Protein AF-0000000067717228 (afdb_homodimer)

pLDDT: mean 91.13, std 9.27, range [36.38, 98.75]

Structure (mmCIF, N/CA/C/O backbone):
data_AF-0000000067717228-model_v1
#
loop_
_entity.id
_entity.type
_entity.pdbx_description
1 polymer 'Inositol monophosphatase family protein'
#
loop_
_atom_site.group_PDB
_atom_site.id
_atom_site.type_symbol
_atom_site.label_atom_id
_atom_site.label_alt_id
_atom_site.label_comp_id
_atom_site.label_asym_id
_atom_site.label_entity_id
_atom_site.label_seq_id
_atom_site.pdbx_PDB_ins_code
_atom_site.Cartn_x
_atom_site.Cartn_y
_atom_site.Cartn_z
_atom_site.occupancy
_atom_site.B_iso_or_equiv
_atom_site.auth_seq_id
_atom_site.auth_comp_id
_atom_site.auth_asym_id
_atom_site.auth_atom_id
_atom_site.pdbx_PDB_model_num
ATOM 1 N N . MET A 1 1 ? 0.7 36.094 4.543 1 56.62 1 MET A N 1
ATOM 2 C CA . MET A 1 1 ? 0.359 35.469 3.268 1 56.62 1 MET A CA 1
ATOM 3 C C . MET A 1 1 ? -0.91 34.656 3.393 1 56.62 1 MET A C 1
ATOM 5 O O . MET A 1 1 ? -1.048 33.844 4.328 1 56.62 1 MET A O 1
ATOM 9 N N . ASP A 1 2 ? -1.957 35.125 2.766 1 79.12 2 ASP A N 1
ATOM 10 C CA . ASP A 1 2 ? -3.287 34.531 2.635 1 79.12 2 ASP A CA 1
ATOM 11 C C . ASP A 1 2 ? -3.24 33.25 1.826 1 79.12 2 ASP A C 1
ATOM 13 O O . ASP A 1 2 ? -2.246 32.969 1.152 1 79.12 2 ASP A O 1
ATOM 17 N N . TRP A 1 3 ? -3.895 32.281 2.211 1 92.75 3 TRP A N 1
ATOM 18 C CA . TRP A 1 3 ? -4.098 31.047 1.435 1 92.75 3 TRP A CA 1
ATOM 19 C C . TRP A 1 3 ? -4.566 31.375 0.021 1 92.75 3 TRP A C 1
ATOM 21 O O . TRP A 1 3 ? -5.77 31.406 -0.248 1 92.75 3 TRP A O 1
ATOM 31 N N . ASP A 1 4 ? -3.531 31.719 -0.827 1 92.94 4 ASP A N 1
ATOM 32 C CA . ASP A 1 4 ? -3.756 32.062 -2.229 1 92.94 4 ASP A CA 1
ATOM 33 C C . ASP A 1 4 ? -3.711 30.828 -3.111 1 92.94 4 ASP A C 1
ATOM 35 O O . ASP A 1 4 ? -2.662 30.188 -3.248 1 92.94 4 ASP A O 1
ATOM 39 N N . PHE A 1 5 ? -4.758 30.531 -3.781 1 93.31 5 PHE A N 1
ATOM 40 C CA . PHE A 1 5 ? -4.934 29.297 -4.531 1 93.31 5 PHE A CA 1
ATOM 41 C C . PHE A 1 5 ? -3.828 29.125 -5.57 1 93.31 5 PHE A C 1
ATOM 43 O O . PHE A 1 5 ? -3.219 28.062 -5.672 1 9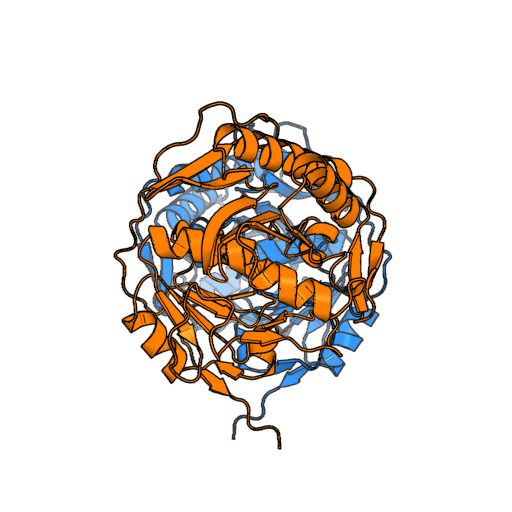3.31 5 PHE A O 1
ATOM 50 N N . GLU A 1 6 ? -3.566 30.172 -6.301 1 92.12 6 GLU A N 1
ATOM 51 C CA . GLU A 1 6 ? -2.541 30.094 -7.34 1 92.12 6 GLU A CA 1
ATOM 52 C C . GLU A 1 6 ? -1.159 29.875 -6.734 1 92.12 6 GLU A C 1
ATOM 54 O O . GLU A 1 6 ? -0.354 29.109 -7.285 1 92.12 6 GLU A O 1
ATOM 59 N N . LYS A 1 7 ? -0.918 30.531 -5.68 1 93.75 7 LYS A N 1
ATOM 60 C CA . LYS A 1 7 ? 0.361 30.344 -5 1 93.75 7 LYS A CA 1
ATOM 61 C C . LYS A 1 7 ? 0.499 28.922 -4.457 1 93.75 7 LYS A C 1
ATOM 63 O O . LYS A 1 7 ? 1.573 28.328 -4.539 1 93.75 7 LYS A O 1
ATOM 68 N N . ILE A 1 8 ? -0.578 28.422 -3.912 1 95.44 8 ILE A N 1
ATOM 69 C CA . ILE A 1 8 ? -0.558 27.078 -3.352 1 95.44 8 ILE A CA 1
ATOM 70 C C . ILE A 1 8 ? -0.285 26.062 -4.457 1 95.44 8 ILE A C 1
ATOM 72 O O . ILE A 1 8 ? 0.498 25.125 -4.273 1 95.44 8 ILE A O 1
ATOM 76 N N . ILE A 1 9 ? -0.887 26.297 -5.613 1 93.88 9 ILE A N 1
ATOM 77 C CA . ILE A 1 9 ? -0.649 25.438 -6.762 1 93.88 9 ILE A CA 1
ATOM 78 C C . ILE A 1 9 ? 0.833 25.453 -7.129 1 93.88 9 ILE A C 1
ATOM 80 O O . ILE A 1 9 ? 1.442 24.406 -7.34 1 93.88 9 ILE A O 1
ATOM 84 N N . PHE A 1 10 ? 1.35 26.625 -7.145 1 94.12 10 PHE A N 1
ATOM 85 C CA . PHE A 1 10 ? 2.766 26.797 -7.449 1 94.12 10 PHE A CA 1
ATOM 86 C C . PHE A 1 10 ? 3.627 26.047 -6.441 1 94.12 10 PHE A C 1
ATOM 88 O O . PHE A 1 10 ? 4.543 25.312 -6.82 1 94.12 10 PHE A O 1
ATOM 95 N N . LEU A 1 11 ? 3.326 26.188 -5.176 1 96.19 11 LEU A N 1
ATOM 96 C CA . LEU A 1 11 ? 4.09 25.547 -4.109 1 96.19 11 LEU A CA 1
ATOM 97 C C . LEU A 1 11 ? 4.023 24.031 -4.227 1 96.19 11 LEU A C 1
ATOM 99 O O . LEU A 1 11 ? 5.047 23.344 -4.117 1 96.19 11 LEU A O 1
ATOM 103 N N . LEU A 1 12 ? 2.865 23.469 -4.484 1 95.06 12 LEU A N 1
ATOM 104 C CA . LEU A 1 12 ? 2.697 22.016 -4.582 1 95.06 12 LEU A CA 1
ATOM 105 C C . LEU A 1 12 ? 3.373 21.484 -5.836 1 95.06 12 LEU A C 1
ATOM 107 O O . LEU A 1 12 ? 3.984 20.406 -5.805 1 95.06 12 LEU A O 1
ATOM 111 N N . ASN A 1 13 ? 3.238 22.234 -6.922 1 94.38 13 ASN A N 1
ATOM 112 C CA . ASN A 1 13 ? 3.883 21.812 -8.164 1 94.38 13 ASN A CA 1
ATOM 113 C C . ASN A 1 13 ? 5.395 21.703 -7.996 1 94.38 13 ASN A C 1
ATOM 115 O O . ASN A 1 13 ? 5.988 20.688 -8.359 1 94.38 13 ASN A O 1
ATOM 119 N N . GLU A 1 14 ? 5.941 22.719 -7.469 1 95.44 14 GLU A N 1
ATOM 120 C CA . GLU A 1 14 ? 7.395 22.75 -7.32 1 95.44 14 GLU A CA 1
ATOM 121 C C . GLU A 1 14 ? 7.859 21.688 -6.312 1 95.44 14 GLU A C 1
ATOM 123 O O . GLU A 1 14 ? 8.883 21.047 -6.516 1 95.44 14 GLU A O 1
ATOM 128 N N . SER A 1 15 ? 7.172 21.562 -5.211 1 96.81 15 SER A N 1
ATOM 129 C CA . SER A 1 15 ? 7.512 20.531 -4.23 1 96.81 15 SER A CA 1
ATOM 130 C C . SER A 1 15 ? 7.43 19.141 -4.84 1 96.81 15 SER A C 1
ATOM 132 O O . SER A 1 15 ? 8.281 18.297 -4.574 1 96.81 15 SER A O 1
ATOM 134 N N . THR A 1 16 ? 6.402 18.938 -5.633 1 95.62 16 THR A N 1
ATOM 135 C CA . THR A 1 16 ? 6.207 17.656 -6.316 1 95.62 16 THR A CA 1
ATOM 136 C C . THR A 1 16 ? 7.352 17.391 -7.293 1 95.62 16 THR A C 1
ATOM 138 O O . THR A 1 16 ? 7.879 16.281 -7.34 1 95.62 16 THR A O 1
ATOM 141 N N . ARG A 1 17 ? 7.699 18.375 -8.016 1 93.88 17 ARG A N 1
ATOM 142 C CA . ARG A 1 17 ? 8.82 18.266 -8.945 1 93.88 17 ARG A CA 1
ATOM 143 C C . ARG A 1 17 ? 10.102 17.891 -8.203 1 93.88 17 ARG A C 1
ATOM 145 O O . ARG A 1 17 ? 10.859 17.016 -8.656 1 93.88 17 ARG A O 1
ATOM 152 N N . LEU A 1 18 ? 10.352 18.531 -7.074 1 95.56 18 LEU A N 1
ATOM 153 C CA . LEU A 1 18 ? 11.531 18.234 -6.266 1 95.56 18 LEU A CA 1
ATOM 154 C C . LEU A 1 18 ? 11.523 16.781 -5.797 1 95.56 18 LEU A C 1
ATOM 156 O O . LEU A 1 18 ? 12.547 16.109 -5.832 1 95.56 18 LEU A O 1
ATOM 160 N N . ALA A 1 19 ? 10.375 16.297 -5.367 1 95.56 19 ALA A N 1
ATOM 161 C CA . ALA A 1 19 ? 10.25 14.914 -4.902 1 95.56 19 ALA A CA 1
ATOM 162 C C . ALA A 1 19 ? 10.547 13.93 -6.031 1 95.56 19 ALA A C 1
ATOM 164 O O . ALA A 1 19 ? 11.305 12.977 -5.844 1 95.56 19 ALA A O 1
ATOM 165 N N . LEU A 1 20 ? 9.992 14.172 -7.203 1 92.56 20 LEU A N 1
ATOM 166 C CA . LEU A 1 20 ? 10.117 13.266 -8.344 1 92.56 20 LEU A CA 1
ATOM 167 C C . LEU A 1 20 ? 11.547 13.281 -8.891 1 92.56 20 LEU A C 1
ATOM 169 O O . LEU A 1 20 ? 12.062 12.242 -9.305 1 92.56 20 LEU A O 1
ATOM 173 N N . SER A 1 21 ? 12.172 14.391 -8.875 1 91.19 21 SER A N 1
ATOM 174 C CA . SER A 1 21 ? 13.516 14.523 -9.43 1 91.19 21 SER A CA 1
ATOM 175 C C . SER A 1 21 ? 14.562 13.992 -8.461 1 91.19 21 SER A C 1
ATOM 177 O O . SER A 1 21 ? 15.625 13.531 -8.883 1 91.19 21 SER A O 1
ATOM 179 N N . GLY A 1 22 ? 14.273 14.062 -7.219 1 88.06 22 GLY A N 1
ATOM 180 C CA . GLY A 1 22 ? 15.242 13.711 -6.199 1 88.06 22 GLY A CA 1
ATOM 181 C C . GLY A 1 22 ? 15.344 12.219 -5.965 1 88.06 22 GLY A C 1
ATOM 182 O O . GLY A 1 22 ? 16.266 11.75 -5.297 1 88.06 22 GLY A O 1
ATOM 183 N N . CYS A 1 23 ? 14.508 11.461 -6.586 1 81.94 23 CYS A N 1
ATOM 184 C CA . CYS A 1 23 ? 14.43 10.023 -6.32 1 81.94 23 CYS A CA 1
ATOM 185 C C . CYS A 1 23 ? 15.609 9.289 -6.941 1 81.94 23 CYS A C 1
ATOM 187 O O . CYS A 1 23 ? 15.938 8.172 -6.527 1 81.94 23 CYS A O 1
ATOM 189 N N . ALA A 1 24 ? 16.281 9.797 -7.863 1 78.25 24 ALA A N 1
ATOM 190 C CA . ALA A 1 24 ? 17.344 9.117 -8.609 1 78.25 24 ALA A CA 1
ATOM 191 C C . ALA A 1 24 ? 18.594 8.945 -7.754 1 78.25 24 ALA A C 1
ATOM 193 O O . ALA A 1 24 ? 19.344 7.98 -7.918 1 78.25 24 ALA A O 1
ATOM 194 N N . LYS A 1 25 ? 18.938 9.914 -6.859 1 84.38 25 LYS A N 1
ATOM 195 C CA . LYS A 1 25 ? 20.125 9.859 -6 1 84.38 25 LYS A CA 1
ATOM 196 C C . LYS A 1 25 ? 19.781 10.25 -4.566 1 84.38 25 LYS A C 1
ATOM 198 O O . LYS A 1 25 ? 20.156 11.328 -4.105 1 84.38 25 LYS A O 1
ATOM 203 N N . LEU A 1 26 ? 19.203 9.273 -3.898 1 90.44 26 LEU A N 1
ATOM 204 C CA . LEU A 1 26 ? 18.734 9.586 -2.555 1 90.44 26 LEU A CA 1
ATOM 205 C C . LEU A 1 26 ? 19.859 9.43 -1.532 1 90.44 26 LEU A C 1
ATOM 207 O O . LEU A 1 26 ? 20.609 8.453 -1.572 1 90.44 26 LEU A O 1
ATOM 211 N N . ILE A 1 27 ? 20.016 10.43 -0.768 1 88.94 27 ILE A N 1
ATOM 212 C CA . ILE A 1 27 ? 20.891 10.391 0.395 1 88.94 27 ILE A CA 1
ATOM 213 C C . ILE A 1 27 ? 20.062 10.281 1.67 1 88.94 27 ILE A C 1
ATOM 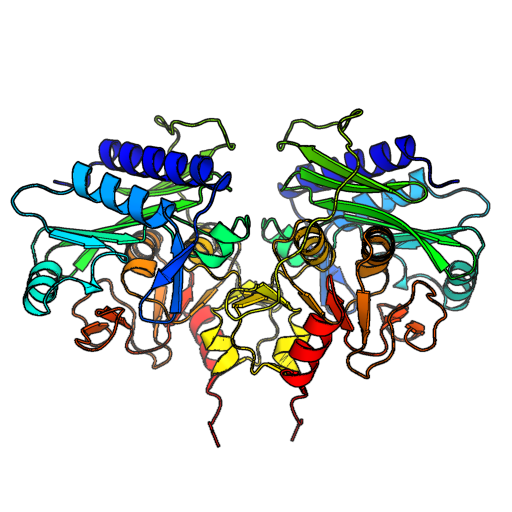215 O O . ILE A 1 27 ? 19.234 11.148 1.957 1 88.94 27 ILE A O 1
ATOM 219 N N . LEU A 1 28 ? 20.281 9.219 2.332 1 89.75 28 LEU A N 1
ATOM 220 C CA . LEU A 1 28 ? 19.5 8.961 3.539 1 89.75 28 LEU A CA 1
ATOM 221 C C . LEU A 1 28 ? 20.234 9.469 4.777 1 89.75 28 LEU A C 1
ATOM 223 O O . LEU A 1 28 ? 21.453 9.391 4.859 1 89.75 28 LEU A O 1
ATOM 227 N N . ASP A 1 29 ? 19.484 10.047 5.645 1 91.75 29 ASP A N 1
ATOM 228 C CA . ASP A 1 29 ? 19.922 10.445 6.98 1 91.75 29 ASP A CA 1
ATOM 229 C C . ASP A 1 29 ? 18.922 9.977 8.039 1 91.75 29 ASP A C 1
ATOM 231 O O . ASP A 1 29 ? 17.875 9.398 7.707 1 91.75 29 ASP A O 1
ATOM 235 N N . PHE A 1 30 ? 19.281 10.188 9.289 1 89.19 30 PHE A N 1
ATOM 236 C CA . PHE A 1 30 ? 18.422 9.719 10.375 1 89.19 30 PHE A CA 1
ATOM 237 C C . PHE A 1 30 ? 18.156 10.844 11.367 1 89.19 30 PHE A C 1
ATOM 239 O O . PHE A 1 30 ? 19.047 11.617 11.711 1 89.19 30 PHE A O 1
ATOM 246 N N . LYS A 1 31 ? 16.891 10.852 11.742 1 89.12 31 LYS A N 1
ATOM 247 C CA . LYS A 1 31 ? 16.5 11.812 12.766 1 89.12 31 LYS A CA 1
ATOM 248 C C . LYS A 1 31 ? 16.859 11.312 14.164 1 89.12 31 LYS A C 1
ATOM 250 O O . LYS A 1 31 ? 17.391 10.203 14.312 1 89.12 31 LYS A O 1
ATOM 255 N N . SER A 1 32 ? 16.625 12.188 15.141 1 82.38 32 SER A N 1
ATOM 256 C CA . SER A 1 32 ? 17 11.859 16.516 1 82.38 32 SER A CA 1
ATOM 257 C C . SER A 1 32 ? 16.219 10.648 17.016 1 82.38 32 SER A C 1
ATOM 259 O O . SER A 1 32 ? 16.734 9.891 17.859 1 82.38 32 SER A O 1
ATOM 261 N N . ASP A 1 33 ? 15.062 10.406 16.484 1 79.56 33 ASP A N 1
ATOM 262 C CA . ASP A 1 33 ? 14.242 9.281 16.938 1 79.56 33 ASP A CA 1
ATOM 263 C C . ASP A 1 33 ? 14.531 8.031 16.109 1 79.56 33 ASP A C 1
ATOM 265 O O . ASP A 1 33 ? 13.875 7 16.297 1 79.56 33 ASP A O 1
ATOM 269 N N . GLY A 1 34 ? 15.43 8.125 15.164 1 84.5 34 GLY A N 1
ATOM 270 C CA . GLY A 1 34 ? 15.836 6.977 14.359 1 84.5 34 GLY A CA 1
ATOM 271 C C . GLY A 1 34 ? 15.094 6.883 13.039 1 84.5 34 GLY A C 1
ATOM 272 O O . GLY A 1 34 ? 15.43 6.055 12.195 1 84.5 34 GLY A O 1
ATOM 273 N N . SER A 1 35 ? 14.109 7.734 12.844 1 87.44 35 SER A N 1
ATOM 274 C CA . SER A 1 35 ? 13.359 7.688 11.594 1 87.44 35 SER A CA 1
ATOM 275 C C . SER A 1 35 ? 14.18 8.273 10.445 1 87.44 35 SER A C 1
ATOM 277 O O . SER A 1 35 ? 15.078 9.078 10.664 1 87.44 35 SER A O 1
ATOM 279 N N . ILE A 1 36 ? 13.867 7.906 9.297 1 92.06 36 ILE A N 1
ATOM 280 C CA . ILE A 1 36 ? 14.656 8.258 8.125 1 92.06 36 ILE A CA 1
ATOM 281 C C . ILE A 1 36 ? 14.234 9.633 7.609 1 92.06 36 ILE A C 1
ATOM 283 O O . ILE A 1 36 ? 13.062 10.008 7.715 1 92.06 36 ILE A O 1
ATOM 287 N N . VAL A 1 37 ? 15.156 10.328 7.16 1 94.44 37 VAL A N 1
ATOM 288 C CA . VAL A 1 37 ? 14.961 11.578 6.441 1 94.44 37 VAL A CA 1
ATOM 289 C C . VAL A 1 37 ? 15.906 11.633 5.242 1 94.44 37 VAL A C 1
ATOM 291 O O . VAL A 1 37 ? 17 11.062 5.273 1 94.44 37 VAL A O 1
ATOM 294 N 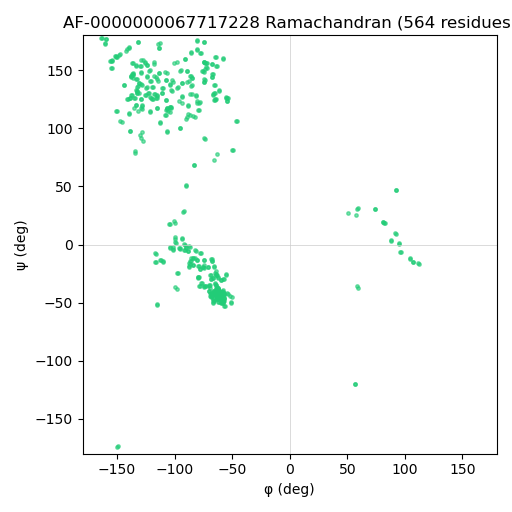N . THR A 1 38 ? 15.453 12.211 4.129 1 95.94 38 THR A N 1
ATOM 295 C CA . THR A 1 38 ? 16.312 12.328 2.959 1 95.94 38 THR A CA 1
ATOM 296 C C . THR A 1 38 ? 16.625 13.797 2.672 1 95.94 38 THR A C 1
ATOM 298 O O . THR A 1 38 ? 16.016 14.695 3.244 1 95.94 38 THR A O 1
ATOM 301 N N . GLN A 1 39 ? 17.531 13.977 1.809 1 96.31 39 GLN A N 1
ATOM 302 C CA . GLN A 1 39 ? 17.875 15.328 1.381 1 96.31 39 GLN A CA 1
ATOM 303 C C . GLN A 1 39 ? 16.672 16 0.705 1 96.31 39 GLN A C 1
ATOM 305 O O . GLN A 1 39 ? 16.531 17.219 0.752 1 96.31 39 GLN A O 1
ATOM 310 N N . VAL A 1 40 ? 15.852 15.242 0.122 1 97.69 40 VAL A N 1
ATOM 311 C CA . VAL A 1 40 ? 14.695 15.773 -0.588 1 97.69 40 VAL A CA 1
ATOM 312 C C . VAL A 1 40 ? 13.703 16.359 0.41 1 97.69 40 VAL A C 1
ATOM 314 O O . VAL A 1 40 ? 13.125 17.422 0.162 1 97.69 40 VAL A O 1
ATOM 317 N N . ASP A 1 41 ? 13.5 15.664 1.52 1 97.94 41 ASP A N 1
ATOM 318 C CA . ASP A 1 41 ? 12.672 16.219 2.584 1 97.94 41 ASP A CA 1
ATOM 319 C C . ASP A 1 41 ? 13.133 17.641 2.953 1 97.94 41 ASP A C 1
ATOM 321 O O . ASP A 1 41 ? 12.32 18.562 3.012 1 97.94 41 ASP A O 1
ATOM 325 N N . LYS A 1 42 ? 14.375 17.766 3.18 1 97.12 42 LYS A N 1
ATOM 326 C CA . LYS A 1 42 ? 14.961 19.031 3.598 1 97.12 42 LYS A CA 1
ATOM 327 C C . LYS A 1 42 ? 14.859 20.078 2.492 1 97.12 42 LYS A C 1
ATOM 329 O O . LYS A 1 42 ? 14.555 21.234 2.758 1 97.12 42 LYS A O 1
ATOM 334 N N . GLN A 1 43 ? 15.07 19.656 1.302 1 97.81 43 GLN A N 1
ATOM 335 C CA . GLN A 1 43 ? 14.992 20.562 0.158 1 97.81 43 GLN A CA 1
ATOM 336 C C . GLN A 1 43 ? 13.578 21.125 -0.011 1 97.81 43 GLN A C 1
ATOM 338 O O . GLN A 1 43 ? 13.406 22.312 -0.235 1 97.81 43 GLN A O 1
ATOM 343 N N . ILE A 1 44 ? 12.625 20.266 0.066 1 98.44 44 ILE A N 1
ATOM 344 C CA . ILE A 1 44 ? 11.242 20.672 -0.091 1 98.44 44 ILE A CA 1
ATOM 345 C C . ILE A 1 44 ? 10.859 21.641 1.031 1 98.44 44 ILE A C 1
ATOM 347 O O . ILE A 1 44 ? 10.242 22.688 0.784 1 98.44 44 ILE A O 1
ATOM 351 N N . GLU A 1 45 ? 11.211 21.297 2.271 1 98.38 45 GLU A N 1
ATOM 352 C CA . GLU A 1 45 ? 10.883 22.172 3.391 1 98.38 45 GLU A CA 1
ATOM 353 C C . GLU A 1 45 ? 11.547 23.547 3.238 1 98.38 45 GLU A C 1
ATOM 355 O O . GLU A 1 45 ? 10.914 24.578 3.455 1 98.38 45 GLU A O 1
ATOM 360 N N . GLN A 1 46 ? 12.797 23.562 2.84 1 98.06 46 GLN A N 1
ATOM 361 C CA . GLN A 1 46 ? 13.523 24.812 2.633 1 98.06 46 GLN A CA 1
ATOM 362 C C . GLN A 1 46 ? 12.852 25.672 1.558 1 98.06 46 GLN A C 1
ATOM 364 O O . GLN A 1 46 ? 12.688 26.875 1.728 1 98.06 46 GLN A O 1
ATOM 369 N N . PHE A 1 47 ? 12.5 25.031 0.501 1 98.38 47 PHE A N 1
ATOM 370 C CA . PHE A 1 47 ? 11.812 25.719 -0.579 1 98.38 47 PHE A CA 1
ATOM 371 C C . PHE A 1 47 ? 10.516 26.344 -0.076 1 98.38 47 PHE A C 1
ATOM 373 O O . PHE A 1 47 ? 10.266 27.531 -0.305 1 98.38 47 PHE A O 1
ATOM 380 N N . LEU A 1 48 ? 9.727 25.547 0.603 1 98.19 48 LEU A N 1
ATOM 381 C CA . LEU A 1 48 ? 8.438 26.031 1.096 1 98.19 48 LEU A CA 1
ATOM 382 C C . LEU A 1 48 ? 8.633 27.156 2.1 1 98.19 48 LEU A C 1
ATOM 384 O O . LEU A 1 48 ? 7.91 28.156 2.062 1 98.19 48 LEU A O 1
ATOM 388 N N . PHE A 1 49 ? 9.602 27.031 2.986 1 97.44 49 PHE A N 1
ATOM 389 C CA . PHE A 1 49 ? 9.906 28.078 3.957 1 97.44 49 PHE A CA 1
ATOM 390 C C . PHE A 1 49 ? 10.242 29.375 3.254 1 97.44 49 PHE A C 1
ATOM 392 O O . PHE A 1 49 ? 9.711 30.438 3.607 1 97.44 49 PHE A O 1
ATOM 399 N N . LYS A 1 50 ? 11.094 29.281 2.314 1 97.19 50 LYS A N 1
ATOM 400 C CA . LYS A 1 50 ? 11.539 30.469 1.588 1 97.19 50 LYS A CA 1
ATOM 401 C C . LYS A 1 50 ? 10.367 31.172 0.919 1 97.19 50 LYS A C 1
ATOM 403 O O . LYS A 1 50 ? 10.281 32.406 0.941 1 97.19 50 LYS A O 1
ATOM 408 N N . GLU A 1 51 ? 9.469 30.391 0.354 1 96.88 51 GLU A N 1
ATOM 409 C CA . GLU A 1 51 ? 8.375 30.953 -0.429 1 96.88 51 GLU A CA 1
ATOM 410 C C . GLU A 1 51 ? 7.262 31.469 0.475 1 96.88 51 GLU A C 1
ATOM 412 O O . GLU A 1 51 ? 6.555 32.406 0.119 1 96.88 51 GLU A O 1
ATOM 417 N N . ILE A 1 52 ? 7.098 30.875 1.685 1 96.31 52 ILE A N 1
ATOM 418 C CA . ILE A 1 52 ? 5.93 31.141 2.518 1 96.31 52 ILE A CA 1
ATOM 419 C C . ILE A 1 52 ? 6.289 32.156 3.588 1 96.31 52 ILE A C 1
ATOM 421 O O . ILE A 1 52 ? 5.461 33 3.949 1 96.31 52 ILE A O 1
ATOM 425 N N . LYS A 1 53 ? 7.484 32.062 4.07 1 92.75 53 LYS A N 1
ATOM 426 C CA . LYS A 1 53 ? 7.863 32.875 5.23 1 92.75 53 LYS A CA 1
ATOM 427 C C . LYS A 1 53 ? 7.852 34.375 4.891 1 92.75 53 LYS A C 1
ATOM 429 O O . LYS A 1 53 ? 8.477 34.781 3.92 1 92.75 53 LYS A O 1
ATOM 434 N N . LYS A 1 54 ? 7.176 35.125 5.598 1 91 54 LYS A N 1
ATOM 435 C CA . LYS A 1 54 ? 7.09 36.594 5.574 1 91 54 LYS A CA 1
ATOM 436 C C . LYS A 1 54 ? 6.84 37.125 6.973 1 91 54 LYS A C 1
ATOM 438 O O . LYS A 1 54 ? 6.473 36.406 7.887 1 91 54 LYS A O 1
ATOM 443 N N . PRO A 1 55 ? 7.094 38.406 7.062 1 89.56 55 PRO A N 1
ATOM 444 C CA . PRO A 1 55 ? 6.82 39 8.383 1 89.56 55 PRO A CA 1
ATOM 445 C C . PRO A 1 55 ? 5.383 38.75 8.844 1 89.56 55 PRO A C 1
ATOM 447 O O . PRO A 1 55 ? 4.445 38.906 8.055 1 89.56 55 PRO A O 1
ATOM 450 N N . GLY A 1 56 ? 5.246 38.188 10.023 1 88.31 56 GLY A N 1
ATOM 451 C CA . GLY A 1 56 ? 3.918 38.031 10.602 1 88.31 56 GLY A CA 1
ATOM 452 C C . GLY A 1 56 ? 3.393 36.625 10.539 1 88.31 56 GLY A C 1
ATOM 453 O O . GLY A 1 56 ? 2.33 36.312 11.086 1 88.31 56 GLY A O 1
ATOM 454 N N . ASN A 1 57 ? 4.074 35.844 9.789 1 92 57 ASN A N 1
ATOM 455 C CA . ASN A 1 57 ? 3.574 34.469 9.797 1 92 57 ASN A CA 1
ATOM 456 C C . ASN A 1 57 ? 4.613 33.5 10.336 1 92 57 ASN A C 1
ATOM 458 O O . ASN A 1 57 ? 5.777 33.844 10.523 1 92 57 ASN A O 1
ATOM 462 N N . PHE A 1 58 ? 4.152 32.375 10.82 1 94.56 58 PHE A N 1
ATOM 463 C CA . PHE A 1 58 ? 4.988 31.281 11.297 1 94.56 58 PHE A CA 1
ATOM 464 C C . PHE A 1 58 ? 4.941 30.094 10.336 1 94.56 58 PHE A C 1
ATOM 466 O O . PHE A 1 58 ? 3.949 29.906 9.625 1 94.56 58 PHE A O 1
ATOM 473 N N . VAL A 1 59 ? 6.016 29.406 10.281 1 95.5 59 VAL A N 1
ATOM 474 C CA . VAL A 1 59 ? 6.086 28.172 9.516 1 95.5 59 VAL A CA 1
ATOM 475 C C . VAL A 1 59 ? 6.648 27.062 10.398 1 95.5 59 VAL A C 1
ATOM 477 O O . VAL A 1 59 ? 7.75 27.172 10.938 1 95.5 59 VAL A O 1
ATOM 480 N N . LEU A 1 60 ? 5.852 26.078 10.609 1 94.25 60 LEU A N 1
ATOM 481 C CA . LEU A 1 60 ? 6.266 24.875 11.344 1 94.25 60 LEU A CA 1
ATOM 482 C C . LEU A 1 60 ? 6.453 23.703 10.406 1 94.25 60 LEU A C 1
ATOM 484 O O . LEU A 1 60 ? 5.508 23.281 9.727 1 94.25 60 LEU A O 1
ATOM 488 N N . GLY A 1 61 ? 7.629 23.203 10.336 1 94.88 61 GLY A N 1
ATOM 489 C CA . GLY A 1 61 ? 7.941 22.062 9.484 1 94.88 61 GLY A CA 1
ATOM 490 C C . GLY A 1 61 ? 8.414 20.859 10.258 1 94.88 61 GLY A C 1
ATOM 491 O O . GLY A 1 61 ? 9.094 20.984 11.281 1 94.88 61 GLY A O 1
ATOM 492 N N . GLU A 1 62 ? 8.039 19.656 9.766 1 93.62 62 GLU A N 1
ATOM 493 C CA . GLU A 1 62 ? 8.422 18.422 10.438 1 93.62 62 GLU A CA 1
ATOM 494 C C . GLU A 1 62 ? 9.93 18.375 10.695 1 93.62 62 GLU A C 1
ATOM 496 O O . GLU A 1 62 ? 10.359 17.984 11.781 1 93.62 62 GLU A O 1
ATOM 501 N N . GLU A 1 63 ? 10.75 18.766 9.688 1 93.62 63 GLU A N 1
ATOM 502 C CA . GLU A 1 63 ? 12.188 18.531 9.727 1 93.62 63 GLU A CA 1
ATOM 503 C C . GLU A 1 63 ? 12.891 19.562 10.602 1 93.62 63 GLU A C 1
ATOM 505 O O . GLU A 1 63 ? 14.031 19.359 11.016 1 93.62 63 GLU A O 1
ATOM 510 N N . THR A 1 64 ? 12.242 20.719 10.898 1 92.06 64 THR A N 1
ATOM 511 C CA . THR A 1 64 ? 12.93 21.781 11.625 1 92.06 64 THR A CA 1
ATOM 512 C C . THR A 1 64 ? 12.258 22.031 12.977 1 92.06 64 THR A C 1
ATOM 514 O O . THR A 1 64 ? 12.82 22.734 13.828 1 92.06 64 THR A O 1
ATOM 517 N N . ILE A 1 65 ? 11.148 21.438 13.258 1 90.5 65 ILE A N 1
ATOM 518 C CA . ILE A 1 65 ? 10.352 21.781 14.43 1 90.5 65 ILE A CA 1
ATOM 519 C C . ILE A 1 65 ? 11.141 21.469 15.703 1 90.5 65 ILE A C 1
ATOM 521 O O . ILE A 1 65 ? 11.008 22.156 16.703 1 90.5 65 ILE A O 1
ATOM 525 N N . SER A 1 66 ? 11.906 20.438 15.641 1 87 66 SER A N 1
ATOM 526 C CA . SER A 1 66 ? 12.656 20 16.828 1 87 66 SER A CA 1
ATOM 527 C C . SER A 1 66 ? 13.703 21.031 17.219 1 87 66 SER A C 1
ATOM 529 O O . SER A 1 66 ? 14.219 21 18.344 1 87 66 SER A O 1
ATOM 531 N N . THR A 1 67 ? 14.039 21.922 16.266 1 88.31 67 THR A N 1
ATOM 532 C CA . THR A 1 67 ? 15.086 22.906 16.516 1 88.31 67 THR A CA 1
ATOM 533 C C . THR A 1 67 ? 14.508 24.141 17.219 1 88.31 67 THR A C 1
ATOM 535 O O . THR A 1 67 ? 15.258 24.969 17.75 1 88.31 67 THR A O 1
ATOM 538 N N . TYR A 1 68 ? 13.242 24.266 17.281 1 89.5 68 TYR A N 1
ATOM 539 C CA . TYR A 1 68 ? 12.617 25.453 17.859 1 89.5 68 TYR A CA 1
ATOM 540 C C . TYR A 1 68 ? 12.406 25.281 19.359 1 89.5 68 TYR A C 1
ATOM 542 O O . TYR A 1 68 ? 12.195 24.156 19.844 1 89.5 68 TYR A O 1
ATOM 550 N N . LYS A 1 69 ? 12.469 26.359 20.031 1 89 69 LYS A N 1
ATOM 551 C CA . LYS A 1 69 ? 12.125 26.375 21.453 1 89 69 LYS A CA 1
ATOM 552 C C . LYS A 1 69 ? 10.625 26.219 21.656 1 89 69 LYS A C 1
ATOM 554 O O . LYS A 1 69 ? 9.836 26.516 20.766 1 89 69 LYS A O 1
ATOM 559 N N . GLU A 1 70 ? 10.305 25.75 22.812 1 87.56 70 GLU A N 1
ATOM 560 C CA . GLU A 1 70 ? 8.906 25.5 23.125 1 87.56 70 GLU A CA 1
ATOM 561 C C . GLU A 1 70 ? 8.062 26.766 22.984 1 87.56 70 GLU A C 1
ATOM 563 O O . GLU A 1 70 ? 6.941 26.719 22.469 1 87.56 70 GLU A O 1
ATOM 568 N N . GLU A 1 71 ? 8.617 27.828 23.422 1 89.62 71 GLU A N 1
ATOM 569 C CA . GLU A 1 71 ? 7.891 29.094 23.391 1 89.62 71 GLU A CA 1
ATOM 570 C C . GLU A 1 71 ? 7.566 29.516 21.953 1 89.62 71 GLU A C 1
ATOM 572 O O . GLU A 1 71 ? 6.48 30.031 21.688 1 89.62 71 GLU A O 1
ATOM 577 N N . TYR A 1 72 ? 8.484 29.25 21.125 1 90.88 72 TYR A N 1
ATOM 578 C CA . TYR A 1 72 ? 8.273 29.578 19.719 1 90.88 72 TYR A CA 1
ATOM 579 C C . TYR A 1 72 ? 7.137 28.766 19.125 1 90.88 72 TYR A C 1
ATOM 581 O O . TYR A 1 72 ? 6.305 29.281 18.375 1 90.88 72 TYR A O 1
ATOM 589 N N . ILE A 1 73 ? 7.105 27.547 19.422 1 90.5 73 ILE A N 1
ATOM 590 C CA . ILE A 1 73 ? 6.082 26.656 18.906 1 90.5 73 ILE A CA 1
ATOM 591 C C . ILE A 1 73 ? 4.711 27.062 19.438 1 90.5 73 ILE A C 1
ATOM 593 O O . ILE A 1 73 ? 3.732 27.094 18.688 1 90.5 73 ILE A O 1
ATOM 597 N N . LYS A 1 74 ? 4.664 27.375 20.703 1 88.44 74 LYS A N 1
ATOM 598 C CA . LYS A 1 74 ? 3.416 27.828 21.312 1 88.44 74 LYS A CA 1
ATOM 599 C C . LYS A 1 74 ? 2.902 29.094 20.641 1 88.44 74 LYS A C 1
ATOM 601 O O . LYS A 1 74 ? 1.713 29.203 20.328 1 88.44 74 LYS A O 1
ATOM 606 N N . ASP A 1 75 ? 3.832 29.969 20.422 1 92.44 75 ASP A N 1
ATOM 607 C CA . ASP A 1 75 ? 3.475 31.219 19.75 1 92.44 75 ASP A CA 1
ATOM 608 C C . ASP A 1 75 ? 2.957 30.953 18.328 1 92.44 75 ASP A C 1
ATOM 610 O O . ASP A 1 75 ? 1.988 31.562 17.891 1 92.44 75 ASP A O 1
ATOM 614 N N . ALA A 1 76 ? 3.598 30.078 17.672 1 92.62 76 ALA A N 1
ATOM 615 C CA . ALA A 1 76 ? 3.211 29.734 16.312 1 92.62 76 ALA A CA 1
ATOM 616 C C . ALA A 1 76 ? 1.815 29.125 16.266 1 92.62 76 ALA A C 1
ATOM 618 O O . ALA A 1 76 ? 1.019 29.422 15.375 1 92.62 76 ALA A O 1
ATOM 619 N N . LEU A 1 77 ? 1.523 28.281 17.219 1 88.62 77 LEU A N 1
ATOM 620 C CA . LEU A 1 77 ? 0.27 27.547 17.234 1 88.62 77 LEU A CA 1
ATOM 621 C C . LEU A 1 77 ? -0.911 28.469 17.5 1 88.62 77 LEU A C 1
ATOM 623 O O . LEU A 1 77 ? -2.027 28.203 17.047 1 88.62 77 LEU A O 1
ATOM 627 N N . ILE A 1 78 ? -0.686 29.609 18.188 1 90.75 78 ILE A N 1
ATOM 628 C CA . ILE A 1 78 ? -1.784 30.5 18.531 1 90.75 78 ILE A CA 1
ATOM 629 C C . ILE A 1 78 ? -1.76 31.719 17.609 1 90.75 78 ILE A C 1
ATOM 631 O O . ILE A 1 78 ? -2.627 32.594 17.703 1 90.75 78 ILE A O 1
ATOM 635 N N . SER A 1 79 ? -0.781 31.734 16.781 1 93.88 79 SER A N 1
ATOM 636 C CA . SER A 1 79 ? -0.626 32.875 15.898 1 93.88 79 SER A CA 1
ATOM 637 C C . SER A 1 79 ? -1.786 33 14.914 1 93.88 79 SER A C 1
ATOM 639 O O . SER A 1 79 ? -2.506 32 14.695 1 93.88 79 SER A O 1
ATOM 641 N N . GLU A 1 80 ? -1.969 34.188 14.328 1 94.5 80 GLU A N 1
ATOM 642 C CA . GLU A 1 80 ? -3.023 34.438 13.344 1 94.5 80 GLU A CA 1
ATOM 643 C C . GLU A 1 80 ? -2.68 33.812 12 1 94.5 80 GLU A C 1
ATOM 645 O O . GLU A 1 80 ? -3.545 33.656 11.133 1 94.5 80 GLU A O 1
ATOM 650 N N . SER A 1 81 ? -1.426 33.5 11.852 1 95.88 81 SER A N 1
ATOM 651 C CA . SER A 1 81 ? -0.995 32.938 10.578 1 95.88 81 SER A CA 1
ATOM 652 C C . SER A 1 81 ? 0.139 31.953 10.781 1 95.88 81 SER A C 1
ATOM 654 O O . SER A 1 81 ? 1.279 32.344 11.039 1 95.88 81 SER A O 1
ATOM 656 N N . THR A 1 82 ? -0.181 30.703 10.656 1 95.75 82 THR A N 1
ATOM 657 C CA . THR A 1 82 ? 0.808 29.641 10.789 1 95.75 82 THR A CA 1
ATOM 658 C C . THR A 1 82 ? 0.646 28.609 9.672 1 95.75 82 THR A C 1
ATOM 660 O O . THR A 1 82 ? -0.453 28.094 9.453 1 95.75 82 THR A O 1
ATOM 663 N N . PHE A 1 83 ? 1.683 28.344 8.969 1 97.12 83 PHE A N 1
ATOM 664 C CA . PHE A 1 83 ? 1.724 27.25 8.008 1 97.12 83 PHE A CA 1
ATOM 665 C C . PHE A 1 83 ? 2.369 26.016 8.617 1 97.12 83 PHE A C 1
ATOM 667 O O . PHE A 1 83 ? 3.344 26.109 9.367 1 97.12 83 PHE A O 1
ATOM 674 N N . ILE A 1 84 ? 1.78 24.891 8.398 1 96.25 84 ILE A N 1
ATOM 675 C CA . ILE A 1 84 ? 2.258 23.609 8.906 1 96.25 84 ILE A CA 1
ATOM 676 C C . ILE A 1 84 ? 2.607 22.703 7.734 1 96.25 84 ILE A C 1
ATOM 678 O O . ILE A 1 84 ? 1.782 22.484 6.844 1 96.25 84 ILE A O 1
ATOM 682 N N . ILE A 1 85 ? 3.844 22.125 7.789 1 97.44 85 ILE A N 1
ATOM 683 C CA . ILE A 1 85 ? 4.355 21.469 6.59 1 97.44 85 ILE A CA 1
ATOM 684 C C . ILE A 1 85 ? 4.906 20.094 6.953 1 97.44 85 ILE A C 1
ATOM 686 O O . ILE A 1 85 ? 5.66 19.953 7.918 1 97.44 85 ILE A O 1
ATOM 690 N N . ASP A 1 86 ? 4.512 19.078 6.23 1 98 86 ASP A N 1
ATOM 691 C CA . ASP A 1 86 ? 5.23 17.828 6.09 1 98 86 ASP A CA 1
ATOM 692 C C . ASP A 1 86 ? 5.766 17.641 4.672 1 98 86 ASP A C 1
ATOM 694 O O . ASP A 1 86 ? 5 17.375 3.746 1 98 86 ASP A O 1
ATOM 698 N N . PRO A 1 87 ? 7.055 17.828 4.5 1 98.31 87 PRO A N 1
ATOM 699 C CA . PRO A 1 87 ? 7.594 17.812 3.139 1 98.31 87 PRO A CA 1
ATOM 700 C C . PRO A 1 87 ? 7.418 16.453 2.457 1 98.31 87 PRO A C 1
ATOM 702 O O . PRO A 1 87 ? 7.133 16.391 1.259 1 98.31 87 PRO A O 1
ATOM 705 N N . ILE A 1 88 ? 7.668 15.406 3.172 1 98.06 88 ILE A N 1
ATOM 706 C CA . ILE A 1 88 ? 7.422 14.062 2.678 1 98.06 88 ILE A CA 1
ATOM 707 C C . ILE A 1 88 ? 6.82 13.203 3.793 1 98.06 88 ILE A C 1
ATOM 709 O O . ILE A 1 88 ? 7.543 12.711 4.66 1 98.06 88 ILE A O 1
ATOM 713 N N . ASP A 1 89 ? 5.547 13.062 3.797 1 97.81 89 ASP A N 1
ATOM 714 C CA . ASP A 1 89 ? 4.902 12.062 4.641 1 97.81 89 ASP A CA 1
ATOM 715 C C . ASP A 1 89 ? 5.012 10.672 4.02 1 97.81 89 ASP A C 1
ATOM 717 O O . ASP A 1 89 ? 4.535 10.445 2.908 1 97.81 89 ASP A O 1
ATOM 721 N N . GLY A 1 90 ? 5.59 9.766 4.73 1 97.06 90 GLY A N 1
ATOM 722 C CA . GLY A 1 90 ? 5.891 8.461 4.168 1 97.06 90 GLY A CA 1
ATOM 723 C C . GLY A 1 90 ? 7.285 8.367 3.574 1 97.06 90 GLY A C 1
ATOM 724 O O . GLY A 1 90 ? 7.457 7.891 2.451 1 97.06 90 GLY A O 1
ATOM 725 N N . THR A 1 91 ? 8.297 8.852 4.309 1 96.62 91 THR A N 1
ATOM 726 C CA . THR A 1 91 ? 9.672 8.922 3.832 1 96.62 91 THR A CA 1
ATOM 727 C C . THR A 1 91 ? 10.211 7.531 3.533 1 96.62 91 THR A C 1
ATOM 729 O O . THR A 1 91 ? 10.969 7.34 2.576 1 96.62 91 THR A O 1
ATOM 732 N N . SER A 1 92 ? 9.867 6.551 4.328 1 95.38 92 SER A N 1
ATOM 733 C CA . SER A 1 92 ? 10.328 5.188 4.082 1 95.38 92 SER A CA 1
ATOM 734 C C . SER A 1 92 ? 9.828 4.668 2.74 1 95.38 92 SER A C 1
ATOM 736 O O . SER A 1 92 ? 10.586 4.043 1.99 1 95.38 92 SER A O 1
ATOM 738 N N . SER A 1 93 ? 8.57 4.902 2.467 1 96.38 93 SER A N 1
ATOM 739 C CA . SER A 1 93 ? 8.016 4.512 1.174 1 96.38 93 SER A CA 1
ATOM 740 C C . SER A 1 93 ? 8.68 5.277 0.034 1 96.38 93 SER A C 1
ATOM 742 O O . SER A 1 93 ? 8.992 4.699 -1.01 1 96.38 93 SER A O 1
ATOM 744 N N . PHE A 1 94 ? 8.875 6.57 0.294 1 96.44 94 PHE A N 1
ATOM 745 C CA . PHE A 1 94 ? 9.547 7.422 -0.682 1 96.44 94 PHE A CA 1
ATOM 746 C C . PHE A 1 94 ? 10.938 6.879 -1.006 1 96.44 94 PHE A C 1
ATOM 748 O O . PHE A 1 94 ? 11.281 6.695 -2.176 1 96.44 94 PHE A O 1
ATOM 755 N N . ALA A 1 95 ? 11.695 6.574 0.001 1 94.12 95 ALA A N 1
ATOM 756 C CA . ALA A 1 95 ? 13.062 6.074 -0.149 1 94.12 95 ALA A CA 1
ATOM 757 C C . ALA A 1 95 ? 13.07 4.719 -0.851 1 94.12 95 ALA A C 1
ATOM 759 O O . ALA A 1 95 ? 14.039 4.383 -1.545 1 94.12 95 ALA A O 1
ATOM 760 N N . ALA A 1 96 ? 12 3.967 -0.746 1 93.44 96 ALA A N 1
ATOM 761 C CA . ALA A 1 96 ? 11.906 2.627 -1.317 1 93.44 96 ALA A CA 1
ATOM 762 C C . ALA A 1 96 ? 11.336 2.672 -2.732 1 93.44 96 ALA A C 1
ATOM 764 O O . ALA A 1 96 ? 11.195 1.635 -3.385 1 93.44 96 ALA A O 1
ATOM 765 N N . GLY A 1 97 ? 10.938 3.842 -3.168 1 93.12 97 GLY A N 1
ATOM 766 C CA . GLY A 1 97 ? 10.414 3.992 -4.512 1 93.12 97 GLY A CA 1
ATOM 767 C C . GLY A 1 97 ? 8.953 3.586 -4.629 1 93.12 97 GLY A C 1
ATOM 768 O O . GLY A 1 97 ? 8.484 3.246 -5.715 1 93.12 97 GLY A O 1
ATOM 769 N N . LEU A 1 98 ? 8.25 3.533 -3.572 1 95.75 98 LEU A N 1
ATOM 770 C CA . LEU A 1 98 ? 6.84 3.176 -3.555 1 95.75 98 LEU A CA 1
ATOM 771 C C . LEU A 1 98 ? 5.961 4.418 -3.689 1 95.75 98 LEU A C 1
ATOM 773 O O . LEU A 1 98 ? 6.406 5.531 -3.396 1 95.75 98 LEU A O 1
ATOM 777 N N . PRO A 1 99 ? 4.762 4.262 -4.074 1 95.12 99 PRO A N 1
ATOM 778 C CA . PRO A 1 99 ? 3.92 5.43 -4.352 1 95.12 99 PRO A CA 1
ATOM 779 C C . PRO A 1 99 ? 3.271 6 -3.092 1 95.12 99 PRO A C 1
ATOM 781 O O . PRO A 1 99 ? 2.689 7.086 -3.133 1 95.12 99 PRO A O 1
ATOM 784 N N . SER A 1 100 ? 3.316 5.312 -1.993 1 97.62 100 SER A N 1
ATOM 785 C CA . SER A 1 100 ? 2.562 5.703 -0.806 1 97.62 100 SER A CA 1
ATOM 786 C C . SER A 1 100 ? 3.307 6.766 -0.003 1 97.62 100 SER A C 1
ATOM 788 O O . SER A 1 100 ? 3.717 6.52 1.133 1 97.62 100 SER A O 1
ATOM 790 N N . TYR A 1 101 ? 3.416 7.961 -0.568 1 97.62 101 TYR A N 1
ATOM 791 C CA . TYR A 1 101 ? 3.943 9.141 0.108 1 97.62 101 TYR A CA 1
ATOM 792 C C . TYR A 1 101 ? 3.305 10.414 -0.437 1 97.62 101 TYR A C 1
ATOM 794 O O . TYR A 1 101 ? 2.66 10.391 -1.488 1 97.62 101 TYR A O 1
ATOM 802 N N . GLY A 1 102 ? 3.42 11.422 0.329 1 98.12 102 GLY A N 1
ATOM 803 C CA . GLY A 1 102 ? 2.844 12.68 -0.123 1 98.12 102 GLY A CA 1
ATOM 804 C C . GLY A 1 102 ? 3.42 13.891 0.588 1 98.12 102 GLY A C 1
ATOM 805 O O . GLY A 1 102 ? 4.266 13.75 1.473 1 98.12 102 GLY A O 1
ATOM 806 N N . ILE A 1 103 ? 3.033 15.055 0.103 1 98.62 103 ILE A N 1
ATOM 807 C CA . ILE A 1 103 ? 3.391 16.359 0.65 1 98.62 103 ILE A CA 1
ATOM 808 C C . ILE A 1 103 ? 2.158 17.016 1.278 1 98.62 103 ILE A C 1
ATOM 810 O O . ILE A 1 103 ? 1.066 16.969 0.707 1 98.62 103 ILE A O 1
ATOM 814 N N . SER A 1 104 ? 2.342 17.562 2.439 1 98.75 104 SER A N 1
ATOM 815 C CA . SER A 1 104 ? 1.229 18.141 3.176 1 98.75 104 SER A CA 1
ATOM 816 C C . SER A 1 104 ? 1.516 19.594 3.553 1 98.75 104 SER A C 1
ATOM 818 O O . SER A 1 104 ? 2.584 19.906 4.082 1 98.75 104 SER A O 1
ATOM 820 N N . LEU A 1 105 ? 0.635 20.5 3.258 1 98.5 105 LEU A N 1
ATOM 821 C CA . LEU A 1 105 ? 0.7 21.922 3.582 1 98.5 105 LEU A CA 1
ATOM 822 C C . LEU A 1 105 ? -0.625 22.406 4.16 1 98.5 105 LEU A C 1
ATOM 824 O O . LEU A 1 105 ? -1.657 22.359 3.486 1 98.5 105 LEU A O 1
ATOM 828 N N . ALA A 1 106 ? -0.567 22.906 5.383 1 97.88 106 ALA A N 1
ATOM 829 C CA . ALA A 1 106 ? -1.776 23.391 6.039 1 97.88 106 ALA A CA 1
ATOM 830 C C . ALA A 1 106 ? -1.607 24.844 6.488 1 97.88 106 ALA A C 1
ATOM 832 O O . ALA A 1 106 ? -0.482 25.328 6.641 1 97.88 106 ALA A O 1
ATOM 833 N N . TYR A 1 107 ? -2.705 25.516 6.602 1 97.06 107 TYR A N 1
ATOM 834 C CA . TYR A 1 107 ? -2.779 26.875 7.137 1 97.06 107 TYR A CA 1
ATOM 835 C C . TYR A 1 107 ? -3.697 26.922 8.352 1 97.06 107 TYR A C 1
ATOM 837 O O . TYR A 1 107 ? -4.836 26.453 8.297 1 97.06 107 TYR A O 1
ATOM 845 N N . ALA A 1 108 ? -3.156 27.453 9.398 1 95.69 108 ALA A N 1
ATOM 846 C CA . ALA A 1 108 ? -3.926 27.609 10.633 1 95.69 108 ALA A CA 1
ATOM 847 C C . ALA A 1 108 ? -3.973 29.078 11.062 1 95.69 108 ALA A C 1
ATOM 849 O O . ALA A 1 108 ? -3.049 29.844 10.781 1 95.69 108 ALA A O 1
ATOM 850 N N . SER A 1 109 ? -5.027 29.422 11.688 1 95.69 109 SER A N 1
ATOM 851 C CA . SER A 1 109 ? -5.23 30.766 12.227 1 95.69 109 SER A CA 1
ATOM 852 C C . SER A 1 109 ? -5.867 30.703 13.617 1 95.69 109 SER A C 1
ATOM 854 O O . SER A 1 109 ? -6.934 30.109 13.789 1 95.69 109 SER A O 1
ATOM 856 N N . GLY A 1 110 ? -5.227 31.359 14.602 1 93.06 110 GLY A N 1
ATOM 857 C CA . GLY A 1 110 ? -5.75 31.391 15.953 1 93.06 110 GLY A CA 1
ATOM 858 C C . GLY A 1 110 ? -5.926 30.016 16.562 1 93.06 110 GLY A C 1
ATOM 859 O O . GLY A 1 110 ? -6.914 29.75 17.25 1 93.06 110 GLY A O 1
ATOM 860 N N . GLY A 1 111 ? -5.055 29.109 16.125 1 91.81 111 GLY A N 1
ATOM 861 C CA . GLY A 1 111 ? -5.082 27.766 16.688 1 91.81 111 GLY A CA 1
ATOM 862 C C . GLY A 1 111 ? -6.031 26.844 15.961 1 91.81 111 GLY A C 1
ATOM 863 O O . GLY A 1 111 ? -6.18 25.672 16.328 1 91.81 111 GLY A O 1
ATOM 864 N N . LYS A 1 112 ? -6.617 27.328 14.93 1 95.75 112 LYS A N 1
ATOM 865 C CA . LYS A 1 112 ? -7.57 26.516 14.172 1 95.75 112 LYS A CA 1
ATOM 866 C C . LYS A 1 112 ? -7.062 26.25 12.758 1 95.75 112 LYS A C 1
ATOM 868 O O . LYS A 1 112 ? -6.656 27.172 12.047 1 95.75 112 LYS A O 1
ATOM 873 N N . ILE A 1 113 ? -7.059 25 12.391 1 96.19 113 ILE A N 1
ATOM 874 C CA . ILE A 1 113 ? -6.727 24.641 11.016 1 96.19 113 ILE A CA 1
ATOM 875 C C . ILE A 1 113 ? -7.812 25.172 10.078 1 96.19 113 ILE A C 1
ATOM 877 O O . ILE A 1 113 ? -9 24.875 10.273 1 96.19 113 ILE A O 1
ATOM 881 N N . ILE A 1 114 ? -7.398 25.875 9.055 1 96.94 114 ILE A N 1
ATOM 882 C CA . ILE A 1 114 ? -8.375 26.547 8.195 1 96.94 114 ILE A CA 1
ATOM 883 C C . ILE A 1 114 ? -8.32 25.938 6.793 1 96.94 114 ILE A C 1
ATOM 885 O O . ILE A 1 114 ? -9.359 25.578 6.227 1 96.94 114 ILE A O 1
ATOM 889 N N . GLU A 1 115 ? -7.168 25.844 6.207 1 98.12 115 GLU A N 1
ATOM 890 C CA . GLU A 1 115 ? -6.977 25.359 4.844 1 98.12 115 GLU A CA 1
ATOM 891 C C . GLU A 1 115 ? -5.914 24.266 4.785 1 98.12 115 GLU A C 1
ATOM 893 O O . GLU A 1 115 ? -5.102 24.141 5.703 1 98.12 115 GLU A O 1
ATOM 898 N N . GLY A 1 116 ? -5.98 23.469 3.723 1 98.38 116 GLY A N 1
ATOM 899 C CA . GLY A 1 116 ? -5.016 22.406 3.518 1 98.38 116 GLY A CA 1
ATOM 900 C C . GLY A 1 116 ? -4.844 22.031 2.057 1 98.38 116 GLY A C 1
ATOM 901 O O . GLY A 1 116 ? -5.758 22.219 1.252 1 98.38 116 GLY A O 1
ATOM 902 N N . ALA A 1 117 ? -3.682 21.562 1.76 1 98.38 117 ALA A N 1
ATOM 903 C CA . ALA A 1 117 ? -3.334 21.047 0.437 1 98.38 117 ALA A CA 1
ATOM 904 C C . ALA A 1 117 ? -2.385 19.859 0.541 1 98.38 117 ALA A C 1
ATOM 906 O O . ALA A 1 117 ? -1.482 19.844 1.381 1 98.38 117 ALA A O 1
ATOM 907 N N . ILE A 1 118 ? -2.672 18.859 -0.277 1 98.56 118 ILE A N 1
ATOM 908 C CA . ILE A 1 118 ? -1.771 17.719 -0.305 1 98.56 118 ILE A CA 1
ATOM 909 C C . ILE A 1 118 ? -1.47 17.328 -1.752 1 98.56 118 ILE A C 1
ATOM 911 O O . ILE A 1 118 ? -2.254 17.641 -2.656 1 98.56 118 ILE A O 1
ATOM 915 N N . SER A 1 119 ? -0.316 16.719 -1.909 1 97.12 119 SER A N 1
ATOM 916 C CA . SER A 1 119 ? 0.126 16.203 -3.195 1 97.12 119 SER A CA 1
ATOM 917 C C . SER A 1 119 ? 0.662 14.773 -3.053 1 97.12 119 SER A C 1
ATOM 919 O O . SER A 1 119 ? 1.388 14.477 -2.104 1 97.12 119 SER A O 1
ATOM 921 N N . LEU A 1 120 ? 0.212 13.906 -3.938 1 96.88 120 LEU A N 1
ATOM 922 C CA . LEU A 1 120 ? 0.803 12.586 -4.117 1 96.88 120 LEU A CA 1
ATOM 923 C C . LEU A 1 120 ? 1.614 12.523 -5.41 1 96.88 120 LEU A C 1
ATOM 925 O O . LEU A 1 120 ? 1.062 12.273 -6.484 1 96.88 120 LEU A O 1
ATOM 929 N N . PRO A 1 121 ? 2.91 12.703 -5.324 1 94.62 121 PRO A N 1
ATOM 930 C CA . PRO A 1 121 ? 3.738 12.953 -6.508 1 94.62 121 PRO A CA 1
ATOM 931 C C . PRO A 1 121 ? 3.67 11.82 -7.527 1 94.62 121 PRO A C 1
ATOM 933 O O . PRO A 1 121 ? 3.545 12.07 -8.727 1 94.62 121 PRO A O 1
ATOM 936 N N . LEU A 1 122 ? 3.666 10.617 -7.129 1 90.62 122 LEU A N 1
ATOM 937 C CA . LEU A 1 122 ? 3.773 9.516 -8.086 1 90.62 122 LEU A CA 1
ATOM 938 C C . LEU A 1 122 ? 2.434 9.258 -8.766 1 90.62 122 LEU A C 1
ATOM 940 O O . LEU A 1 122 ? 2.393 8.852 -9.93 1 90.62 122 LEU A O 1
ATOM 944 N N . SER A 1 123 ? 1.336 9.43 -8 1 89.38 123 SER A N 1
ATOM 945 C CA . SER A 1 123 ? 0.04 9.219 -8.641 1 89.38 123 SER A CA 1
ATOM 946 C C . SER A 1 123 ? -0.441 10.492 -9.336 1 89.38 123 SER A C 1
ATOM 948 O O . SER A 1 123 ? -1.406 10.461 -10.102 1 89.38 123 SER A O 1
ATOM 950 N N . GLY A 1 124 ? 0.227 11.594 -8.992 1 90.88 124 GLY A N 1
ATOM 951 C CA . GLY A 1 124 ? -0.114 12.859 -9.617 1 90.88 124 GLY A CA 1
ATOM 952 C C . GLY A 1 124 ? -1.42 13.445 -9.117 1 90.88 124 GLY A C 1
ATOM 953 O O . GLY A 1 124 ? -2.145 14.094 -9.867 1 90.88 124 GLY A O 1
ATOM 954 N N . GLU A 1 125 ? -1.771 13.195 -7.91 1 94.38 125 GLU A N 1
ATOM 955 C CA . GLU A 1 125 ? -3.029 13.664 -7.336 1 94.38 125 GLU A CA 1
ATOM 956 C C . GLU A 1 125 ? -2.805 14.852 -6.406 1 94.38 125 GLU A C 1
ATOM 958 O O . GLU A 1 125 ? -1.821 14.883 -5.664 1 94.38 125 GLU A O 1
ATOM 963 N N . PHE A 1 126 ? -3.691 15.828 -6.527 1 95.94 126 PHE A N 1
ATOM 964 C CA . PHE A 1 126 ? -3.635 17.031 -5.711 1 95.94 126 PHE A CA 1
ATOM 965 C C . PHE A 1 126 ? -5 17.344 -5.113 1 95.94 126 PHE A C 1
ATOM 967 O O . PHE A 1 126 ? -6.023 17.219 -5.785 1 95.94 126 PHE A O 1
ATOM 974 N N . PHE A 1 127 ? -5.02 17.688 -3.889 1 97.31 127 PHE A N 1
ATOM 975 C CA . PHE A 1 127 ? -6.195 18.234 -3.213 1 97.31 127 PHE A CA 1
ATOM 976 C C . PHE A 1 127 ? -5.887 19.594 -2.598 1 97.31 127 PHE A C 1
ATOM 978 O O . PHE A 1 127 ? -4.883 19.75 -1.901 1 97.31 127 PHE A O 1
ATOM 985 N N . ILE A 1 128 ? -6.707 20.594 -2.844 1 97.19 128 ILE A N 1
ATOM 986 C CA . ILE A 1 128 ? -6.52 21.938 -2.32 1 97.19 128 ILE A CA 1
ATOM 987 C C . ILE A 1 128 ? -7.855 22.5 -1.835 1 97.19 128 ILE A C 1
ATOM 989 O O . ILE A 1 128 ? -8.859 22.422 -2.545 1 97.19 128 ILE A O 1
ATOM 993 N N . THR A 1 129 ? -7.809 22.969 -0.643 1 97.69 129 THR A N 1
ATOM 994 C CA . THR A 1 129 ? -9.008 23.656 -0.166 1 97.69 129 THR A CA 1
ATOM 995 C C . THR A 1 129 ? -8.992 25.125 -0.567 1 97.69 129 THR A C 1
ATOM 997 O O . THR A 1 129 ? -7.926 25.734 -0.682 1 97.69 129 THR A O 1
ATOM 1000 N N . SER A 1 130 ? -10.07 25.641 -0.837 1 93.88 130 SER A N 1
ATOM 1001 C CA . SER A 1 130 ? -10.297 27.062 -1.047 1 93.88 130 SER A CA 1
ATOM 1002 C C . SER A 1 130 ? -11.719 27.453 -0.65 1 93.88 130 SER A C 1
ATOM 1004 O O . SER A 1 130 ? -12.688 26.984 -1.25 1 93.88 130 SER A O 1
ATOM 1006 N N . LYS A 1 131 ? -11.734 28.281 0.385 1 89.12 131 LYS A N 1
ATOM 1007 C CA . LYS A 1 131 ? -13.031 28.656 0.945 1 89.12 131 LYS A CA 1
ATOM 1008 C C . LYS A 1 131 ? -13.812 27.406 1.367 1 89.12 131 LYS A C 1
ATOM 1010 O O . LYS A 1 131 ? -13.305 26.578 2.115 1 89.12 131 LYS A O 1
ATOM 1015 N N . ASP A 1 132 ? -14.953 27.141 0.857 1 91.81 132 ASP A N 1
ATOM 1016 C CA . ASP A 1 132 ? -15.766 26.047 1.357 1 91.81 132 ASP A CA 1
ATOM 1017 C C . ASP A 1 132 ? -15.719 24.859 0.398 1 91.81 132 ASP A C 1
ATOM 1019 O O . ASP A 1 132 ? -16.547 23.938 0.496 1 91.81 132 ASP A O 1
ATOM 1023 N N . ASN A 1 133 ? -14.664 24.922 -0.474 1 95.31 133 ASN A N 1
ATOM 1024 C CA . ASN A 1 133 ? -14.594 23.875 -1.482 1 95.31 133 ASN A CA 1
ATOM 1025 C C . ASN A 1 133 ? -13.25 23.156 -1.458 1 95.31 133 ASN A C 1
ATOM 1027 O O . ASN A 1 133 ? -12.273 23.672 -0.916 1 95.31 133 ASN A O 1
ATOM 1031 N N . VAL A 1 134 ? -13.328 21.953 -1.954 1 97.25 134 VAL A N 1
ATOM 1032 C CA . VAL A 1 134 ? -12.109 21.203 -2.229 1 97.25 134 VAL A CA 1
ATOM 1033 C C . VAL A 1 134 ? -11.922 21.047 -3.736 1 97.25 134 VAL A C 1
ATOM 1035 O O . VAL A 1 134 ? -12.875 20.75 -4.461 1 97.25 134 VAL A O 1
ATOM 1038 N N . PHE A 1 135 ? -10.758 21.359 -4.172 1 95.88 135 PHE A N 1
ATOM 1039 C CA . PHE A 1 135 ? -10.398 21.188 -5.578 1 95.88 135 PHE A CA 1
ATOM 1040 C C . PHE A 1 135 ? -9.438 20.016 -5.754 1 95.88 135 PHE A C 1
ATOM 1042 O O . PHE A 1 135 ? -8.578 19.781 -4.906 1 95.88 135 PHE A O 1
ATOM 1049 N N . TYR A 1 136 ? -9.656 19.312 -6.828 1 95.12 136 TYR A N 1
ATOM 1050 C CA . TYR A 1 136 ? -8.891 18.094 -7.105 1 95.12 136 TYR A CA 1
ATOM 1051 C C . TYR A 1 136 ? -8.352 18.109 -8.531 1 95.12 136 TYR A C 1
ATOM 1053 O O . TYR A 1 136 ? -9.016 18.594 -9.445 1 95.12 136 TYR A O 1
ATOM 1061 N N . ALA A 1 137 ? -7.125 17.672 -8.664 1 93.31 137 ALA A N 1
ATOM 1062 C CA . ALA A 1 137 ? -6.527 17.438 -9.977 1 93.31 137 ALA A CA 1
ATOM 1063 C C . ALA A 1 137 ? -5.723 16.141 -9.984 1 93.31 137 ALA A C 1
ATOM 1065 O O . ALA A 1 137 ? -5.156 15.75 -8.969 1 93.31 137 ALA A O 1
ATOM 1066 N N . LYS A 1 138 ? -5.758 15.477 -11.102 1 89.25 138 LYS A N 1
ATOM 1067 C CA . LYS A 1 138 ? -4.93 14.289 -11.328 1 89.25 138 LYS A CA 1
ATOM 1068 C C . LYS A 1 138 ? -4.172 14.398 -12.648 1 89.25 138 LYS A C 1
ATOM 1070 O O . LYS A 1 138 ? -4.777 14.625 -13.703 1 89.25 138 LYS A O 1
ATOM 1075 N N . LYS A 1 139 ? -2.891 14.258 -12.547 1 80 139 LYS A N 1
ATOM 1076 C CA . LYS A 1 139 ? -2.084 14.391 -13.758 1 80 139 LYS A CA 1
ATOM 1077 C C . LYS A 1 139 ? -1.137 13.203 -13.922 1 80 139 LYS A C 1
ATOM 1079 O O . LYS A 1 139 ? -0.778 12.547 -12.938 1 80 139 LYS A O 1
ATOM 1084 N N . ASN A 1 140 ? -0.96 12.945 -15.219 1 71.75 140 ASN A N 1
ATOM 1085 C CA . ASN A 1 140 ? 0.059 11.938 -15.508 1 71.75 140 ASN A CA 1
ATOM 1086 C C . ASN A 1 140 ? 1.455 12.438 -15.148 1 71.75 140 ASN A C 1
ATOM 1088 O O . ASN A 1 140 ? 1.752 13.625 -15.305 1 71.75 140 ASN A O 1
ATOM 1092 N N . ILE A 1 141 ? 2.17 11.508 -14.703 1 60.78 141 ILE A N 1
ATOM 1093 C CA . ILE A 1 141 ? 3.547 11.836 -14.352 1 60.78 141 ILE A CA 1
ATOM 1094 C C . ILE A 1 141 ? 4.246 12.477 -15.555 1 60.78 141 ILE A C 1
ATOM 1096 O O . ILE A 1 141 ? 4.152 11.969 -16.672 1 60.78 141 ILE A O 1
ATOM 1100 N N . GLY A 1 142 ? 4.754 13.648 -15.367 1 57.59 142 GLY A N 1
ATOM 1101 C CA . GLY A 1 142 ? 5.488 14.312 -16.438 1 57.59 142 GLY A CA 1
ATOM 1102 C C . GLY A 1 142 ? 4.719 15.461 -17.062 1 57.59 142 GLY A C 1
ATOM 1103 O O . GLY A 1 142 ? 5.27 16.219 -17.875 1 57.59 142 GLY A O 1
ATOM 1104 N N . SER A 1 143 ? 3.453 15.445 -16.75 1 64.06 143 SER A N 1
ATOM 1105 C CA . SER A 1 143 ? 2.648 16.5 -17.359 1 64.06 143 SER A CA 1
ATOM 1106 C C . SER A 1 143 ? 2.557 17.719 -16.453 1 64.06 143 SER A C 1
ATOM 1108 O O . SER A 1 143 ? 1.642 18.531 -16.594 1 64.06 143 SER A O 1
ATOM 1110 N N . TYR A 1 144 ? 3.57 17.828 -15.703 1 63.66 144 TYR A N 1
ATOM 1111 C CA . TYR A 1 144 ? 3.637 19.031 -14.875 1 63.66 144 TYR A CA 1
ATOM 1112 C C . TYR A 1 144 ? 3.984 20.25 -15.711 1 63.66 144 TYR A C 1
ATOM 1114 O O . TYR A 1 144 ? 4.617 20.141 -16.766 1 63.66 144 TYR A O 1
ATOM 1122 N N . PRO A 1 145 ? 3.338 21.641 -15.453 1 64.62 145 PRO A N 1
ATOM 1123 C CA . PRO A 1 145 ? 2.701 22.047 -14.195 1 64.62 145 PRO A CA 1
ATOM 1124 C C . PRO A 1 145 ? 1.178 21.953 -14.25 1 64.62 145 PRO A C 1
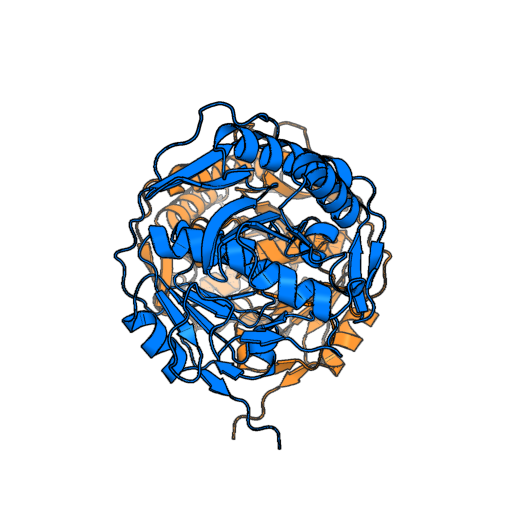ATOM 1126 O O . PRO A 1 145 ? 0.595 21.938 -15.336 1 64.62 145 PRO A O 1
ATOM 1129 N N . LEU A 1 146 ? 0.499 21.812 -13 1 65.44 146 LEU A N 1
ATOM 1130 C CA . LEU A 1 146 ? -0.949 21.844 -12.828 1 65.44 146 LEU A CA 1
ATOM 1131 C C . LEU A 1 146 ? -1.519 23.219 -13.156 1 65.44 146 LEU A C 1
ATOM 1133 O O . LEU A 1 146 ? -1.237 24.188 -12.453 1 65.44 146 LEU A O 1
ATOM 1137 N N . LYS A 1 147 ? -1.553 23.531 -14.375 1 65.19 147 LYS A N 1
ATOM 1138 C CA . LYS A 1 147 ? -2.229 24.812 -14.531 1 65.19 147 LYS A CA 1
ATOM 1139 C C . LYS A 1 147 ? -3.715 24.625 -14.812 1 65.19 147 LYS A C 1
ATOM 1141 O O . LYS A 1 147 ? -4.086 23.922 -15.758 1 65.19 147 LYS A O 1
ATOM 1146 N N . LYS A 1 148 ? -4.676 25.156 -14.008 1 67 148 LYS A N 1
ATOM 1147 C CA . LYS A 1 148 ? -6.121 25.312 -14.133 1 67 148 LYS A CA 1
ATOM 1148 C C . LYS A 1 148 ? -6.809 23.969 -14.359 1 67 148 LYS A C 1
ATOM 1150 O O . LYS A 1 148 ? -7.879 23.922 -14.969 1 67 148 LYS A O 1
ATOM 1155 N N . ASP A 1 149 ? -6.242 22.891 -13.938 1 77.69 149 ASP A N 1
ATOM 1156 C CA . ASP A 1 149 ? -6.828 21.578 -14.141 1 77.69 149 ASP A CA 1
ATOM 1157 C C . ASP A 1 149 ? -7.555 21.094 -12.883 1 77.69 149 ASP A C 1
ATOM 1159 O O . ASP A 1 149 ? -7.902 19.922 -12.773 1 77.69 149 ASP A O 1
ATOM 1163 N N . PHE A 1 150 ? -7.828 22.094 -12.078 1 86.5 150 PHE A N 1
ATOM 1164 C CA . PHE A 1 150 ? -8.492 21.719 -10.836 1 86.5 150 PHE A CA 1
ATOM 1165 C C . PHE A 1 150 ? -10.008 21.828 -10.977 1 86.5 150 PHE A C 1
ATOM 1167 O O . PHE A 1 150 ? -10.516 22.828 -11.516 1 86.5 150 PHE A O 1
ATOM 1174 N N . ASN A 1 151 ? -10.648 20.781 -10.633 1 88.19 151 ASN A N 1
ATOM 1175 C CA . ASN A 1 151 ? -12.102 20.75 -10.562 1 88.19 151 ASN A CA 1
ATOM 1176 C C . ASN A 1 151 ? -12.594 20.578 -9.133 1 88.19 151 ASN A C 1
ATOM 1178 O O . ASN A 1 151 ? -11.891 20 -8.297 1 88.19 151 ASN A O 1
ATOM 1182 N N . LYS A 1 152 ? -13.773 21.219 -8.938 1 89.62 152 LYS A N 1
ATOM 1183 C CA . LYS A 1 152 ? -14.391 20.969 -7.633 1 89.62 152 LYS A CA 1
ATOM 1184 C C . LYS A 1 152 ? -14.555 19.469 -7.371 1 89.62 152 LYS A C 1
ATOM 1186 O O . LYS A 1 152 ? -15.031 18.734 -8.234 1 89.62 152 LYS A O 1
ATOM 1191 N N . PHE A 1 153 ? -14.023 19.109 -6.258 1 87.69 153 PHE A N 1
ATOM 1192 C CA . PHE A 1 153 ? -14.094 17.703 -5.887 1 87.69 153 PHE A CA 1
ATOM 1193 C C . PHE A 1 153 ? -15.445 17.375 -5.258 1 87.69 153 PHE A C 1
ATOM 1195 O O . PHE A 1 153 ? -15.867 18.047 -4.312 1 87.69 153 PHE A O 1
ATOM 1202 N N . ILE A 1 154 ? -16.062 16.359 -5.789 1 80.38 154 ILE A N 1
ATOM 1203 C CA . ILE A 1 154 ? -17.344 15.914 -5.25 1 80.38 154 ILE A CA 1
ATOM 1204 C C . ILE A 1 154 ? -17.172 14.586 -4.516 1 80.38 154 ILE A C 1
ATOM 1206 O O . ILE A 1 154 ? -16.859 13.57 -5.137 1 80.38 154 ILE A O 1
ATOM 1210 N N . PHE A 1 155 ? -17.344 14.742 -3.293 1 82.19 155 PHE A N 1
ATOM 1211 C CA . PHE A 1 155 ? -17.234 13.547 -2.469 1 82.19 155 PHE A CA 1
ATOM 1212 C C . PHE A 1 155 ? -18.5 12.711 -2.547 1 82.19 155 PHE A C 1
ATOM 1214 O O . PHE A 1 155 ? -19.594 13.219 -2.307 1 82.19 155 PHE A O 1
ATOM 1221 N N . ASP A 1 156 ? -18.328 11.508 -3.102 1 72.38 156 ASP A N 1
ATOM 1222 C CA . ASP A 1 156 ? -19.484 10.617 -3.17 1 72.38 156 ASP A CA 1
ATOM 1223 C C . ASP A 1 156 ? -19.141 9.234 -2.613 1 72.38 156 ASP A C 1
ATOM 1225 O O . ASP A 1 156 ? -18.406 8.469 -3.24 1 72.38 156 ASP A O 1
ATOM 1229 N N . ASN A 1 157 ? -19.391 9.078 -1.29 1 66.56 157 ASN A N 1
ATOM 1230 C CA . ASN A 1 157 ? -19.188 7.727 -0.785 1 66.56 157 ASN A CA 1
ATOM 1231 C C . ASN A 1 157 ? -20.391 7.219 -0.008 1 66.56 157 ASN A C 1
ATOM 1233 O O . ASN A 1 157 ? -20.562 7.543 1.169 1 66.56 157 ASN A O 1
ATOM 1237 N N . SER A 1 158 ? -21.141 6.523 -0.719 1 66.06 158 SER A N 1
ATOM 1238 C CA . SER A 1 158 ? -22.438 6.148 -0.145 1 66.06 158 SER A CA 1
ATOM 1239 C C . SER A 1 158 ? -22.406 4.707 0.359 1 66.06 158 SER A C 1
ATOM 1241 O O . SER A 1 158 ? -23.312 4.285 1.079 1 66.06 158 SER A O 1
ATOM 1243 N N . LYS A 1 159 ? -21.344 4.035 0.186 1 80.69 159 LYS A N 1
ATOM 1244 C CA . LYS A 1 159 ? -21.453 2.625 0.543 1 80.69 159 LYS A CA 1
ATOM 1245 C C . LYS A 1 159 ? -21.141 2.404 2.02 1 80.69 159 LYS A C 1
ATOM 1247 O O . LYS A 1 159 ? -20.234 3.041 2.57 1 80.69 159 LYS A O 1
ATOM 1252 N N . CYS A 1 160 ? -21.906 1.515 2.641 1 87.94 160 CYS A N 1
ATOM 1253 C CA . CYS A 1 160 ? -21.703 1.154 4.039 1 87.94 160 CYS A CA 1
ATOM 1254 C C . CYS A 1 160 ? -20.438 0.308 4.207 1 87.94 160 CYS A C 1
ATOM 1256 O O . CYS A 1 160 ? -20.031 -0.4 3.281 1 87.94 160 CYS A O 1
ATOM 1258 N N . TYR A 1 161 ? -19.938 0.451 5.344 1 91.31 161 TYR A N 1
ATOM 1259 C CA . TYR A 1 161 ? -18.797 -0.386 5.695 1 91.31 161 TYR A CA 1
ATOM 1260 C C . TYR A 1 161 ? -19.188 -1.855 5.758 1 91.31 161 TYR A C 1
ATOM 1262 O O . TYR A 1 161 ? -20.203 -2.205 6.367 1 91.31 161 TYR A O 1
ATOM 1270 N N . ASN A 1 162 ? -18.422 -2.717 5.105 1 90.12 162 ASN A N 1
ATOM 1271 C CA . ASN A 1 162 ? -18.719 -4.145 5.066 1 90.12 162 ASN A CA 1
ATOM 1272 C C . ASN A 1 162 ? -17.438 -4.969 4.941 1 90.12 162 ASN A C 1
ATOM 1274 O O . ASN A 1 162 ? -16.328 -4.438 5.09 1 90.12 162 ASN A O 1
ATOM 1278 N N . ILE A 1 163 ? -17.562 -6.238 4.773 1 89.81 163 ILE A N 1
ATOM 1279 C CA . ILE A 1 163 ? -16.453 -7.176 4.805 1 89.81 163 ILE A CA 1
ATOM 1280 C C . ILE A 1 163 ? -15.539 -6.93 3.607 1 89.81 163 ILE A C 1
ATOM 1282 O O . ILE A 1 163 ? -14.391 -7.387 3.588 1 89.81 163 ILE A O 1
ATOM 1286 N N . HIS A 1 164 ? -15.977 -6.188 2.625 1 90.56 164 HIS A N 1
ATOM 1287 C CA . HIS A 1 164 ? -15.188 -5.953 1.425 1 90.56 164 HIS A CA 1
ATOM 1288 C C . HIS A 1 164 ? -14.531 -4.574 1.456 1 90.56 164 HIS A C 1
ATOM 1290 O O . HIS A 1 164 ? -13.773 -4.223 0.549 1 90.56 164 HIS A O 1
ATOM 1296 N N . SER A 1 165 ? -14.836 -3.791 2.486 1 94.25 165 SER A N 1
ATOM 1297 C CA . SER A 1 165 ? -14.219 -2.479 2.658 1 94.25 165 SER A CA 1
ATOM 1298 C C . SER A 1 165 ? -12.734 -2.6 2.969 1 94.25 165 SER A C 1
ATOM 1300 O O . SER A 1 165 ? -12.273 -3.646 3.434 1 94.25 165 SER A O 1
ATOM 1302 N N . LEU A 1 166 ? -12.078 -1.57 2.637 1 96.75 166 LEU A N 1
ATOM 1303 C CA . LEU A 1 166 ? -10.664 -1.495 2.986 1 96.75 166 LEU A CA 1
ATOM 1304 C C . LEU A 1 166 ? -10.438 -0.5 4.117 1 96.75 166 LEU A C 1
ATOM 1306 O O . LEU A 1 166 ? -10.852 0.656 4.027 1 96.75 166 LEU A O 1
ATOM 1310 N N . LEU A 1 167 ? -9.82 -0.956 5.184 1 97.81 167 LEU A N 1
ATOM 1311 C CA . LEU A 1 167 ? -9.375 -0.145 6.312 1 97.81 167 LEU A CA 1
ATOM 1312 C C . LEU A 1 167 ? -7.875 0.091 6.25 1 97.81 167 LEU A C 1
ATOM 1314 O O . LEU A 1 167 ? -7.09 -0.861 6.246 1 97.81 167 LEU A O 1
ATOM 1318 N N . ALA A 1 168 ? -7.477 1.333 6.129 1 98.31 168 ALA A N 1
ATOM 1319 C CA . ALA A 1 168 ? -6.062 1.66 6.27 1 98.31 168 ALA A CA 1
ATOM 1320 C C . ALA A 1 168 ? -5.688 1.864 7.734 1 98.31 168 ALA A C 1
ATOM 1322 O O . ALA A 1 168 ? -6.441 2.479 8.492 1 98.31 168 ALA A O 1
ATOM 1323 N N . VAL A 1 169 ? -4.547 1.313 8.125 1 97.81 169 VAL A N 1
ATOM 1324 C CA . VAL A 1 169 ? -4.094 1.498 9.5 1 97.81 169 VAL A CA 1
ATOM 1325 C C . VAL A 1 169 ? -2.598 1.803 9.516 1 97.81 169 VAL A C 1
ATOM 1327 O O . VAL A 1 169 ? -1.889 1.513 8.547 1 97.81 169 VAL A O 1
ATOM 1330 N N . SER A 1 170 ? -2.123 2.445 10.555 1 95.88 170 SER A N 1
ATOM 1331 C CA . SER A 1 170 ? -0.688 2.627 10.75 1 95.88 170 SER A CA 1
ATOM 1332 C C . SER A 1 170 ? -0.071 1.427 11.461 1 95.88 170 SER A C 1
ATOM 1334 O O . SER A 1 170 ? -0.787 0.601 12.031 1 95.88 170 SER A O 1
ATOM 1336 N N . ARG A 1 171 ? 1.242 1.35 11.406 1 92.31 171 ARG A N 1
ATOM 1337 C CA . ARG A 1 171 ? 1.983 0.251 12.016 1 92.31 171 ARG A CA 1
ATOM 1338 C C . ARG A 1 171 ? 1.696 0.161 13.516 1 92.31 171 ARG A C 1
ATOM 1340 O O . ARG A 1 171 ? 1.618 -0.936 14.07 1 92.31 171 ARG A O 1
ATOM 1347 N N . SER A 1 172 ? 1.593 1.321 14.188 1 92.44 172 SER A N 1
ATOM 1348 C CA . SER A 1 172 ? 1.371 1.35 15.625 1 92.44 172 SER A CA 1
ATOM 1349 C C . SER A 1 172 ? 0.072 0.645 16 1 92.44 172 SER A C 1
ATOM 1351 O O . SER A 1 172 ? -0.035 0.06 17.078 1 92.44 172 SER A O 1
ATOM 1353 N N . ILE A 1 173 ? -0.9 0.683 15.125 1 94.38 173 ILE A N 1
ATOM 1354 C CA . ILE A 1 173 ? -2.182 0.041 15.398 1 94.38 173 ILE A CA 1
ATOM 1355 C C . ILE A 1 173 ? -2 -1.474 15.445 1 94.38 173 ILE A C 1
ATOM 1357 O O . ILE A 1 173 ? -2.529 -2.141 16.344 1 94.38 173 ILE A O 1
ATOM 1361 N N . ILE A 1 174 ? -1.242 -2 14.531 1 90.94 174 ILE A N 1
ATOM 1362 C CA . ILE A 1 174 ? -1.045 -3.445 14.492 1 90.94 174 ILE A CA 1
ATOM 1363 C C . ILE A 1 174 ? -0.234 -3.887 15.711 1 90.94 174 ILE A C 1
ATOM 1365 O O . ILE A 1 174 ? -0.379 -5.016 16.188 1 90.94 174 ILE A O 1
ATOM 1369 N N . ARG A 1 175 ? 0.586 -3.027 16.172 1 89.38 175 ARG A N 1
ATOM 1370 C CA . ARG A 1 175 ? 1.435 -3.344 17.312 1 89.38 175 ARG A CA 1
ATOM 1371 C C . ARG A 1 175 ? 0.641 -3.287 18.609 1 89.38 175 ARG A C 1
ATOM 1373 O O . ARG A 1 175 ? 0.876 -4.082 19.531 1 89.38 175 ARG A O 1
ATOM 1380 N N . LEU A 1 176 ? -0.317 -2.422 18.672 1 92.81 176 LEU A N 1
ATOM 1381 C CA . LEU A 1 176 ? -0.892 -2.098 19.984 1 92.81 176 LEU A CA 1
ATOM 1382 C C . LEU A 1 176 ? -2.33 -2.596 20.078 1 92.81 176 LEU A C 1
ATOM 1384 O O . LEU A 1 176 ? -2.9 -2.645 21.172 1 92.81 176 LEU A O 1
ATOM 1388 N N . PHE A 1 177 ? -2.896 -2.961 18.938 1 93.31 177 PHE A N 1
ATOM 1389 C CA . PHE A 1 177 ? -4.301 -3.357 18.953 1 93.31 177 PHE A CA 1
ATOM 1390 C C . PHE A 1 177 ? -4.469 -4.762 18.375 1 93.31 177 PHE A C 1
ATOM 1392 O O . PHE A 1 177 ? -3.727 -5.164 17.484 1 93.31 177 PHE A O 1
ATOM 1399 N N . ASN A 1 178 ? -5.371 -5.496 18.906 1 91.06 178 ASN A N 1
ATOM 1400 C CA . ASN A 1 178 ? -5.973 -6.645 18.219 1 91.06 178 ASN A CA 1
ATOM 1401 C C . ASN A 1 178 ? -7.16 -6.23 17.359 1 91.06 178 ASN A C 1
ATOM 1403 O O . ASN A 1 178 ? -8.18 -5.773 17.891 1 91.06 178 ASN A O 1
ATOM 1407 N N . LEU A 1 179 ? -6.992 -6.332 16.125 1 91.38 179 LEU A N 1
ATOM 1408 C CA . LEU A 1 179 ? -8.055 -5.949 15.195 1 91.38 179 LEU A CA 1
ATOM 1409 C C . LEU A 1 179 ? -8.883 -7.164 14.789 1 91.38 179 LEU A C 1
ATOM 1411 O O . LEU A 1 179 ? -8.492 -7.918 13.891 1 91.38 179 LEU A O 1
ATOM 1415 N N . ASP A 1 180 ? -9.992 -7.371 15.336 1 88.38 180 ASP A N 1
ATOM 1416 C CA . ASP A 1 180 ? -10.914 -8.445 14.969 1 88.38 180 ASP A CA 1
ATOM 1417 C C . ASP A 1 180 ? -11.891 -7.984 13.898 1 88.38 180 ASP A C 1
ATOM 1419 O O . ASP A 1 180 ? -13.109 -8.102 14.062 1 88.38 180 ASP A O 1
ATOM 1423 N N . ILE A 1 181 ? -11.359 -7.441 12.875 1 89.25 181 ILE A N 1
ATOM 1424 C CA . ILE A 1 181 ? -12.18 -6.914 11.789 1 89.25 181 ILE A CA 1
ATOM 1425 C C . ILE A 1 181 ? -12.164 -7.891 10.617 1 89.25 181 ILE A C 1
ATOM 1427 O O . ILE A 1 181 ? -11.141 -8.516 10.328 1 89.25 181 ILE A O 1
ATOM 1431 N N . SER A 1 182 ? -13.266 -8.055 9.977 1 86.75 182 SER A N 1
ATOM 1432 C CA . SER A 1 182 ? -13.398 -9.016 8.883 1 86.75 182 SER A CA 1
ATOM 1433 C C . SER A 1 182 ? -13.008 -8.391 7.547 1 86.75 182 SER A C 1
ATOM 1435 O O . SER A 1 182 ? -12.75 -9.102 6.574 1 86.75 182 SER A O 1
ATOM 1437 N N . SER A 1 183 ? -13 -7.051 7.543 1 91.31 183 SER A N 1
ATOM 1438 C CA . SER A 1 183 ? -12.68 -6.383 6.289 1 91.31 183 SER A CA 1
ATOM 1439 C C . SER A 1 183 ? -11.195 -6.477 5.969 1 91.31 183 SER A C 1
ATOM 1441 O O . SER A 1 183 ? -10.422 -7.039 6.746 1 91.31 183 SER A O 1
ATOM 1443 N N . HIS A 1 184 ? -10.875 -5.996 4.812 1 95 184 HIS A N 1
ATOM 1444 C CA . HIS A 1 184 ? -9.477 -5.949 4.41 1 95 184 HIS A CA 1
ATOM 1445 C C . HIS A 1 184 ? -8.734 -4.828 5.129 1 95 184 HIS A C 1
ATOM 1447 O O . HIS A 1 184 ? -9.336 -3.818 5.5 1 95 184 HIS A O 1
ATOM 1453 N N . ILE A 1 185 ? -7.461 -5.07 5.348 1 96.38 185 ILE A N 1
ATOM 1454 C CA . ILE A 1 185 ? -6.613 -4.105 6.035 1 96.38 185 ILE A CA 1
ATOM 1455 C C . ILE A 1 185 ? -5.402 -3.773 5.164 1 96.38 185 ILE A C 1
ATOM 1457 O O . ILE A 1 185 ? -4.809 -4.664 4.555 1 96.38 185 ILE A O 1
ATOM 1461 N N . HIS A 1 186 ? -5.113 -2.52 5.078 1 98.25 186 HIS A N 1
ATOM 1462 C CA . HIS A 1 186 ? -3.904 -2.059 4.402 1 98.25 186 HIS A CA 1
ATOM 1463 C C . HIS A 1 186 ? -3.014 -1.264 5.352 1 98.25 186 HIS A C 1
ATOM 1465 O O . HIS A 1 186 ? -3.51 -0.536 6.211 1 98.25 186 HIS A O 1
ATOM 1471 N N . ILE A 1 187 ? -1.759 -1.44 5.258 1 98 187 ILE A N 1
ATOM 1472 C CA . ILE A 1 187 ? -0.727 -0.586 5.836 1 98 187 ILE A CA 1
ATOM 1473 C C . ILE A 1 187 ? 0.188 -0.064 4.73 1 98 187 ILE A C 1
ATOM 1475 O O . ILE A 1 187 ? 0.896 -0.839 4.082 1 98 187 ILE A O 1
ATOM 1479 N N . ASN A 1 188 ? 0.152 1.248 4.516 1 98 188 ASN A N 1
ATOM 1480 C CA . ASN A 1 188 ? 0.932 1.803 3.412 1 98 188 ASN A CA 1
ATOM 1481 C C . ASN A 1 188 ? 2.016 2.752 3.916 1 98 188 ASN A C 1
ATOM 1483 O O . ASN A 1 188 ? 2.863 3.201 3.143 1 98 188 ASN A O 1
ATOM 1487 N N . GLY A 1 189 ? 1.955 3.215 5.199 1 97.06 189 GLY A N 1
ATOM 1488 C CA . GLY A 1 189 ? 3.045 3.938 5.836 1 97.06 189 GLY A CA 1
ATOM 1489 C C . GLY A 1 189 ? 2.936 5.441 5.68 1 97.06 189 GLY A C 1
ATOM 1490 O O . GLY A 1 189 ? 3.865 6.176 6.02 1 97.06 189 GLY A O 1
ATOM 1491 N N . SER A 1 190 ? 1.817 5.934 5.176 1 98.31 190 SER A N 1
ATOM 1492 C CA . SER A 1 190 ? 1.684 7.367 4.934 1 98.31 190 SER A CA 1
ATOM 1493 C C . SER A 1 190 ? 0.288 7.863 5.301 1 98.31 190 SER A C 1
ATOM 1495 O O . SER A 1 190 ? -0.712 7.32 4.824 1 98.31 190 SER A O 1
ATOM 1497 N N . CYS A 1 191 ? 0.275 8.867 6.16 1 98.06 191 CYS A N 1
ATOM 1498 C CA . CYS A 1 191 ? -0.983 9.508 6.527 1 98.06 191 CYS A CA 1
ATOM 1499 C C . CYS A 1 191 ? -1.602 10.219 5.332 1 98.06 191 CYS A C 1
ATOM 1501 O O . CYS A 1 191 ? -2.785 10.039 5.043 1 98.06 191 CYS A O 1
ATOM 1503 N N . VAL A 1 192 ? -0.814 10.984 4.637 1 98.75 192 VAL A N 1
ATOM 1504 C CA . VAL A 1 192 ? -1.281 11.781 3.508 1 98.75 192 VAL A CA 1
ATOM 1505 C C . VAL A 1 192 ? -1.846 10.859 2.426 1 98.75 192 VAL A C 1
ATOM 1507 O O . VAL A 1 192 ? -2.93 11.109 1.894 1 98.75 192 VAL A O 1
ATOM 1510 N N . TYR A 1 193 ? -1.135 9.789 2.133 1 98.69 193 TYR A N 1
ATOM 1511 C CA . TYR A 1 193 ? -1.616 8.828 1.151 1 98.69 193 TYR A CA 1
ATOM 1512 C C . TYR A 1 193 ? -2.928 8.195 1.604 1 98.69 193 TYR A C 1
ATOM 1514 O O . TYR A 1 193 ? -3.865 8.062 0.814 1 98.69 193 TYR A O 1
ATOM 1522 N N . SER A 1 194 ? -3.01 7.793 2.814 1 98.75 194 SER A N 1
ATOM 1523 C CA . SER A 1 194 ? -4.215 7.172 3.355 1 98.75 194 SER A CA 1
ATOM 1524 C C . SER A 1 194 ? -5.414 8.102 3.244 1 98.75 194 SER A C 1
ATOM 1526 O O . SER A 1 194 ? -6.496 7.684 2.826 1 98.75 194 SER A O 1
ATOM 1528 N N . PHE A 1 195 ? -5.211 9.344 3.566 1 98.62 195 PHE A N 1
ATOM 1529 C CA . PHE A 1 195 ? -6.305 10.305 3.492 1 98.62 195 PHE A CA 1
ATOM 1530 C C . PHE A 1 195 ? -6.719 10.547 2.045 1 98.62 195 PHE A C 1
ATOM 1532 O O . PHE A 1 195 ? -7.91 10.617 1.736 1 98.62 195 PHE A O 1
ATOM 1539 N N . ALA A 1 196 ? -5.734 10.711 1.173 1 98.12 196 ALA A N 1
ATOM 1540 C CA . ALA A 1 196 ? -6.07 10.898 -0.236 1 98.12 196 ALA A CA 1
ATOM 1541 C C . ALA A 1 196 ? -6.961 9.766 -0.745 1 98.12 196 ALA A C 1
ATOM 1543 O O . ALA A 1 196 ? -7.938 10.016 -1.462 1 98.12 196 ALA A O 1
ATOM 1544 N N . LYS A 1 197 ? -6.617 8.523 -0.329 1 97.19 197 LYS A N 1
ATOM 1545 C CA . LYS A 1 197 ? -7.379 7.363 -0.783 1 97.19 197 LYS A CA 1
ATOM 1546 C C . LYS A 1 197 ? -8.688 7.23 -0.015 1 97.19 197 LYS A C 1
ATOM 1548 O O . LYS A 1 197 ? -9.633 6.594 -0.492 1 97.19 197 LYS A O 1
ATOM 1553 N N . LEU A 1 198 ? -8.734 7.824 1.117 1 96.94 198 LEU A N 1
ATOM 1554 C CA . LEU A 1 198 ? -10.008 7.984 1.805 1 96.94 198 LEU A CA 1
ATOM 1555 C C . LEU A 1 198 ? -10.914 8.961 1.057 1 96.94 198 LEU A C 1
ATOM 1557 O O . LEU A 1 198 ? -12.094 8.68 0.842 1 96.94 198 LEU A O 1
ATOM 1561 N N . PHE A 1 199 ? -10.352 10.078 0.619 1 96.81 199 PHE A N 1
ATOM 1562 C CA . PHE A 1 199 ? -11.102 11.102 -0.089 1 96.81 199 PHE A CA 1
ATOM 1563 C C . PHE A 1 199 ? -11.672 10.555 -1.391 1 96.81 199 PHE A C 1
ATOM 1565 O O . PHE A 1 199 ? -12.812 10.859 -1.755 1 96.81 199 PHE A O 1
ATOM 1572 N N . THR A 1 200 ? -10.93 9.719 -2.051 1 93.94 200 THR A N 1
ATOM 1573 C CA . THR A 1 200 ? -11.352 9.211 -3.354 1 93.94 200 THR A CA 1
ATOM 1574 C C . THR A 1 200 ? -12.203 7.957 -3.195 1 93.94 200 THR A C 1
ATOM 1576 O O . THR A 1 200 ? -12.656 7.379 -4.184 1 93.94 200 THR A O 1
ATOM 1579 N N . GLY A 1 201 ? -12.32 7.473 -1.972 1 93.75 201 GLY A N 1
ATOM 1580 C CA . GLY A 1 201 ? -13.25 6.383 -1.704 1 93.75 201 GLY A CA 1
ATOM 1581 C C . GLY A 1 201 ? -12.586 5.02 -1.744 1 93.75 201 GLY A C 1
ATOM 1582 O O . GLY A 1 201 ? -13.25 3.994 -1.592 1 93.75 201 GLY A O 1
ATOM 1583 N N . SER A 1 202 ? -11.312 4.949 -1.985 1 95.06 202 SER A N 1
ATOM 1584 C CA . SER A 1 202 ? -10.609 3.674 -1.997 1 95.06 202 SER A CA 1
ATOM 1585 C C . SER A 1 202 ? -10.586 3.039 -0.61 1 95.06 202 SER A C 1
ATOM 1587 O O . SER A 1 202 ? -10.82 1.837 -0.468 1 95.06 202 SER A O 1
ATOM 1589 N N . TYR A 1 203 ? -10.219 3.781 0.389 1 96.94 203 TYR A N 1
ATOM 1590 C CA . TYR A 1 203 ? -10.344 3.352 1.777 1 96.94 203 TYR A CA 1
ATOM 1591 C C . TYR A 1 203 ? -11.648 3.846 2.389 1 96.94 203 TYR A C 1
ATOM 1593 O O . TYR A 1 203 ? -12.133 4.93 2.053 1 96.94 203 TYR A O 1
ATOM 1601 N N . LYS A 1 204 ? -12.188 3.107 3.33 1 96.88 204 LYS A N 1
ATOM 1602 C CA . LYS A 1 204 ? -13.414 3.508 4.012 1 96.88 204 LYS A CA 1
ATOM 1603 C C . LYS A 1 204 ? -13.109 4.172 5.352 1 96.88 204 LYS A C 1
ATOM 1605 O O . LYS A 1 204 ? -13.93 4.918 5.883 1 96.88 204 LYS A O 1
ATOM 1610 N N . ALA A 1 205 ? -11.992 3.828 5.848 1 97.75 205 ALA A N 1
ATOM 1611 C CA . ALA A 1 205 ? -11.562 4.434 7.105 1 97.75 205 ALA A CA 1
ATOM 1612 C C . ALA A 1 205 ? -10.047 4.395 7.246 1 97.75 205 ALA A C 1
ATOM 1614 O O . ALA A 1 205 ? -9.367 3.641 6.543 1 97.75 205 ALA A O 1
ATOM 1615 N N . TYR A 1 206 ? -9.602 5.254 8.039 1 98.56 206 TYR A N 1
ATOM 1616 C CA . TYR A 1 206 ? -8.195 5.309 8.43 1 98.56 206 TYR A CA 1
ATOM 1617 C C . TYR A 1 206 ? -8.047 5.336 9.945 1 98.56 206 TYR A C 1
ATOM 1619 O O . TYR A 1 206 ? -8.641 6.188 10.617 1 98.56 206 TYR A O 1
ATOM 1627 N N . PHE A 1 207 ? -7.371 4.348 10.523 1 98.56 207 PHE A N 1
ATOM 1628 C CA . PHE A 1 207 ? -7.117 4.195 11.953 1 98.56 207 PHE A CA 1
ATOM 1629 C C . PHE A 1 207 ? -5.629 4.293 12.258 1 98.56 207 PHE A C 1
ATOM 1631 O O . PHE A 1 207 ? -4.844 3.443 11.828 1 98.56 207 PHE A O 1
ATOM 1638 N N . SER A 1 208 ? -5.238 5.344 13.062 1 97.69 208 SER A N 1
ATOM 1639 C CA . SER A 1 208 ? -3.807 5.625 13.094 1 97.69 208 SER A CA 1
ATOM 1640 C C . SER A 1 208 ? -3.443 6.508 14.289 1 97.69 208 SER A C 1
ATOM 1642 O O . SER A 1 208 ? -4.289 6.785 15.141 1 97.69 208 SER A O 1
ATOM 1644 N N . PHE A 1 209 ? -2.152 6.766 14.414 1 94.75 209 PHE A N 1
ATOM 1645 C CA . PHE A 1 209 ? -1.494 7.703 15.312 1 94.75 209 PHE A CA 1
ATOM 1646 C C . PHE A 1 209 ? -0.355 8.43 14.602 1 94.75 209 PHE A C 1
ATOM 1648 O O . PHE A 1 209 ? 0.64 7.805 14.219 1 94.75 209 PHE A O 1
ATOM 1655 N N . VAL A 1 210 ? -0.522 9.742 14.406 1 90.81 210 VAL A N 1
ATOM 1656 C CA . VAL A 1 210 ? 0.449 10.469 13.594 1 90.81 210 VAL A CA 1
ATOM 1657 C C . VAL A 1 210 ? 0.727 11.828 14.219 1 90.81 210 VAL A C 1
ATOM 1659 O O . VAL A 1 210 ? 0.11 12.195 15.219 1 90.81 210 VAL A O 1
ATOM 1662 N N . GLY A 1 211 ? 1.722 12.516 13.719 1 87.56 211 GLY A N 1
ATOM 1663 C CA . GLY A 1 211 ? 2.01 13.875 14.133 1 87.56 211 GLY A CA 1
ATOM 1664 C C . GLY A 1 211 ? 1.079 14.898 13.5 1 87.56 211 GLY A C 1
ATOM 1665 O O . GLY A 1 211 ? 0.399 14.602 12.516 1 87.56 211 GLY A O 1
ATOM 1666 N N . LEU A 1 212 ? 1.077 16.062 14.047 1 84.81 212 LEU A N 1
ATOM 1667 C CA . LEU A 1 212 ? 0.182 17.125 13.594 1 84.81 212 LEU A CA 1
ATOM 1668 C C . LEU A 1 212 ? 0.487 17.516 12.148 1 84.81 212 LEU A C 1
ATOM 1670 O O . LEU A 1 212 ? -0.429 17.75 11.352 1 84.81 212 LEU A O 1
ATOM 1674 N N . TRP A 1 213 ? 1.803 17.578 11.805 1 91.69 213 TRP A N 1
ATOM 1675 C CA . TRP A 1 213 ? 2.184 18 10.469 1 91.69 213 TRP A CA 1
ATOM 1676 C C . TRP A 1 213 ? 1.699 17 9.422 1 91.69 213 TRP A C 1
ATOM 1678 O O . TRP A 1 213 ? 1.46 17.375 8.266 1 91.69 213 TRP A O 1
ATOM 1688 N N . ASP A 1 214 ? 1.494 15.773 9.828 1 94.56 214 ASP A N 1
ATOM 1689 C CA . ASP A 1 214 ? 1.033 14.742 8.898 1 94.56 214 ASP A CA 1
ATOM 1690 C C . ASP A 1 214 ? -0.442 14.93 8.555 1 94.56 214 ASP A C 1
ATOM 1692 O O . ASP A 1 214 ? -0.851 14.711 7.414 1 94.56 214 ASP A O 1
ATOM 1696 N N . ILE A 1 215 ? -1.175 15.375 9.586 1 96.12 215 ILE A N 1
ATOM 1697 C CA . ILE A 1 215 ? -2.617 15.203 9.453 1 96.12 215 ILE A CA 1
ATOM 1698 C C . ILE A 1 215 ? -3.287 16.562 9.258 1 96.12 215 ILE A C 1
ATOM 1700 O O . ILE A 1 215 ? -4.453 16.641 8.859 1 96.12 215 ILE A O 1
ATOM 1704 N N . ALA A 1 216 ? -2.619 17.688 9.523 1 96.5 216 ALA A N 1
ATOM 1705 C CA . ALA A 1 216 ? -3.246 19 9.555 1 96.5 216 ALA A CA 1
ATOM 1706 C C . ALA A 1 216 ? -3.947 19.312 8.234 1 96.5 216 ALA A C 1
ATOM 1708 O O . ALA A 1 216 ? -5.137 19.641 8.219 1 96.5 216 ALA A O 1
ATOM 1709 N N . ALA A 1 217 ? -3.219 19.188 7.121 1 98.44 217 ALA A N 1
ATOM 1710 C CA . ALA A 1 217 ? -3.818 19.469 5.82 1 98.44 217 ALA A CA 1
ATOM 1711 C C . ALA A 1 217 ? -4.973 18.516 5.531 1 98.44 217 ALA A C 1
ATOM 1713 O O . ALA A 1 217 ? -5.996 18.922 4.969 1 98.44 217 ALA A O 1
ATOM 1714 N N . CYS A 1 218 ? -4.82 17.281 5.914 1 98.5 218 CYS A N 1
ATOM 1715 C CA . CYS A 1 218 ? -5.836 16.266 5.684 1 98.5 218 CYS A CA 1
ATOM 1716 C C . CYS A 1 218 ? -7.117 16.594 6.441 1 98.5 218 CYS A C 1
ATOM 1718 O O . CYS A 1 218 ? -8.219 16.391 5.918 1 98.5 218 CYS A O 1
ATOM 1720 N N . LEU A 1 219 ? -6.965 17.125 7.641 1 97.44 219 LEU A N 1
ATOM 1721 C CA . LEU A 1 219 ? -8.125 17.5 8.438 1 97.44 219 LEU A CA 1
ATOM 1722 C C . LEU A 1 219 ? -8.898 18.641 7.789 1 97.44 219 LEU A C 1
ATOM 1724 O O . LEU A 1 219 ? -10.133 18.625 7.77 1 97.44 219 LEU A O 1
ATOM 1728 N N . ALA A 1 220 ? -8.211 19.609 7.289 1 98 220 ALA A N 1
ATOM 1729 C CA . ALA A 1 220 ? -8.859 20.734 6.609 1 98 220 ALA A CA 1
ATOM 1730 C C . ALA A 1 220 ? -9.664 20.25 5.406 1 98 220 ALA A C 1
ATOM 1732 O O . ALA A 1 220 ? -10.82 20.641 5.223 1 98 220 ALA A O 1
ATOM 1733 N N . ILE A 1 221 ? -9.062 19.391 4.617 1 98.5 221 ILE A N 1
ATOM 1734 C CA . ILE A 1 221 ? -9.703 18.875 3.416 1 98.5 221 ILE A CA 1
ATOM 1735 C C . ILE A 1 221 ? -10.898 18 3.805 1 98.5 221 ILE A C 1
ATOM 1737 O O . ILE A 1 221 ? -12 18.188 3.285 1 98.5 221 ILE A O 1
ATOM 1741 N N . GLY A 1 222 ? -10.695 17.062 4.715 1 97.56 222 GLY A N 1
ATOM 1742 C CA . GLY A 1 222 ? -11.758 16.172 5.148 1 97.56 222 GLY A CA 1
ATOM 1743 C C . GLY A 1 222 ? -12.961 16.906 5.707 1 97.56 222 GLY A C 1
ATOM 1744 O O . GLY A 1 222 ? -14.102 16.516 5.453 1 97.56 222 GLY A O 1
ATOM 1745 N N . ASN A 1 223 ? -12.656 17.906 6.5 1 96.62 223 ASN A N 1
ATOM 1746 C CA . ASN A 1 223 ? -13.742 18.703 7.07 1 96.62 223 ASN A CA 1
ATOM 1747 C C . ASN A 1 223 ? -14.625 19.297 5.98 1 96.62 223 ASN A C 1
ATOM 1749 O O . ASN A 1 223 ? -15.852 19.234 6.066 1 96.62 223 ASN A O 1
ATOM 1753 N N . LYS A 1 224 ? -14.039 19.859 4.984 1 96.94 224 LYS A N 1
ATOM 1754 C CA . LYS A 1 224 ? -14.781 20.5 3.902 1 96.94 224 LYS A CA 1
ATOM 1755 C C . LYS A 1 224 ? -15.484 19.469 3.031 1 96.94 224 LYS A C 1
ATOM 1757 O O . LYS A 1 224 ? -16.422 19.797 2.299 1 96.94 224 LYS A O 1
ATOM 1762 N N . LEU A 1 225 ? -15.07 18.234 3.082 1 95.88 225 LEU A N 1
ATOM 1763 C CA . LEU A 1 225 ? -15.719 17.156 2.361 1 95.88 225 LEU A CA 1
ATOM 1764 C C . LEU A 1 225 ? -16.812 16.516 3.213 1 95.88 225 LEU A C 1
ATOM 1766 O O . LEU A 1 225 ? -17.453 15.547 2.783 1 95.88 225 LEU A O 1
ATOM 1770 N N . GLY A 1 226 ? -16.969 16.938 4.422 1 94.75 226 GLY A N 1
ATOM 1771 C CA . GLY A 1 226 ? -18 16.422 5.305 1 94.75 226 GLY A CA 1
ATOM 1772 C C . GLY A 1 226 ? -17.609 15.133 6.004 1 94.75 226 GLY A C 1
ATOM 1773 O O . GLY A 1 226 ? -18.453 14.398 6.496 1 94.75 226 GLY A O 1
ATOM 1774 N N . MET A 1 227 ? -16.391 14.844 6.047 1 96.19 227 MET A N 1
ATOM 1775 C CA . MET A 1 227 ? -15.914 13.648 6.734 1 96.19 227 MET A CA 1
ATOM 1776 C C . MET A 1 227 ? -15.82 13.883 8.234 1 96.19 227 MET A C 1
ATOM 1778 O O . MET A 1 227 ? -15.898 15.023 8.695 1 96.19 227 MET A O 1
ATOM 1782 N N . VAL A 1 228 ? -15.633 12.727 8.984 1 96.25 228 VAL A N 1
ATOM 1783 C CA . VAL A 1 228 ? -15.656 12.836 10.438 1 96.25 228 VAL A CA 1
ATOM 1784 C C . VAL A 1 228 ? -14.516 12.016 11.039 1 96.25 228 VAL A C 1
ATOM 1786 O O . VAL A 1 228 ? -14.102 11 10.461 1 96.25 228 VAL A O 1
ATOM 1789 N N . GLY A 1 229 ? -13.992 12.508 12.125 1 97.19 229 GLY A N 1
ATOM 1790 C CA . GLY A 1 229 ? -12.953 11.82 12.883 1 97.19 229 GLY A CA 1
ATOM 1791 C C . GLY A 1 229 ? -13.219 11.797 14.375 1 97.19 229 GLY A C 1
ATOM 1792 O O . GLY A 1 229 ? -13.734 12.766 14.938 1 97.19 229 GLY A O 1
ATOM 1793 N N . GLU A 1 230 ? -12.875 10.703 14.977 1 97.81 230 GLU A N 1
ATOM 1794 C CA . GLU A 1 230 ? -12.938 10.555 16.422 1 97.81 230 GLU A CA 1
ATOM 1795 C C . GLU A 1 230 ? -11.688 9.859 16.969 1 97.81 230 GLU A C 1
ATOM 1797 O O . GLU A 1 230 ? -11.102 9.016 16.281 1 97.81 230 GLU A O 1
ATOM 1802 N N . PHE A 1 231 ? -11.352 10.273 18.156 1 96.88 231 PHE A N 1
ATOM 1803 C CA . PHE A 1 231 ? -10.305 9.539 18.859 1 96.88 231 PHE A CA 1
ATOM 1804 C C . PHE A 1 231 ? -10.836 8.203 19.375 1 96.88 231 PHE A C 1
ATOM 1806 O O . PHE A 1 231 ? -12.047 8.023 19.5 1 96.88 231 PHE A O 1
ATOM 1813 N N . TYR A 1 232 ? -9.891 7.312 19.578 1 97.25 232 TYR A N 1
ATOM 1814 C CA . TYR A 1 232 ? -10.289 5.996 20.047 1 97.25 232 TYR A CA 1
ATOM 1815 C C . TYR A 1 232 ? -11.055 6.102 21.359 1 97.25 232 TYR A C 1
ATOM 1817 O O . TYR A 1 232 ? -11.977 5.324 21.609 1 97.25 232 TYR A O 1
ATOM 1825 N N . CYS A 1 233 ? -10.82 7.059 22.188 1 95.88 233 CYS A N 1
ATOM 1826 C CA . CYS A 1 233 ? -11.477 7.258 23.484 1 95.88 233 CYS A CA 1
ATOM 1827 C C . CYS A 1 233 ? -12.898 7.781 23.297 1 95.88 233 CYS A C 1
ATOM 1829 O O . CYS A 1 233 ? -13.656 7.875 24.25 1 95.88 233 CYS A O 1
ATOM 1831 N N . GLY A 1 234 ? -13.242 8.227 22.109 1 95.88 234 GLY A N 1
ATOM 1832 C CA . GLY A 1 234 ? -14.602 8.672 21.844 1 95.88 234 GLY A CA 1
ATOM 1833 C C . GLY A 1 234 ? -14.695 10.164 21.594 1 95.88 234 GLY A C 1
ATOM 1834 O O . GLY A 1 234 ? -15.695 10.641 21.047 1 95.88 234 GLY A O 1
ATOM 1835 N N . ASN A 1 235 ? -13.688 10.93 21.953 1 96.19 235 ASN A N 1
ATOM 1836 C CA . ASN A 1 235 ? -13.703 12.367 21.719 1 96.19 235 ASN A CA 1
ATOM 1837 C C . ASN A 1 235 ? -13.648 12.695 20.234 1 96.19 235 ASN A C 1
ATOM 1839 O O . ASN A 1 235 ? -12.961 12.016 19.469 1 96.19 235 ASN A O 1
ATOM 1843 N N . LYS A 1 236 ? -14.281 13.742 19.859 1 95.62 236 LYS A N 1
ATOM 1844 C CA . LYS A 1 236 ? -14.289 14.172 18.469 1 95.62 236 LYS A CA 1
ATOM 1845 C C . LYS A 1 236 ? -12.961 14.805 18.078 1 95.62 236 LYS A C 1
ATOM 1847 O O . LYS A 1 236 ? -12.352 15.531 18.875 1 95.62 236 LYS A O 1
ATOM 1852 N N . MET A 1 237 ? -12.539 14.508 16.922 1 94.5 237 MET A N 1
ATOM 1853 C CA . MET A 1 237 ? -11.406 15.227 16.359 1 94.5 237 MET A CA 1
ATOM 1854 C C . MET A 1 237 ? -11.844 16.562 15.781 1 94.5 237 MET A C 1
ATOM 1856 O O . MET A 1 237 ? -12.766 16.625 14.969 1 94.5 237 MET A O 1
ATOM 1860 N N . THR A 1 238 ? -11.258 17.641 16.234 1 93.88 238 THR A N 1
ATOM 1861 C CA . THR A 1 238 ? -11.625 18.969 15.781 1 93.88 238 THR A CA 1
ATOM 1862 C C . THR A 1 238 ? -10.477 19.625 15.016 1 93.88 238 THR A C 1
ATOM 1864 O O . THR A 1 238 ? -9.375 19.062 14.961 1 93.88 238 THR A O 1
ATOM 1867 N N . LEU A 1 239 ? -10.766 20.766 14.445 1 95.5 239 LEU A N 1
ATOM 1868 C CA . LEU A 1 239 ? -9.758 21.531 13.719 1 95.5 239 LEU A CA 1
ATOM 1869 C C . LEU A 1 239 ? -8.984 22.438 14.656 1 95.5 239 LEU A C 1
ATOM 1871 O O . LEU A 1 239 ? -8.039 23.109 14.234 1 95.5 239 LEU A O 1
AT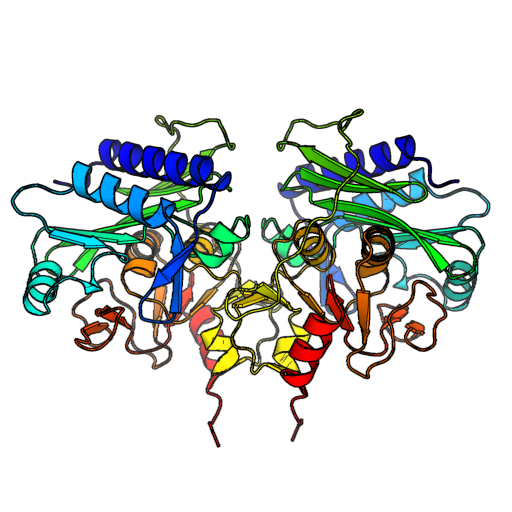OM 1875 N N . ASP A 1 240 ? -9.383 22.406 15.922 1 93.94 240 ASP A N 1
ATOM 1876 C CA . ASP A 1 240 ? -8.695 23.203 16.938 1 93.94 240 ASP A CA 1
ATOM 1877 C C . ASP A 1 240 ? -7.441 22.5 17.438 1 93.94 240 ASP A C 1
ATOM 1879 O O . ASP A 1 240 ? -7.523 21.547 18.203 1 93.94 240 ASP A O 1
ATOM 1883 N N . ILE A 1 241 ? -6.328 23.016 17.094 1 85.75 241 ILE A N 1
ATOM 1884 C CA . ILE A 1 241 ? -5.059 22.375 17.422 1 85.75 241 ILE A CA 1
ATOM 1885 C C . ILE A 1 241 ? -4.723 22.609 18.891 1 85.75 241 ILE A C 1
ATOM 1887 O O . ILE A 1 241 ? -3.721 22.094 19.391 1 85.75 241 ILE A O 1
ATOM 1891 N N . LEU A 1 242 ? -5.473 23.406 19.531 1 84.38 242 LEU A N 1
ATOM 1892 C CA . LEU A 1 242 ? -5.281 23.688 20.938 1 84.38 242 LEU A CA 1
ATOM 1893 C C . LEU A 1 242 ? -6.238 22.875 21.797 1 84.38 242 LEU A C 1
ATOM 1895 O O . LEU A 1 242 ? -6.23 22.984 23.031 1 84.38 242 LEU A O 1
ATOM 1899 N N . ASP A 1 243 ? -7.004 22.062 21.062 1 84.5 243 ASP A N 1
ATOM 1900 C CA . ASP A 1 243 ? -7.926 21.172 21.75 1 84.5 243 ASP A CA 1
ATOM 1901 C C . ASP A 1 243 ? -7.176 20.25 22.719 1 84.5 243 ASP A C 1
ATOM 1903 O O . ASP A 1 243 ? -5.965 20.062 22.578 1 84.5 243 ASP A O 1
ATOM 1907 N N . SER A 1 244 ? -7.891 19.719 23.656 1 82.44 244 SER A N 1
ATOM 1908 C CA . SER A 1 244 ? -7.312 18.922 24.734 1 82.44 244 SER A CA 1
ATOM 1909 C C . SER A 1 244 ? -6.742 17.609 24.203 1 82.44 244 SER A C 1
ATOM 1911 O O . SER A 1 244 ? -5.98 16.938 24.906 1 82.44 244 SER A O 1
ATOM 1913 N N . MET A 1 245 ? -7.055 17.281 23 1 85.88 245 MET A N 1
ATOM 1914 C CA . MET A 1 245 ? -6.605 16 22.469 1 85.88 245 MET A CA 1
ATOM 1915 C C . MET A 1 245 ? -5.285 16.156 21.719 1 85.88 245 MET A C 1
ATOM 1917 O O . MET A 1 245 ? -4.789 15.195 21.125 1 85.88 245 MET A O 1
ATOM 1921 N N . TYR A 1 246 ? -4.766 17.344 21.766 1 80.5 246 TYR A N 1
ATOM 1922 C CA . TYR A 1 246 ? -3.443 17.625 21.234 1 80.5 246 TYR A CA 1
ATOM 1923 C C . TYR A 1 246 ? -2.479 18.031 22.344 1 80.5 246 TYR A C 1
ATOM 1925 O O . TYR A 1 246 ? -2.885 18.641 23.328 1 80.5 246 TYR A O 1
ATOM 1933 N N . ILE A 1 247 ? -1.213 17.531 22.203 1 77.5 247 ILE A N 1
ATOM 1934 C CA . ILE A 1 247 ? -0.279 17.781 23.281 1 77.5 247 ILE A CA 1
ATOM 1935 C C . ILE A 1 247 ? 1.036 18.312 22.719 1 77.5 247 ILE A C 1
ATOM 1937 O O . ILE A 1 247 ? 1.522 17.828 21.703 1 77.5 247 ILE A O 1
ATOM 1941 N N . LEU A 1 248 ? 1.439 19.359 23.312 1 77.56 248 LEU A N 1
ATOM 1942 C CA . LEU A 1 248 ? 2.787 19.859 23.078 1 77.56 248 LEU A CA 1
ATOM 1943 C C . LEU A 1 248 ? 3.777 19.234 24.062 1 77.56 248 LEU A C 1
ATOM 1945 O O . LEU A 1 248 ? 3.623 19.359 25.281 1 77.56 248 LEU A O 1
ATOM 1949 N N . GLU A 1 249 ? 4.625 18.375 23.516 1 76.31 249 GLU A N 1
ATOM 1950 C CA . GLU A 1 249 ? 5.602 17.703 24.375 1 76.31 249 GLU A CA 1
ATOM 1951 C C . GLU A 1 249 ? 7.004 18.266 24.141 1 76.31 249 GLU A C 1
ATOM 1953 O O . GLU A 1 249 ? 7.617 18.016 23.109 1 76.31 249 GLU A O 1
ATOM 1958 N N . PRO A 1 250 ? 7.527 18.875 25.172 1 70.38 250 PRO A N 1
ATOM 1959 C CA . PRO A 1 250 ? 8.852 19.484 25 1 70.38 250 PRO A CA 1
ATOM 1960 C C . PRO A 1 250 ? 9.945 18.438 24.781 1 70.38 250 PRO A C 1
ATOM 1962 O O . PRO A 1 250 ? 10.953 18.719 24.125 1 70.38 250 PRO A O 1
ATOM 1965 N N . ASN A 1 251 ? 9.758 17.328 25.297 1 69.56 251 ASN A N 1
ATOM 1966 C CA . ASN A 1 251 ? 10.836 16.359 25.234 1 69.56 251 ASN A CA 1
ATOM 1967 C C . ASN A 1 251 ? 10.633 15.344 24.109 1 69.56 251 ASN A C 1
ATOM 1969 O O . ASN A 1 251 ? 11.414 14.406 23.969 1 69.56 251 ASN A O 1
ATOM 1973 N N . ASN A 1 252 ? 9.617 15.609 23.344 1 69.62 252 ASN A N 1
ATOM 1974 C CA . ASN A 1 252 ? 9.344 14.727 22.219 1 69.62 252 ASN A CA 1
ATOM 1975 C C . ASN A 1 252 ? 9.789 15.352 20.891 1 69.62 252 ASN A C 1
ATOM 1977 O O . ASN A 1 252 ? 9.609 16.547 20.672 1 69.62 252 ASN A O 1
ATOM 1981 N N . HIS A 1 253 ? 10.484 14.523 20.141 1 67.75 253 HIS A N 1
ATOM 1982 C CA . HIS A 1 253 ? 10.984 14.992 18.859 1 67.75 253 HIS A CA 1
ATOM 1983 C C . HIS A 1 253 ? 9.859 15.539 17.984 1 67.75 253 HIS A C 1
ATOM 1985 O O . HIS A 1 253 ? 10.086 16.391 17.125 1 67.75 253 HIS A O 1
ATOM 1991 N N . LYS A 1 254 ? 8.609 15.102 18.172 1 71.5 254 LYS A N 1
ATOM 1992 C CA . LYS A 1 254 ? 7.488 15.57 17.375 1 71.5 254 LYS A CA 1
ATOM 1993 C C . LYS A 1 254 ? 6.926 16.875 17.922 1 71.5 254 LYS A C 1
ATOM 1995 O O . LYS A 1 254 ? 6.305 17.656 17.188 1 71.5 254 LYS A O 1
ATOM 2000 N N . ARG A 1 255 ? 7.281 17.172 19.188 1 72.88 255 ARG A N 1
ATOM 2001 C CA . ARG A 1 255 ? 6.93 18.391 19.922 1 72.88 255 ARG A CA 1
ATOM 2002 C C . ARG A 1 255 ? 5.418 18.562 20.016 1 72.88 255 ARG A C 1
ATOM 2004 O O . ARG A 1 255 ? 4.906 19.094 21 1 72.88 255 ARG A O 1
ATOM 2011 N N . TRP A 1 256 ? 4.688 18.172 18.969 1 77.38 256 TRP A N 1
ATOM 2012 C CA . TRP A 1 256 ? 3.234 18.266 18.891 1 77.38 256 TRP A CA 1
ATOM 2013 C C . TRP A 1 256 ? 2.627 16.984 18.344 1 77.38 256 TRP A C 1
ATOM 2015 O O . TRP A 1 256 ? 2.951 16.547 17.234 1 77.38 256 TRP A O 1
ATOM 2025 N N . SER A 1 257 ? 1.79 16.359 19.266 1 82.44 257 SER A N 1
ATOM 2026 C CA . SER A 1 257 ? 1.263 15.047 18.906 1 82.44 257 SER A CA 1
ATOM 2027 C C . SER A 1 257 ? -0.176 14.875 19.375 1 82.44 257 SER A C 1
ATOM 2029 O O . SER A 1 257 ? -0.703 15.727 20.094 1 82.44 257 SER A O 1
ATOM 2031 N N . LEU A 1 258 ? -0.783 13.883 18.875 1 89.06 258 LEU A N 1
ATOM 2032 C CA . LEU A 1 258 ? -2.111 13.477 19.328 1 89.06 258 LEU A CA 1
ATOM 2033 C C . LEU A 1 258 ? -2.037 12.797 20.703 1 89.06 258 LEU A C 1
ATOM 2035 O O . LEU A 1 258 ? -1.012 12.211 21.047 1 89.06 258 LEU A O 1
ATOM 2039 N N . LYS A 1 259 ? -3.062 12.898 21.484 1 90 259 LYS A N 1
ATOM 2040 C CA . LYS A 1 259 ? -3.092 12.258 22.781 1 90 259 LYS A CA 1
ATOM 2041 C C . LYS A 1 259 ? -3.619 10.828 22.688 1 90 259 LYS A C 1
ATOM 2043 O O . LYS A 1 259 ? -3.51 10.047 23.625 1 90 259 LYS A O 1
ATOM 2048 N N . ASP A 1 260 ? -4.223 10.539 21.625 1 94 260 ASP A N 1
ATOM 2049 C CA . ASP A 1 260 ? -4.828 9.227 21.422 1 94 260 ASP A CA 1
ATOM 2050 C C . ASP A 1 260 ? -4.871 8.867 19.938 1 94 260 ASP A C 1
ATOM 2052 O O . ASP A 1 260 ? -4.68 9.727 19.078 1 94 260 ASP A O 1
ATOM 2056 N N . PHE A 1 261 ? -5.051 7.555 19.688 1 96.5 261 PHE A N 1
ATOM 2057 C CA . PHE A 1 261 ? -5.277 7.086 18.328 1 96.5 261 PHE A CA 1
ATOM 2058 C C . PHE A 1 261 ? -6.578 7.648 17.766 1 96.5 261 PHE A C 1
ATOM 2060 O O . PHE A 1 261 ? -7.484 8.008 18.531 1 96.5 261 PHE A O 1
ATOM 2067 N N . PHE A 1 262 ? -6.621 7.746 16.469 1 97.25 262 PHE A N 1
ATOM 2068 C CA . PHE A 1 262 ? -7.84 8.281 15.883 1 97.25 262 PHE A CA 1
ATOM 2069 C C . PHE A 1 262 ? -8.352 7.375 14.773 1 97.25 262 PHE A C 1
ATOM 2071 O O . PHE A 1 262 ? -7.594 6.582 14.211 1 97.25 262 PHE A O 1
ATOM 2078 N N . ILE A 1 263 ? -9.672 7.422 14.531 1 98.38 263 ILE A N 1
ATOM 2079 C CA . ILE A 1 263 ? -10.344 6.812 13.391 1 98.38 263 ILE A CA 1
ATOM 2080 C C . ILE A 1 263 ? -11.031 7.891 12.562 1 98.38 263 ILE A C 1
ATOM 2082 O O . ILE A 1 263 ? -11.75 8.734 13.109 1 98.38 263 ILE A O 1
ATOM 2086 N N . TYR A 1 264 ? -10.758 7.98 11.32 1 98.19 264 TYR A N 1
ATOM 2087 C CA . TYR A 1 264 ? -11.328 8.953 10.398 1 98.19 264 TYR A CA 1
ATOM 2088 C C . TYR A 1 264 ? -12.094 8.258 9.273 1 98.19 264 TYR A C 1
ATOM 2090 O O . TYR A 1 264 ? -11.641 7.238 8.75 1 98.19 264 TYR A O 1
ATOM 2098 N N . SER A 1 265 ? -13.289 8.742 8.914 1 97.44 265 SER A N 1
ATOM 2099 C CA . SER A 1 265 ? -14.133 8.102 7.914 1 97.44 265 SER A CA 1
ATOM 2100 C C . SER A 1 265 ? -15.156 9.078 7.352 1 97.44 265 SER A C 1
ATOM 2102 O O . SER A 1 265 ? -15.195 10.25 7.746 1 97.44 265 SER A O 1
ATOM 2104 N N . ASP A 1 266 ? -15.93 8.594 6.371 1 94.62 266 ASP A N 1
ATOM 2105 C CA . ASP A 1 266 ? -16.969 9.414 5.766 1 94.62 266 ASP A CA 1
ATOM 2106 C C . ASP A 1 266 ? -18.234 9.43 6.633 1 94.62 266 ASP A C 1
ATOM 2108 O O . ASP A 1 266 ? -19.125 10.25 6.426 1 94.62 266 ASP A O 1
ATOM 2112 N N . ASN A 1 267 ? -18.297 8.492 7.641 1 93.62 267 ASN A N 1
ATOM 2113 C CA . ASN A 1 267 ? -19.469 8.516 8.516 1 93.62 267 ASN A CA 1
ATOM 2114 C C . ASN A 1 267 ? -19.156 7.926 9.883 1 93.62 267 ASN A C 1
ATOM 2116 O O . ASN A 1 267 ? -18.234 7.121 10.023 1 93.62 267 ASN A O 1
ATOM 2120 N N . LYS A 1 268 ? -19.969 8.297 10.805 1 95.12 268 LYS A N 1
ATOM 2121 C CA . LYS A 1 268 ? -19.781 7.922 12.203 1 95.12 268 LYS A CA 1
ATOM 2122 C C . LYS A 1 268 ? -20.031 6.434 12.414 1 95.12 268 LYS A C 1
ATOM 2124 O O . LYS A 1 268 ? -19.375 5.801 13.25 1 95.12 268 LYS A O 1
ATOM 2129 N N . SER A 1 269 ? -20.953 5.875 11.703 1 95.62 269 SER A N 1
ATOM 2130 C CA . SER A 1 269 ? -21.281 4.461 11.852 1 95.62 269 SER A CA 1
ATOM 2131 C C . SER A 1 269 ? -20.062 3.582 11.602 1 95.62 269 SER A C 1
ATOM 2133 O O . SER A 1 269 ? -19.828 2.609 12.32 1 95.62 269 SER A O 1
ATOM 2135 N N . THR A 1 270 ? -19.328 3.918 10.57 1 96.62 270 THR A N 1
ATOM 2136 C CA . THR A 1 270 ? -18.094 3.188 10.258 1 96.62 270 THR A CA 1
ATOM 2137 C C . THR A 1 270 ? -17.109 3.287 11.414 1 96.62 270 THR A C 1
ATOM 2139 O O . THR A 1 270 ? -16.5 2.287 11.805 1 96.62 270 THR A O 1
ATOM 2142 N N . ILE A 1 271 ? -16.953 4.434 11.984 1 97.69 271 ILE A N 1
ATOM 2143 C CA . ILE A 1 271 ? -16.047 4.656 13.102 1 97.69 271 ILE A CA 1
ATOM 2144 C C . ILE A 1 271 ? -16.453 3.785 14.281 1 97.69 271 ILE A C 1
ATOM 2146 O O . ILE A 1 271 ? -15.609 3.143 14.914 1 97.69 271 ILE A O 1
ATOM 2150 N N . ASP A 1 272 ? -17.719 3.74 14.539 1 97.06 272 ASP A N 1
ATOM 2151 C CA . ASP A 1 272 ? -18.234 2.963 15.664 1 97.06 272 ASP A CA 1
ATOM 2152 C C . ASP A 1 272 ? -17.938 1.475 15.477 1 97.06 272 ASP A C 1
ATOM 2154 O O . ASP A 1 272 ? -17.562 0.784 16.422 1 97.06 272 ASP A O 1
ATOM 2158 N N . ILE A 1 273 ? -18.109 1.003 14.305 1 96.56 273 ILE A N 1
ATOM 2159 C CA . ILE A 1 273 ? -17.859 -0.402 14 1 96.56 273 ILE A CA 1
ATOM 2160 C C . ILE A 1 273 ? -16.391 -0.724 14.242 1 96.56 273 ILE A C 1
ATOM 2162 O O . ILE A 1 273 ? -16.062 -1.715 14.898 1 96.56 273 ILE A O 1
ATOM 2166 N N . ILE A 1 274 ? -15.5 0.079 13.711 1 97 274 ILE A N 1
ATOM 2167 C CA . ILE A 1 274 ? -14.07 -0.145 13.828 1 97 274 ILE A CA 1
ATOM 2168 C C . ILE A 1 274 ? -13.648 -0.07 15.297 1 97 274 ILE A C 1
ATOM 2170 O O . ILE A 1 274 ? -12.867 -0.903 15.766 1 97 274 ILE A O 1
ATOM 2174 N N . ARG A 1 275 ? -14.148 0.941 15.977 1 96.75 275 ARG A N 1
ATOM 2175 C CA . ARG A 1 275 ? -13.82 1.105 17.391 1 96.75 275 ARG A CA 1
ATOM 2176 C C . ARG A 1 275 ? -14.227 -0.127 18.188 1 96.75 275 ARG A C 1
ATOM 2178 O O . ARG A 1 275 ? -13.477 -0.58 19.062 1 96.75 275 ARG A O 1
ATOM 2185 N N . LYS A 1 276 ? -15.344 -0.645 17.906 1 95.56 276 LYS A N 1
ATOM 2186 C CA . LYS A 1 276 ? -15.859 -1.817 18.609 1 95.56 276 LYS A CA 1
ATOM 2187 C C . LYS A 1 276 ? -14.984 -3.039 18.359 1 95.56 276 LYS A C 1
ATOM 2189 O O . LYS A 1 276 ? -14.789 -3.865 19.25 1 95.56 276 LYS A O 1
ATOM 2194 N N . ASP A 1 277 ? -14.414 -3.137 17.203 1 94.44 277 ASP A N 1
ATOM 2195 C CA . ASP A 1 277 ? -13.68 -4.336 16.797 1 94.44 277 ASP A CA 1
ATOM 2196 C C . ASP A 1 277 ? -12.188 -4.184 17.062 1 94.44 277 ASP A C 1
ATOM 2198 O O . ASP A 1 277 ? -11.406 -5.102 16.797 1 94.44 277 ASP A O 1
ATOM 2202 N N . ALA A 1 278 ? -11.789 -3.057 17.5 1 94.12 278 ALA A N 1
ATOM 2203 C CA . ALA A 1 278 ? -10.383 -2.811 17.828 1 94.12 278 ALA A CA 1
ATOM 2204 C C . ALA A 1 278 ? -10.156 -2.816 19.344 1 94.12 278 ALA A C 1
ATOM 2206 O O . ALA A 1 278 ? -10.672 -1.953 20.047 1 94.12 278 ALA A O 1
ATOM 2207 N N . ASN A 1 279 ? -9.406 -3.801 19.766 1 92 279 ASN A N 1
ATOM 2208 C CA . ASN A 1 279 ? -9.125 -3.904 21.203 1 92 279 ASN A CA 1
ATOM 2209 C C . ASN A 1 279 ? -7.645 -3.707 21.5 1 92 279 ASN A C 1
ATOM 2211 O O . ASN A 1 279 ? -6.797 -4.398 20.922 1 92 279 ASN A O 1
ATOM 2215 N N . LYS A 1 280 ? -7.359 -2.773 22.391 1 90.19 280 LYS A N 1
ATOM 2216 C CA . LYS A 1 280 ? -5.965 -2.566 22.766 1 90.19 280 LYS A CA 1
ATOM 2217 C C . LYS A 1 280 ? -5.371 -3.826 23.391 1 90.19 280 LYS A C 1
ATOM 2219 O O . LYS A 1 280 ? -6.023 -4.492 24.203 1 90.19 280 LYS A O 1
ATOM 2224 N N . LYS A 1 281 ? -4.219 -4.066 22.844 1 85.56 281 LYS A N 1
ATOM 2225 C CA . LYS A 1 281 ? -3.525 -5.23 23.375 1 85.56 281 LYS A CA 1
ATOM 2226 C C . LYS A 1 281 ? -3.127 -5 24.844 1 85.56 281 LYS A C 1
ATOM 2228 O O . LYS A 1 281 ? -2.736 -3.893 25.219 1 85.56 281 LYS A O 1
ATOM 2233 N N . ILE A 1 282 ? -3.537 -5.875 25.766 1 69.69 282 ILE A N 1
ATOM 2234 C CA . ILE A 1 282 ? -3.193 -5.758 27.172 1 69.69 282 ILE A CA 1
ATOM 2235 C C . ILE A 1 282 ? -1.729 -6.145 27.391 1 69.69 282 ILE A C 1
ATOM 2237 O O . ILE A 1 282 ? -1.29 -7.203 26.938 1 69.69 282 ILE A O 1
ATOM 2241 N N . ASN A 1 283 ? -0.831 -5.203 27.344 1 56.78 283 ASN A N 1
ATOM 2242 C CA . ASN A 1 283 ? 0.522 -5.578 27.734 1 56.78 283 ASN A CA 1
ATOM 2243 C C . ASN A 1 283 ? 0.522 -6.391 29.031 1 56.78 283 ASN A C 1
ATOM 2245 O O . ASN A 1 283 ? -0.016 -5.949 30.047 1 56.78 283 ASN A O 1
ATOM 2249 N N . LYS A 1 284 ? 0.744 -7.688 29 1 36.38 284 LYS A N 1
ATOM 2250 C CA . LYS A 1 284 ? 1.103 -8.406 30.219 1 36.38 284 LYS A CA 1
ATOM 2251 C C . LYS A 1 284 ? 2.486 -7.992 30.703 1 36.38 284 LYS A C 1
ATOM 2253 O O . LYS A 1 284 ? 3.375 -7.703 29.906 1 36.38 284 LYS A O 1
ATOM 2258 N N . MET B 1 1 ? 1.815 -25.672 -26.172 1 56.44 1 MET B N 1
ATOM 2259 C CA . MET B 1 1 ? 2.338 -24.328 -26.391 1 56.44 1 MET B CA 1
ATOM 2260 C C . MET B 1 1 ? 3.498 -24.031 -25.438 1 56.44 1 MET B C 1
ATOM 2262 O O . MET B 1 1 ? 3.41 -24.297 -24.25 1 56.44 1 MET B O 1
ATOM 2266 N N . ASP B 1 2 ? 4.676 -23.922 -26.016 1 79 2 ASP B N 1
ATOM 2267 C CA . ASP B 1 2 ? 5.953 -23.562 -25.406 1 79 2 ASP B CA 1
ATOM 2268 C C . ASP B 1 2 ? 5.926 -22.125 -24.875 1 79 2 ASP B C 1
ATOM 2270 O O . ASP B 1 2 ? 5.043 -21.344 -25.219 1 79 2 ASP B O 1
ATOM 2274 N N . TRP B 1 3 ? 6.422 -21.891 -23.781 1 92.69 3 TRP B N 1
ATOM 2275 C CA . TRP B 1 3 ? 6.645 -20.562 -23.234 1 92.69 3 TRP B CA 1
ATOM 2276 C C . TRP B 1 3 ? 7.359 -19.672 -24.25 1 92.69 3 TRP B C 1
ATOM 2278 O O . TRP B 1 3 ? 8.586 -19.594 -24.25 1 92.69 3 TRP B O 1
ATOM 2288 N N . ASP B 1 4 ? 6.512 -19.125 -25.188 1 92.94 4 ASP B N 1
ATOM 2289 C CA . ASP B 1 4 ? 6.984 -18.234 -26.25 1 92.94 4 ASP B CA 1
ATOM 2290 C C . ASP B 1 4 ? 6.98 -16.781 -25.781 1 92.94 4 ASP B C 1
ATOM 2292 O O . ASP B 1 4 ? 5.918 -16.203 -25.531 1 92.94 4 ASP B O 1
ATOM 2296 N N . PHE B 1 5 ? 8.094 -16.156 -25.781 1 93.31 5 PHE B N 1
ATOM 2297 C CA . PHE B 1 5 ? 8.281 -14.828 -25.219 1 93.31 5 PHE B CA 1
ATOM 2298 C C . PHE B 1 5 ? 7.348 -13.82 -25.875 1 93.31 5 PHE B C 1
ATOM 2300 O O . PHE B 1 5 ? 6.68 -13.047 -25.188 1 93.31 5 PHE B O 1
ATOM 2307 N N . GLU B 1 6 ? 7.289 -13.836 -27.172 1 92.06 6 GLU B N 1
ATOM 2308 C CA . GLU B 1 6 ? 6.441 -12.891 -27.891 1 92.06 6 GLU B CA 1
ATOM 2309 C C . GLU B 1 6 ? 4.965 -13.125 -27.578 1 92.06 6 GLU B C 1
ATOM 2311 O O . GLU B 1 6 ? 4.199 -12.164 -27.438 1 92.06 6 GLU B O 1
ATOM 2316 N N . LYS B 1 7 ? 4.617 -14.344 -27.531 1 93.62 7 LYS B N 1
ATOM 2317 C CA . LYS B 1 7 ? 3.236 -14.672 -27.188 1 93.62 7 LYS B CA 1
ATOM 2318 C C . LYS B 1 7 ? 2.898 -14.234 -25.766 1 93.62 7 LYS B C 1
ATOM 2320 O O . LYS B 1 7 ? 1.806 -13.719 -25.516 1 93.62 7 LYS B O 1
ATOM 2325 N N . ILE B 1 8 ? 3.83 -14.453 -24.875 1 95.31 8 ILE B N 1
ATOM 2326 C CA . ILE B 1 8 ? 3.611 -14.078 -23.469 1 95.31 8 ILE B CA 1
ATOM 2327 C C . ILE B 1 8 ? 3.438 -12.562 -23.375 1 95.31 8 ILE B C 1
ATOM 2329 O O . ILE B 1 8 ? 2.562 -12.086 -22.641 1 95.31 8 ILE B O 1
ATOM 2333 N N . ILE B 1 9 ? 4.234 -11.836 -24.141 1 93.69 9 ILE B N 1
ATOM 2334 C CA . ILE B 1 9 ? 4.113 -10.383 -24.172 1 93.69 9 ILE B CA 1
ATOM 2335 C C . ILE B 1 9 ? 2.715 -9.992 -24.641 1 93.69 9 ILE B C 1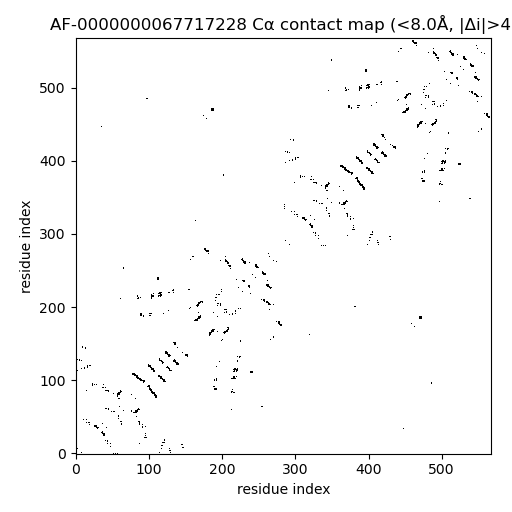
ATOM 2337 O O . ILE B 1 9 ? 2.064 -9.141 -24.031 1 93.69 9 ILE B O 1
ATOM 2341 N N . PHE B 1 10 ? 2.301 -10.648 -25.656 1 93.88 10 PHE B N 1
ATOM 2342 C CA . PHE B 1 10 ? 0.968 -10.391 -26.203 1 93.88 10 PHE B CA 1
ATOM 2343 C C . PHE B 1 10 ? -0.099 -10.672 -25.141 1 93.88 10 PHE B C 1
ATOM 2345 O O . PHE B 1 10 ? -1 -9.852 -24.938 1 93.88 10 PHE B O 1
ATOM 2352 N N . LEU B 1 11 ? 0.003 -11.781 -24.453 1 96.06 11 LEU B N 1
ATOM 2353 C CA . LEU B 1 11 ? -0.969 -12.18 -23.453 1 96.06 11 LEU B CA 1
ATOM 2354 C C . LEU B 1 11 ? -1.01 -11.172 -22.297 1 96.06 11 LEU B C 1
ATOM 2356 O O . LEU B 1 11 ? -2.088 -10.766 -21.859 1 96.06 11 LEU B O 1
ATOM 2360 N N . LEU B 1 12 ? 0.128 -10.719 -21.828 1 94.94 12 LEU B N 1
ATOM 2361 C CA . LEU B 1 12 ? 0.192 -9.781 -20.719 1 94.94 12 LEU B CA 1
ATOM 2362 C C . LEU B 1 12 ? -0.318 -8.406 -21.141 1 94.94 12 LEU B C 1
ATOM 2364 O O . LEU B 1 12 ? -1.012 -7.738 -20.359 1 94.94 12 LEU B O 1
ATOM 2368 N N . ASN B 1 13 ? 0.044 -8.016 -22.344 1 94.19 13 ASN B N 1
ATOM 2369 C CA . ASN B 1 13 ? -0.427 -6.727 -22.844 1 94.19 13 ASN B CA 1
ATOM 2370 C C . ASN B 1 13 ? -1.95 -6.668 -22.906 1 94.19 13 ASN B C 1
ATOM 2372 O O . ASN B 1 13 ? -2.559 -5.719 -22.406 1 94.19 13 ASN B O 1
ATOM 2376 N N . GLU B 1 14 ? -2.477 -7.668 -23.484 1 95.31 14 GLU B N 1
ATOM 2377 C CA . GLU B 1 14 ? -3.928 -7.68 -23.656 1 95.31 14 GLU B CA 1
ATOM 2378 C C . GLU B 1 14 ? -4.629 -7.809 -22.297 1 95.31 14 GLU B C 1
ATOM 2380 O O . GLU B 1 14 ? -5.66 -7.172 -22.062 1 95.31 14 GLU B O 1
ATOM 2385 N N . SER B 1 15 ? -4.145 -8.656 -21.438 1 96.75 15 SER B N 1
ATOM 2386 C CA . SER B 1 15 ? -4.719 -8.789 -20.094 1 96.75 15 SER B CA 1
ATOM 2387 C C . SER B 1 15 ? -4.648 -7.469 -19.344 1 96.75 15 SER B C 1
ATOM 2389 O O . SER B 1 15 ? -5.598 -7.098 -18.641 1 96.75 15 SER B O 1
ATOM 2391 N N . THR B 1 16 ? -3.525 -6.793 -19.484 1 95.56 16 THR B N 1
ATOM 2392 C CA . THR B 1 16 ? -3.326 -5.5 -18.844 1 95.56 16 THR B CA 1
ATOM 2393 C C . THR B 1 16 ? -4.316 -4.473 -19.375 1 95.56 16 THR B C 1
ATOM 2395 O O . THR B 1 16 ? -4.918 -3.715 -18.609 1 95.56 16 THR B O 1
ATOM 2398 N N . ARG B 1 17 ? -4.477 -4.465 -20.641 1 93.69 17 ARG B N 1
ATOM 2399 C CA . ARG B 1 17 ? -5.441 -3.572 -21.266 1 93.69 17 ARG B CA 1
ATOM 2400 C C . ARG B 1 17 ? -6.852 -3.826 -20.75 1 93.69 17 ARG B C 1
ATOM 2402 O O . ARG B 1 17 ? -7.59 -2.885 -20.453 1 93.69 17 ARG B O 1
ATOM 2409 N N . LEU B 1 18 ? -7.227 -5.098 -20.625 1 95.44 18 LEU B N 1
ATOM 2410 C CA . LEU B 1 18 ? -8.539 -5.461 -20.109 1 95.44 18 LEU B CA 1
ATOM 2411 C C . LEU B 1 18 ? -8.719 -4.961 -18.672 1 95.44 18 LEU B C 1
ATOM 2413 O O . LEU B 1 18 ? -9.773 -4.438 -18.328 1 95.44 18 LEU B O 1
ATOM 2417 N N . ALA B 1 19 ? -7.699 -5.094 -17.859 1 95.5 19 ALA B N 1
ATOM 2418 C CA . ALA B 1 19 ? -7.758 -4.637 -16.469 1 95.5 19 ALA B CA 1
ATOM 2419 C C . ALA B 1 19 ? -7.949 -3.123 -16.406 1 95.5 19 ALA B C 1
ATOM 2421 O O . ALA B 1 19 ? -8.797 -2.633 -15.656 1 95.5 19 ALA B O 1
ATOM 2422 N N . LEU B 1 20 ? -7.199 -2.375 -17.188 1 92.44 20 LEU B N 1
ATOM 2423 C CA . LEU B 1 20 ? -7.219 -0.917 -17.172 1 92.44 20 LEU B CA 1
ATOM 2424 C C . LEU B 1 20 ? -8.531 -0.379 -17.719 1 92.44 20 LEU B C 1
ATOM 2426 O O . LEU B 1 20 ? -9.062 0.617 -17.219 1 92.44 20 LEU B O 1
ATOM 2430 N N . SER B 1 21 ? -9.062 -1.01 -18.703 1 91.12 21 SER B N 1
ATOM 2431 C CA . SER B 1 21 ? -10.281 -0.541 -19.344 1 91.12 21 SER B CA 1
ATOM 2432 C C . SER B 1 21 ? -11.516 -0.908 -18.531 1 91.12 21 SER B C 1
ATOM 2434 O O . SER B 1 21 ? -12.531 -0.21 -18.562 1 91.12 21 SER B O 1
ATOM 2436 N N . GLY B 1 22 ? -11.414 -1.963 -17.797 1 88.12 22 GLY B N 1
ATOM 2437 C CA . GLY B 1 22 ? -12.562 -2.48 -17.078 1 88.12 22 GLY B CA 1
ATOM 2438 C C . GLY B 1 22 ? -12.812 -1.758 -15.758 1 88.12 22 GLY B C 1
ATOM 2439 O O . GLY B 1 22 ? -13.867 -1.923 -15.148 1 88.12 22 GLY B O 1
ATOM 2440 N N . CYS B 1 23 ? -11.945 -0.873 -15.398 1 81.94 23 CYS B N 1
ATOM 2441 C CA . CYS B 1 23 ? -12.016 -0.23 -14.086 1 81.94 23 CYS B CA 1
ATOM 2442 C C . CYS B 1 23 ? -13.133 0.807 -14.055 1 81.94 23 CYS B C 1
ATOM 2444 O O . CYS B 1 23 ? -13.609 1.175 -12.977 1 81.94 23 CYS B O 1
ATOM 2446 N N . ALA B 1 24 ? -13.617 1.285 -15.109 1 78.25 24 ALA B N 1
ATOM 2447 C CA . ALA B 1 24 ? -14.586 2.377 -15.172 1 78.25 24 ALA B CA 1
ATOM 2448 C C . ALA B 1 24 ? -15.969 1.906 -14.727 1 78.25 24 ALA B C 1
ATOM 2450 O O . ALA B 1 24 ? -16.75 2.682 -14.172 1 78.25 24 ALA B O 1
ATOM 2451 N N . LYS B 1 25 ? -16.359 0.633 -15.047 1 84.81 25 LYS B N 1
ATOM 2452 C CA . LYS B 1 25 ? -17.672 0.084 -14.68 1 84.81 25 LYS B CA 1
ATOM 2453 C C . LYS B 1 25 ? -17.531 -1.321 -14.102 1 84.81 25 LYS B C 1
ATOM 2455 O O . LYS B 1 25 ? -17.875 -2.305 -14.758 1 84.81 25 LYS B O 1
ATOM 2460 N N . LEU B 1 26 ? -17.172 -1.307 -12.844 1 90.5 26 LEU B N 1
ATOM 2461 C CA . LEU B 1 26 ? -16.891 -2.602 -12.234 1 90.5 26 LEU B CA 1
ATOM 2462 C C . LEU B 1 26 ? -18.172 -3.229 -11.695 1 90.5 26 LEU B C 1
ATOM 2464 O O . LEU B 1 26 ? -18.984 -2.547 -11.062 1 90.5 26 LEU B O 1
ATOM 2468 N N . ILE B 1 27 ? -18.375 -4.418 -12.055 1 89.38 27 ILE B N 1
ATOM 2469 C CA . ILE B 1 27 ? -19.438 -5.246 -11.484 1 89.38 27 ILE B CA 1
ATOM 2470 C C . ILE B 1 27 ? -18.828 -6.258 -10.508 1 89.38 27 ILE B C 1
ATOM 2472 O O . ILE B 1 27 ? -18 -7.074 -10.898 1 89.38 27 ILE B O 1
ATOM 2476 N N . LEU B 1 28 ? -19.25 -6.125 -9.312 1 89.94 28 LEU B N 1
ATOM 2477 C CA . LEU B 1 28 ? -18.703 -6.984 -8.273 1 89.94 28 LEU B CA 1
ATOM 2478 C C . LEU B 1 28 ? -19.562 -8.219 -8.07 1 89.94 28 LEU B C 1
ATOM 2480 O O . LEU B 1 28 ? -20.797 -8.141 -8.148 1 89.94 28 LEU B O 1
ATOM 2484 N N . ASP B 1 29 ? -18.922 -9.32 -7.895 1 92.06 29 ASP B N 1
ATOM 2485 C CA . ASP B 1 29 ? -19.531 -10.586 -7.488 1 92.06 29 ASP B CA 1
ATOM 2486 C C . ASP B 1 29 ? -18.75 -11.219 -6.34 1 92.06 29 ASP B C 1
ATOM 2488 O O . ASP B 1 29 ? -17.719 -10.695 -5.914 1 92.06 29 ASP B O 1
ATOM 2492 N N . PHE B 1 30 ? -19.297 -12.305 -5.828 1 89.5 30 PHE B N 1
ATOM 2493 C CA . PHE B 1 30 ? -18.672 -12.953 -4.684 1 89.5 30 PHE B CA 1
ATOM 2494 C C . PHE B 1 30 ? -18.469 -14.438 -4.945 1 89.5 30 PHE B C 1
ATOM 2496 O O . PHE B 1 30 ? -19.344 -15.102 -5.5 1 89.5 30 PHE B O 1
ATOM 2503 N N . LYS B 1 31 ? -17.281 -14.844 -4.531 1 89.5 31 LYS B N 1
ATOM 2504 C CA . LYS B 1 31 ? -16.984 -16.266 -4.629 1 89.5 31 LYS B CA 1
ATOM 2505 C C . LYS B 1 31 ? -17.609 -17.031 -3.469 1 89.5 31 LYS B C 1
ATOM 2507 O O . LYS B 1 31 ? -18.234 -16.453 -2.582 1 89.5 31 LYS B O 1
ATOM 2512 N N . SER B 1 32 ? -17.453 -18.375 -3.543 1 82.5 32 SER B N 1
ATOM 2513 C CA . SER B 1 32 ? -18.078 -19.219 -2.535 1 82.5 32 SER B CA 1
ATOM 2514 C C . SER B 1 32 ? -17.5 -18.953 -1.15 1 82.5 32 SER B C 1
ATOM 2516 O O . SER B 1 32 ? -18.188 -19.109 -0.142 1 82.5 32 SER B O 1
ATOM 2518 N N . ASP B 1 33 ? -16.297 -18.484 -1.093 1 79.81 33 ASP B N 1
ATOM 2519 C CA . ASP B 1 33 ? -15.648 -18.219 0.194 1 79.81 33 ASP B CA 1
ATOM 2520 C C . ASP B 1 33 ? -15.898 -16.781 0.655 1 79.81 33 ASP B C 1
ATOM 2522 O O . ASP B 1 33 ? -15.375 -16.359 1.684 1 79.81 33 ASP B O 1
ATOM 2526 N N . GLY B 1 34 ? -16.609 -16.016 -0.123 1 84.88 34 GLY B N 1
ATOM 2527 C CA . GLY B 1 34 ? -16.969 -14.664 0.248 1 84.88 34 GLY B CA 1
ATOM 2528 C C . GLY B 1 34 ? -16.047 -13.617 -0.33 1 84.88 34 GLY B C 1
ATOM 2529 O O . GLY B 1 34 ? -16.297 -12.422 -0.228 1 84.88 34 GLY B O 1
ATOM 2530 N N . SER B 1 35 ? -14.977 -14.062 -0.966 1 87.81 35 SER B N 1
ATOM 2531 C CA . SER B 1 35 ? -14.047 -13.102 -1.548 1 87.81 35 SER B CA 1
ATOM 2532 C C . SER B 1 35 ? -14.617 -12.477 -2.816 1 87.81 35 SER B C 1
ATOM 2534 O O . SER B 1 35 ? -15.477 -13.07 -3.471 1 87.81 35 SER B O 1
ATOM 2536 N N . ILE B 1 36 ? -14.156 -11.359 -3.154 1 92.31 36 ILE B N 1
ATOM 2537 C CA . ILE B 1 36 ? -14.719 -10.586 -4.254 1 92.31 36 ILE B CA 1
ATOM 2538 C C . ILE B 1 36 ? -14.109 -11.039 -5.574 1 92.31 36 ILE B C 1
ATOM 2540 O O . ILE B 1 36 ? -12.938 -11.438 -5.621 1 92.31 36 ILE B O 1
ATOM 2544 N N . VAL B 1 37 ? -14.891 -11.047 -6.543 1 94.69 37 VAL B N 1
ATOM 2545 C CA . VAL B 1 37 ? -14.484 -11.25 -7.93 1 94.69 37 VAL B CA 1
ATOM 2546 C C . VAL B 1 37 ? -15.211 -10.258 -8.828 1 94.69 37 VAL B C 1
ATOM 2548 O O . VAL B 1 37 ? -16.344 -9.852 -8.531 1 94.69 37 VAL B O 1
ATOM 2551 N N . THR B 1 38 ? -14.539 -9.758 -9.859 1 96.12 38 THR B N 1
ATOM 2552 C CA . THR B 1 38 ? -15.188 -8.828 -10.781 1 96.12 38 THR B CA 1
ATOM 2553 C C . THR B 1 38 ? -15.336 -9.453 -12.164 1 96.12 38 THR B C 1
ATOM 2555 O O . THR B 1 38 ? -14.742 -10.5 -12.445 1 96.12 38 THR B O 1
ATOM 2558 N N . GLN B 1 39 ? -16.078 -8.812 -12.961 1 96.38 39 GLN B N 1
ATOM 2559 C CA . GLN B 1 39 ? -16.219 -9.266 -14.336 1 96.38 39 GLN B CA 1
ATOM 2560 C C . GLN B 1 39 ? -14.891 -9.227 -15.078 1 96.38 39 GLN B C 1
ATOM 2562 O O . GLN B 1 39 ? -14.656 -10.008 -15.992 1 96.38 39 GLN B O 1
ATOM 2567 N N . VAL B 1 40 ? -14.047 -8.375 -14.695 1 97.69 40 VAL B N 1
ATOM 2568 C CA . VAL B 1 40 ? -12.75 -8.219 -15.344 1 97.69 40 VAL B CA 1
ATOM 2569 C C . VAL B 1 40 ? -11.891 -9.453 -15.062 1 97.69 40 VAL B C 1
ATOM 2571 O O . VAL B 1 40 ? -11.195 -9.945 -15.961 1 97.69 40 VAL B O 1
ATOM 2574 N N . ASP B 1 41 ? -11.922 -9.922 -13.82 1 97.94 41 ASP B N 1
ATOM 2575 C CA . ASP B 1 41 ? -11.242 -11.172 -13.508 1 97.94 41 ASP B CA 1
ATOM 2576 C C . ASP B 1 41 ? -11.633 -12.281 -14.477 1 97.94 41 ASP B C 1
ATOM 2578 O O . ASP B 1 41 ? -10.773 -12.945 -15.047 1 97.94 41 ASP B O 1
ATOM 2582 N N . LYS B 1 42 ? -12.875 -12.43 -14.648 1 97.12 42 LYS B N 1
ATOM 2583 C CA . LYS B 1 42 ? -13.422 -13.477 -15.5 1 97.12 42 LYS B CA 1
ATOM 2584 C C . LYS B 1 42 ? -13.055 -13.242 -16.969 1 97.12 42 LYS B C 1
ATOM 2586 O O . LYS B 1 42 ? -12.711 -14.188 -17.672 1 97.12 42 LYS B O 1
ATOM 2591 N N . GLN B 1 43 ? -13.109 -12.031 -17.359 1 97.81 43 GLN B N 1
ATOM 2592 C CA . GLN B 1 43 ? -12.781 -11.68 -18.734 1 97.81 43 GLN B CA 1
ATOM 2593 C C . GLN B 1 43 ? -11.32 -12 -19.047 1 97.81 43 GLN B C 1
ATOM 2595 O O . GLN B 1 43 ? -11.016 -12.562 -20.109 1 97.81 43 GLN B O 1
ATOM 2600 N N . ILE B 1 44 ? -10.461 -11.617 -18.172 1 98.38 44 ILE B N 1
ATOM 2601 C CA . ILE B 1 44 ? -9.039 -11.852 -18.375 1 98.38 44 ILE B CA 1
ATOM 2602 C C . ILE B 1 44 ? -8.766 -13.352 -18.422 1 98.38 44 ILE B C 1
ATOM 2604 O O . ILE B 1 44 ? -8.039 -13.836 -19.297 1 98.38 44 ILE B O 1
ATOM 2608 N N . GLU B 1 45 ? -9.336 -14.102 -17.484 1 98.31 45 GLU B N 1
ATOM 2609 C CA . GLU B 1 45 ? -9.117 -15.547 -17.469 1 98.31 45 GLU B CA 1
ATOM 2610 C C . GLU B 1 45 ? -9.641 -16.203 -18.75 1 98.31 45 GLU B C 1
ATOM 2612 O O . GLU B 1 45 ? -8.969 -17.047 -19.328 1 98.31 45 GLU B O 1
ATOM 2617 N N . GLN B 1 46 ? -10.805 -15.805 -19.203 1 98 46 GLN B N 1
ATOM 2618 C CA . GLN B 1 46 ? -11.383 -16.344 -20.422 1 98 46 GLN B CA 1
ATOM 2619 C C . GLN B 1 46 ? -10.477 -16.047 -21.625 1 98 46 GLN B C 1
ATOM 2621 O O . GLN B 1 46 ? -10.25 -16.938 -22.469 1 98 46 GLN B O 1
ATOM 2626 N N . PHE B 1 47 ? -10.023 -14.852 -21.672 1 98.38 47 PHE B N 1
ATOM 2627 C CA . PHE B 1 47 ? -9.109 -14.469 -22.75 1 98.38 47 PHE B CA 1
ATOM 2628 C C . PHE B 1 47 ? -7.867 -15.352 -22.75 1 98.38 47 PHE B C 1
ATOM 2630 O O . PHE B 1 47 ? -7.488 -15.906 -23.781 1 98.38 47 PHE B O 1
ATOM 2637 N N . LEU B 1 48 ? -7.266 -15.469 -21.594 1 98.12 48 LEU B N 1
ATOM 2638 C CA . LEU B 1 48 ? -6.043 -16.25 -21.484 1 98.12 48 LEU B CA 1
ATOM 2639 C C . LEU B 1 48 ? -6.305 -17.719 -21.812 1 98.12 48 LEU B C 1
ATOM 2641 O O . LEU B 1 48 ? -5.512 -18.344 -22.516 1 98.12 48 LEU B O 1
ATOM 2645 N N . PHE B 1 49 ? -7.41 -18.266 -21.328 1 97.38 49 PHE B N 1
ATOM 2646 C CA . PHE B 1 49 ? -7.781 -19.641 -21.641 1 97.38 49 PHE B CA 1
ATOM 2647 C C . PHE B 1 49 ? -7.895 -19.844 -23.141 1 97.38 49 PHE B C 1
ATOM 2649 O O . PHE B 1 49 ? -7.34 -20.812 -23.688 1 97.38 49 PHE B O 1
ATOM 2656 N N . LYS B 1 50 ? -8.578 -18.969 -23.75 1 97.06 50 LYS B N 1
ATOM 2657 C CA . LYS B 1 50 ? -8.805 -19.078 -25.188 1 97.06 50 LYS B CA 1
ATOM 2658 C C . LYS B 1 50 ? -7.488 -19.062 -25.953 1 97.06 50 LYS B C 1
ATOM 2660 O O . LYS B 1 50 ? -7.309 -19.844 -26.906 1 97.06 50 LYS B O 1
ATOM 2665 N N . GLU B 1 51 ? -6.582 -18.219 -25.531 1 96.81 51 GLU B N 1
ATOM 2666 C CA . GLU B 1 51 ? -5.336 -18.031 -26.266 1 96.81 51 GLU B CA 1
ATOM 2667 C C . GLU B 1 51 ? -4.34 -19.141 -25.969 1 96.81 51 GLU B C 1
ATOM 2669 O O . GLU B 1 51 ? -3.51 -19.484 -26.812 1 96.81 51 GLU B O 1
ATOM 2674 N N . ILE B 1 52 ? -4.418 -19.75 -24.75 1 96.12 52 ILE B N 1
ATOM 2675 C CA . ILE B 1 52 ? -3.383 -20.672 -24.281 1 96.12 52 ILE B CA 1
ATOM 2676 C C . ILE B 1 52 ? -3.826 -22.109 -24.531 1 96.12 52 ILE B C 1
ATOM 2678 O O . ILE B 1 52 ? -3.002 -22.969 -24.844 1 96.12 52 ILE B O 1
ATOM 2682 N N . LYS B 1 53 ? -5.082 -22.344 -24.344 1 92.19 53 LYS B N 1
ATOM 2683 C CA . LYS B 1 53 ? -5.578 -23.719 -24.359 1 92.19 53 LYS B CA 1
ATOM 2684 C C . LYS B 1 53 ? -5.398 -24.344 -25.734 1 92.19 53 LYS B C 1
ATOM 2686 O O . LYS B 1 53 ? -5.832 -23.781 -26.75 1 92.19 53 LYS B O 1
ATOM 2691 N N . LYS B 1 54 ? -4.789 -25.406 -25.812 1 90.44 54 LYS B N 1
ATOM 2692 C CA . LYS B 1 54 ? -4.582 -26.266 -26.969 1 90.44 54 LYS B CA 1
ATOM 2693 C C . LYS B 1 54 ? -4.504 -27.734 -26.547 1 90.44 54 LYS B C 1
ATOM 2695 O O . LYS B 1 54 ? -4.34 -28.031 -25.359 1 90.44 54 LYS B O 1
ATOM 2700 N N . PRO B 1 55 ? -4.672 -28.578 -27.547 1 88.69 55 PRO B N 1
ATOM 2701 C CA . PRO B 1 55 ? -4.559 -29.984 -27.172 1 88.69 55 PRO B CA 1
ATOM 2702 C C . PRO B 1 55 ? -3.232 -30.312 -26.484 1 88.69 55 PRO B C 1
ATOM 2704 O O . PRO B 1 55 ? -2.176 -29.844 -26.922 1 88.69 55 PRO B O 1
ATOM 2707 N N . GLY B 1 56 ? -3.32 -30.922 -25.328 1 87.81 56 GLY B N 1
ATOM 2708 C CA . GLY B 1 56 ? -2.113 -31.375 -24.656 1 87.81 56 GLY B CA 1
ATOM 2709 C C . GLY B 1 56 ? -1.707 -30.516 -23.484 1 87.81 56 GLY B C 1
ATOM 2710 O O . GLY B 1 56 ? -0.777 -30.844 -22.75 1 87.81 56 GLY B O 1
ATOM 2711 N N . ASN B 1 57 ? -2.328 -29.391 -23.406 1 91.69 57 ASN B N 1
ATOM 2712 C CA . ASN B 1 57 ? -1.953 -28.609 -22.25 1 91.69 57 ASN B CA 1
ATOM 2713 C C . ASN B 1 57 ? -3.145 -28.375 -21.312 1 91.69 57 ASN B C 1
ATOM 2715 O O . ASN B 1 57 ? -4.289 -28.625 -21.703 1 91.69 57 ASN B O 1
ATOM 2719 N N . PHE B 1 58 ? -2.861 -28.141 -20.062 1 94.31 58 PHE B N 1
ATOM 2720 C CA . PHE B 1 58 ? -3.85 -27.797 -19.047 1 94.31 58 PHE B CA 1
ATOM 2721 C C . PHE B 1 58 ? -3.746 -26.328 -18.672 1 94.31 58 PHE B C 1
ATOM 2723 O O . PHE B 1 58 ? -2.672 -25.719 -18.781 1 94.31 58 PHE B O 1
ATOM 2730 N N . VAL B 1 59 ? -4.852 -25.781 -18.344 1 95.31 59 VAL B N 1
ATOM 2731 C CA . VAL B 1 59 ? -4.902 -24.422 -17.828 1 95.31 59 VAL B CA 1
ATOM 2732 C C . VAL B 1 59 ? -5.691 -24.391 -16.516 1 95.31 59 VAL B C 1
ATOM 2734 O O . VAL B 1 59 ? -6.852 -24.812 -16.484 1 95.31 59 VAL B O 1
ATOM 2737 N N . LEU B 1 60 ? -5.027 -24.031 -15.477 1 94.25 60 LEU B N 1
ATOM 2738 C CA . LEU B 1 60 ? -5.652 -23.859 -14.172 1 94.25 60 LEU B CA 1
ATOM 2739 C C . LEU B 1 60 ? -5.773 -22.375 -13.812 1 94.25 60 LEU B C 1
ATOM 2741 O O . LEU B 1 60 ? -4.766 -21.672 -13.719 1 94.25 60 LEU B O 1
ATOM 2745 N N . GLY B 1 61 ? -6.961 -21.922 -13.672 1 94.94 61 GLY B N 1
ATOM 2746 C CA . GLY B 1 61 ? -7.223 -20.531 -13.32 1 94.94 61 GLY B CA 1
ATOM 2747 C C . GLY B 1 61 ? -7.91 -20.375 -11.977 1 94.94 61 GLY B C 1
ATOM 2748 O O . GLY B 1 61 ? -8.734 -21.219 -11.594 1 94.94 61 GLY B O 1
ATOM 2749 N N . GLU B 1 62 ? -7.547 -19.312 -11.258 1 93.75 62 GLU B N 1
ATOM 2750 C CA . GLU B 1 62 ? -8.133 -19.062 -9.945 1 93.75 62 GLU B CA 1
ATOM 2751 C C . GLU B 1 62 ? -9.656 -19.125 -9.992 1 93.75 62 GLU B C 1
ATOM 2753 O O . GLU B 1 62 ? -10.289 -19.703 -9.109 1 93.75 62 GLU B O 1
ATOM 2758 N N . GLU B 1 63 ? -10.273 -18.484 -11.031 1 93.62 63 GLU B N 1
ATOM 2759 C CA . GLU B 1 63 ? -11.719 -18.266 -11.055 1 93.62 63 GLU B CA 1
ATOM 2760 C C . GLU B 1 63 ? -12.461 -19.531 -11.469 1 93.62 63 GLU B C 1
ATOM 2762 O O . GLU B 1 63 ? -13.672 -19.656 -11.25 1 93.62 63 GLU B O 1
ATOM 2767 N N . THR B 1 64 ? -11.781 -20.5 -12.102 1 91.94 64 THR B N 1
ATOM 2768 C CA . THR B 1 64 ? -12.484 -21.656 -12.633 1 91.94 64 THR B CA 1
ATOM 2769 C C . THR B 1 64 ? -12.031 -22.938 -11.93 1 91.94 64 THR B C 1
ATOM 2771 O O . THR B 1 64 ? -12.664 -23.984 -12.07 1 91.94 64 THR B O 1
ATOM 2774 N N . ILE B 1 65 ? -11.031 -22.891 -11.125 1 90.69 65 ILE B N 1
ATOM 2775 C CA . ILE B 1 65 ? -10.414 -24.109 -10.578 1 90.69 65 ILE B CA 1
ATOM 2776 C C . ILE B 1 65 ? -11.43 -24.844 -9.711 1 90.69 65 ILE B C 1
ATOM 2778 O O . ILE B 1 65 ? -11.406 -26.078 -9.648 1 90.69 65 ILE B O 1
ATOM 2782 N N . SER B 1 66 ? -12.258 -24.109 -9.047 1 87.12 66 SER B N 1
ATOM 2783 C CA . SER B 1 66 ? -13.219 -24.719 -8.133 1 87.12 66 SER B CA 1
ATOM 2784 C C . SER B 1 66 ? -14.234 -25.578 -8.891 1 87.12 66 SER B C 1
ATOM 2786 O O . SER B 1 66 ? -14.922 -26.406 -8.289 1 87.12 66 SER B O 1
ATOM 2788 N N . THR B 1 67 ? -14.344 -25.312 -10.203 1 88.38 67 THR B N 1
ATOM 2789 C CA . THR B 1 67 ? -15.328 -26.031 -11.008 1 88.38 67 THR B CA 1
ATOM 2790 C C . THR B 1 67 ? -14.773 -27.375 -11.477 1 88.38 67 THR B C 1
ATOM 2792 O O . THR B 1 67 ? -15.523 -28.234 -11.953 1 88.38 67 THR B O 1
ATOM 2795 N N . TYR B 1 68 ? -13.531 -27.609 -11.328 1 89.69 68 TYR B N 1
ATOM 2796 C CA . TYR B 1 68 ? -12.914 -28.828 -11.828 1 89.69 68 TYR B CA 1
ATOM 2797 C C . TYR B 1 68 ? -12.977 -29.938 -10.781 1 89.69 68 TYR B C 1
ATOM 2799 O O . TYR B 1 68 ? -12.93 -29.672 -9.578 1 89.69 68 TYR B O 1
ATOM 2807 N N . LYS B 1 69 ? -13.047 -31.125 -11.25 1 89.06 69 LYS B N 1
ATOM 2808 C CA . LYS B 1 69 ? -12.93 -32.281 -10.375 1 89.06 69 LYS B CA 1
ATOM 2809 C C . LYS B 1 69 ? -11.5 -32.469 -9.891 1 89.06 69 LYS B C 1
ATOM 2811 O O . LYS B 1 69 ? -10.555 -32 -10.539 1 89.06 69 LYS B O 1
ATOM 2816 N N . GLU B 1 70 ? -11.414 -33.125 -8.805 1 87.75 70 GLU B N 1
ATOM 2817 C CA . GLU B 1 70 ? -10.109 -33.344 -8.188 1 87.75 70 GLU B CA 1
ATOM 2818 C C . GLU B 1 70 ? -9.156 -34.062 -9.133 1 87.75 70 GLU B C 1
ATOM 2820 O O . GLU B 1 70 ? -7.977 -33.719 -9.219 1 87.75 70 GLU B O 1
ATOM 2825 N N . GLU B 1 71 ? -9.688 -35 -9.812 1 89.56 71 GLU B N 1
ATOM 2826 C CA . GLU B 1 71 ? -8.867 -35.781 -10.719 1 89.56 71 GLU B CA 1
ATOM 2827 C C . GLU B 1 71 ? -8.273 -34.938 -11.836 1 89.56 71 GLU B C 1
ATOM 2829 O O . GLU B 1 71 ? -7.125 -35.125 -12.227 1 89.56 71 GLU B O 1
ATOM 2834 N N . TYR B 1 72 ? -9.055 -34.031 -12.258 1 90.75 72 TYR B N 1
ATOM 2835 C CA . TYR B 1 72 ? -8.586 -33.156 -13.32 1 90.75 72 TYR B CA 1
ATOM 2836 C C . TYR B 1 72 ? -7.434 -32.281 -12.828 1 90.75 72 TYR B C 1
ATOM 2838 O O . TYR B 1 72 ? -6.449 -32.062 -13.539 1 90.75 72 TYR B O 1
ATOM 2846 N N . ILE B 1 73 ? -7.555 -31.797 -11.68 1 90.62 73 ILE B N 1
ATOM 2847 C CA . ILE B 1 73 ? -6.535 -30.922 -11.094 1 90.62 73 ILE B CA 1
ATOM 2848 C C . ILE B 1 73 ? -5.246 -31.719 -10.891 1 90.62 73 ILE B C 1
ATOM 2850 O O . ILE B 1 73 ? -4.156 -31.219 -11.195 1 90.62 73 ILE B O 1
ATOM 2854 N N . LYS B 1 74 ? -5.383 -32.906 -10.398 1 88.44 74 LYS B N 1
ATOM 2855 C CA . LYS B 1 74 ? -4.223 -33.75 -10.195 1 88.44 74 LYS B CA 1
ATOM 2856 C C . LYS B 1 74 ? -3.508 -34.031 -11.516 1 88.44 74 LYS B C 1
ATOM 2858 O O . LYS B 1 74 ? -2.279 -33.969 -11.594 1 88.44 74 LYS B O 1
ATOM 2863 N N . ASP B 1 75 ? -4.32 -34.312 -12.477 1 92.31 75 ASP B N 1
ATOM 2864 C CA . ASP B 1 75 ? -3.762 -34.562 -13.805 1 92.31 75 ASP B CA 1
ATOM 2865 C C . ASP B 1 75 ? -3.041 -33.312 -14.336 1 92.31 75 ASP B C 1
ATOM 2867 O O . ASP B 1 75 ? -1.967 -33.438 -14.93 1 92.31 75 ASP B O 1
ATOM 2871 N N . ALA B 1 76 ? -3.633 -32.219 -14.141 1 92.62 76 ALA B N 1
ATOM 2872 C CA . ALA B 1 76 ? -3.055 -30.969 -14.609 1 92.62 76 ALA B CA 1
ATOM 2873 C C . ALA B 1 76 ? -1.727 -30.688 -13.914 1 92.62 76 ALA B C 1
ATOM 2875 O O . ALA B 1 76 ? -0.772 -30.234 -14.547 1 92.62 76 ALA B O 1
ATOM 2876 N N . LEU B 1 77 ? -1.655 -30.938 -12.648 1 88.56 77 LEU B N 1
ATOM 2877 C CA . LEU B 1 77 ? -0.484 -30.609 -11.852 1 88.56 77 LEU B CA 1
ATOM 2878 C C . LEU B 1 77 ? 0.708 -31.469 -12.234 1 88.56 77 LEU B C 1
ATOM 2880 O O . LEU B 1 77 ? 1.858 -31.047 -12.109 1 88.56 77 LEU B O 1
ATOM 2884 N N . ILE B 1 78 ? 0.467 -32.688 -12.773 1 90.69 78 ILE B N 1
ATOM 2885 C CA . ILE B 1 78 ? 1.562 -33.594 -13.109 1 90.69 78 ILE B CA 1
ATOM 2886 C C . ILE B 1 78 ? 1.785 -33.594 -14.617 1 90.69 78 ILE B C 1
ATOM 2888 O O . ILE B 1 78 ? 2.701 -34.281 -15.117 1 90.69 78 ILE B O 1
ATOM 2892 N N . SER B 1 79 ? 0.965 -32.875 -15.273 1 93.81 79 SER B N 1
ATOM 2893 C CA . SER B 1 79 ? 1.046 -32.844 -16.734 1 93.81 79 SER B CA 1
ATOM 2894 C C . SER B 1 79 ? 2.354 -32.25 -17.203 1 93.81 79 SER B C 1
ATOM 2896 O O . SER B 1 79 ? 3.023 -31.531 -16.438 1 93.81 79 SER B O 1
ATOM 2898 N N . GLU B 1 80 ? 2.719 -32.5 -18.469 1 94.44 80 GLU B N 1
ATOM 2899 C CA . GLU B 1 80 ? 3.932 -31.969 -19.078 1 94.44 80 GLU B CA 1
ATOM 2900 C C . GLU B 1 80 ? 3.764 -30.484 -19.422 1 94.44 80 GLU B C 1
ATOM 2902 O O . GLU B 1 80 ? 4.746 -29.781 -19.672 1 94.44 80 GLU B O 1
ATOM 2907 N N . SER B 1 81 ? 2.533 -30.094 -19.484 1 95.81 81 SER B N 1
ATOM 2908 C CA . SER B 1 81 ? 2.271 -28.703 -19.859 1 95.81 81 SER B CA 1
ATOM 2909 C C . SER B 1 81 ? 1.045 -28.172 -19.125 1 95.81 81 SER B C 1
ATOM 2911 O O . SER B 1 81 ? -0.088 -28.516 -19.469 1 95.81 81 SER B O 1
ATOM 2913 N N . THR B 1 82 ? 1.275 -27.359 -18.156 1 95.62 82 THR B N 1
ATOM 2914 C CA . THR B 1 82 ? 0.197 -26.734 -17.391 1 95.62 82 THR B CA 1
ATOM 2915 C C . THR B 1 82 ? 0.45 -25.25 -17.203 1 95.62 82 THR B C 1
ATOM 2917 O O . THR B 1 82 ? 1.527 -24.844 -16.75 1 95.62 82 THR B O 1
ATOM 2920 N N . PHE B 1 83 ? -0.476 -24.438 -17.562 1 97.06 83 PHE B N 1
ATOM 2921 C CA . PHE B 1 83 ? -0.448 -23.016 -17.266 1 97.06 83 PHE B CA 1
ATOM 2922 C C . PHE B 1 83 ? -1.279 -22.688 -16.031 1 97.06 83 PHE B C 1
ATOM 2924 O O . PHE B 1 83 ? -2.35 -23.266 -15.828 1 97.06 83 PHE B O 1
ATOM 2931 N N . ILE B 1 84 ? -0.754 -21.906 -15.188 1 96.19 84 ILE B N 1
ATOM 2932 C CA . ILE B 1 84 ? -1.41 -21.484 -13.953 1 96.19 84 ILE B CA 1
ATOM 2933 C C . ILE B 1 84 ? -1.637 -19.969 -13.977 1 96.19 84 ILE B C 1
ATOM 2935 O O . ILE B 1 84 ? -0.701 -19.203 -14.203 1 96.19 84 ILE B O 1
ATOM 2939 N N . ILE B 1 85 ? -2.908 -19.562 -13.68 1 97.38 85 ILE 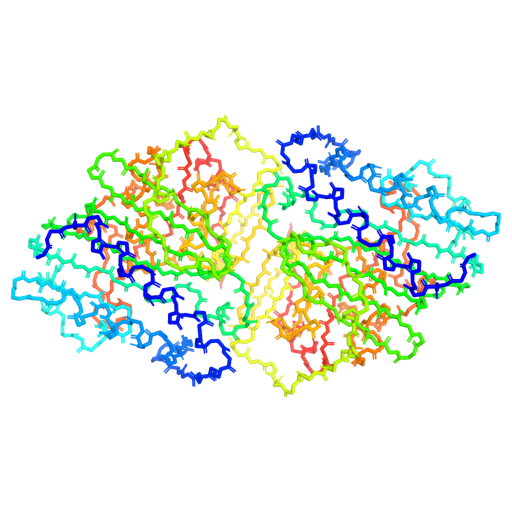B N 1
ATOM 2940 C CA . ILE B 1 85 ? -3.273 -18.172 -13.945 1 97.38 85 ILE B CA 1
ATOM 2941 C C . ILE B 1 85 ? -3.986 -17.578 -12.734 1 97.38 85 ILE B C 1
ATOM 2943 O O . ILE B 1 85 ? -4.895 -18.203 -12.18 1 97.38 85 ILE B O 1
ATOM 2947 N N . ASP B 1 86 ? -3.564 -16.438 -12.305 1 97.94 86 ASP B N 1
ATOM 2948 C CA . ASP B 1 86 ? -4.352 -15.508 -11.508 1 97.94 86 ASP B CA 1
ATOM 2949 C C . ASP B 1 86 ? -4.664 -14.242 -12.297 1 97.94 86 ASP B C 1
ATOM 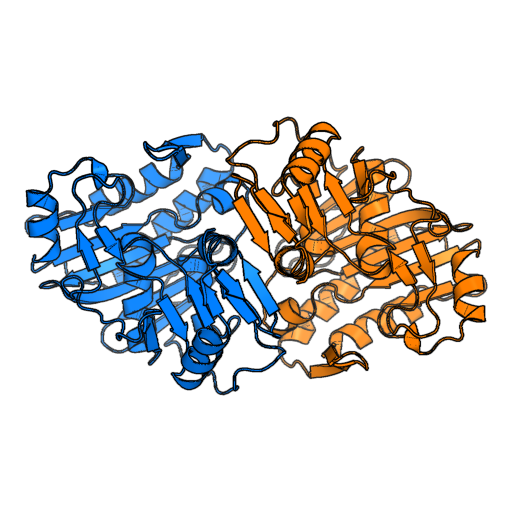2951 O O . ASP B 1 86 ? -3.783 -13.406 -12.508 1 97.94 86 ASP B O 1
ATOM 2955 N N . PRO B 1 87 ? -5.883 -14.109 -12.742 1 98.25 87 PRO B N 1
ATOM 2956 C CA . PRO B 1 87 ? -6.199 -12.977 -13.617 1 98.25 87 PRO B CA 1
ATOM 2957 C C . PRO B 1 87 ? -6.027 -11.625 -12.922 1 98.25 87 PRO B C 1
ATOM 2959 O O . PRO B 1 87 ? -5.57 -10.656 -13.539 1 98.25 87 PRO B O 1
ATOM 2962 N N . ILE B 1 88 ? -6.477 -11.547 -11.711 1 98.06 88 ILE B N 1
ATOM 2963 C CA . ILE B 1 88 ? -6.262 -10.359 -10.891 1 98.06 88 ILE B CA 1
ATOM 2964 C C . ILE B 1 88 ? -5.918 -10.766 -9.461 1 98.06 88 ILE B C 1
ATOM 2966 O O . ILE B 1 88 ? -6.805 -11.094 -8.672 1 98.06 88 ILE B O 1
ATOM 2970 N N . ASP B 1 89 ? -4.672 -10.789 -9.148 1 97.81 89 ASP B N 1
ATOM 2971 C CA . ASP B 1 89 ? -4.258 -10.898 -7.758 1 97.81 89 ASP B CA 1
ATOM 2972 C C . ASP B 1 89 ? -4.383 -9.555 -7.039 1 97.81 89 ASP B C 1
ATOM 2974 O O . ASP B 1 89 ? -3.758 -8.57 -7.438 1 97.81 89 ASP B O 1
ATOM 2978 N N . GLY B 1 90 ? -5.129 -9.531 -5.992 1 97 90 GLY B N 1
ATOM 2979 C CA . GLY B 1 90 ? -5.438 -8.273 -5.332 1 97 90 GLY B CA 1
ATOM 2980 C C . GLY B 1 90 ? -6.723 -7.637 -5.832 1 97 90 GLY B C 1
ATOM 2981 O O . GLY B 1 90 ? -6.75 -6.445 -6.137 1 97 90 GLY B O 1
ATOM 2982 N N . THR B 1 91 ? -7.797 -8.438 -5.945 1 96.69 91 THR B N 1
ATOM 2983 C CA . THR B 1 91 ? -9.07 -7.992 -6.5 1 96.69 91 THR B CA 1
ATOM 2984 C C . THR B 1 91 ? -9.664 -6.871 -5.652 1 96.69 91 THR B C 1
ATOM 2986 O O . THR B 1 91 ? -10.273 -5.938 -6.184 1 96.69 91 THR B O 1
ATOM 2989 N N . SER B 1 92 ? -9.539 -6.941 -4.363 1 95.38 92 SER B N 1
ATOM 2990 C CA . SER B 1 92 ? -10.055 -5.891 -3.496 1 95.38 92 SER B CA 1
ATOM 2991 C C . SER B 1 92 ? -9.391 -4.547 -3.793 1 95.38 92 SER B C 1
ATOM 2993 O O . SER B 1 92 ? -10.07 -3.52 -3.863 1 95.38 92 SER B O 1
ATOM 2995 N N . SER B 1 93 ? -8.094 -4.57 -3.936 1 96.38 93 SER B N 1
ATOM 2996 C CA . SER B 1 93 ? -7.371 -3.355 -4.297 1 96.38 93 SER B CA 1
ATOM 2997 C C . SER B 1 93 ? -7.781 -2.859 -5.68 1 96.38 93 SER B C 1
ATOM 2999 O O . SER B 1 93 ? -7.969 -1.659 -5.883 1 96.38 93 SER B O 1
ATOM 3001 N N . PHE B 1 94 ? -7.914 -3.828 -6.578 1 96.44 94 PHE B N 1
ATOM 3002 C CA . PHE B 1 94 ? -8.352 -3.512 -7.934 1 96.44 94 PHE B CA 1
ATOM 3003 C C . PHE B 1 94 ? -9.711 -2.818 -7.914 1 96.44 94 PHE B C 1
ATOM 3005 O O . PHE B 1 94 ? -9.875 -1.754 -8.516 1 96.44 94 PHE B O 1
ATOM 3012 N N . ALA B 1 95 ? -10.633 -3.375 -7.203 1 94.25 95 ALA B N 1
ATOM 3013 C CA . ALA B 1 95 ? -11.992 -2.848 -7.113 1 94.25 95 ALA B CA 1
ATOM 3014 C C . ALA B 1 95 ? -12 -1.474 -6.449 1 94.25 95 ALA B C 1
ATOM 3016 O O . ALA B 1 95 ? -12.867 -0.643 -6.738 1 94.25 95 ALA B O 1
ATOM 3017 N N . ALA B 1 96 ? -11.023 -1.185 -5.625 1 93.44 96 ALA B N 1
ATOM 3018 C CA . ALA B 1 96 ? -10.953 0.069 -4.883 1 93.44 96 ALA B CA 1
ATOM 3019 C C . ALA B 1 96 ? -10.164 1.122 -5.66 1 93.44 96 ALA B C 1
ATOM 3021 O O . ALA B 1 96 ? -10 2.254 -5.195 1 93.44 96 ALA B O 1
ATOM 3022 N N . GLY B 1 97 ? -9.617 0.729 -6.781 1 93.12 97 GLY B N 1
ATOM 3023 C CA . GLY B 1 97 ? -8.867 1.665 -7.605 1 93.12 97 GLY B CA 1
ATOM 3024 C C . GLY B 1 97 ? -7.449 1.887 -7.121 1 93.12 97 GLY B C 1
ATOM 3025 O O . GLY B 1 97 ? -6.84 2.918 -7.414 1 93.12 97 GLY B O 1
ATOM 3026 N N . LEU B 1 98 ? -6.926 1.02 -6.344 1 95.75 98 LEU B N 1
ATOM 3027 C CA . LEU B 1 98 ? -5.566 1.111 -5.824 1 95.75 98 LEU B CA 1
ATOM 3028 C C . LEU B 1 98 ? -4.582 0.399 -6.75 1 95.75 98 LEU B C 1
ATOM 3030 O O . LEU B 1 98 ? -4.977 -0.469 -7.531 1 95.75 98 LEU B O 1
ATOM 3034 N N . PRO B 1 99 ? -3.35 0.715 -6.668 1 95.12 99 PRO B N 1
ATOM 3035 C CA . PRO B 1 99 ? -2.383 0.161 -7.617 1 95.12 99 PRO B CA 1
ATOM 3036 C C . PRO B 1 99 ? -1.902 -1.235 -7.227 1 95.12 99 PRO B C 1
ATOM 3038 O O . PRO B 1 99 ? -1.237 -1.908 -8.016 1 95.12 99 PRO B O 1
ATOM 3041 N N . SER B 1 100 ? -2.178 -1.688 -6.047 1 97.62 100 SER B N 1
ATOM 3042 C CA . SER B 1 100 ? -1.598 -2.924 -5.535 1 97.62 100 SER B CA 1
ATOM 3043 C C . SER B 1 100 ? -2.371 -4.145 -6.023 1 97.62 100 SER B C 1
ATOM 3045 O O . SER B 1 100 ? -2.982 -4.859 -5.227 1 97.62 100 SER B O 1
ATOM 3047 N N . TYR B 1 101 ? -2.283 -4.414 -7.32 1 97.56 101 TYR B N 1
ATOM 3048 C CA . TYR B 1 101 ? -2.814 -5.621 -7.941 1 97.56 101 TYR B CA 1
ATOM 3049 C C . TYR B 1 101 ? -1.997 -6.008 -9.172 1 97.56 101 TYR B C 1
ATOM 3051 O O . TYR B 1 101 ? -1.192 -5.215 -9.664 1 97.56 101 TYR B O 1
ATOM 3059 N N . GLY B 1 102 ? -2.158 -7.223 -9.547 1 98.06 102 GLY B N 1
ATOM 3060 C CA . GLY B 1 102 ? -1.421 -7.668 -10.719 1 98.06 102 GLY B CA 1
ATOM 3061 C C . GLY B 1 102 ? -2.006 -8.914 -11.352 1 98.06 102 GLY B C 1
ATOM 3062 O O . GLY B 1 102 ? -2.992 -9.469 -10.859 1 98.06 102 GLY B O 1
ATOM 3063 N N . ILE B 1 103 ? -1.447 -9.266 -12.492 1 98.56 103 ILE B N 1
ATOM 3064 C CA . ILE B 1 103 ? -1.779 -10.461 -13.266 1 98.56 103 ILE B CA 1
ATOM 3065 C C . ILE B 1 103 ? -0.616 -11.445 -13.211 1 98.56 103 ILE B C 1
ATOM 3067 O O . ILE B 1 103 ? 0.546 -11.055 -13.336 1 98.56 103 ILE B O 1
ATOM 3071 N N . SER B 1 104 ? -0.943 -12.688 -12.984 1 98.69 104 SER B N 1
ATOM 3072 C CA . SER B 1 104 ? 0.083 -13.719 -12.836 1 98.69 104 SER B CA 1
ATOM 3073 C C . SER B 1 104 ? -0.145 -14.867 -13.812 1 98.69 104 SER B C 1
ATOM 3075 O O . SER B 1 104 ? -1.256 -15.391 -13.914 1 98.69 104 SER B O 1
ATOM 3077 N N . LEU B 1 105 ? 0.853 -15.25 -14.562 1 98.38 105 LEU B N 1
ATOM 3078 C CA . LEU B 1 105 ? 0.85 -16.359 -15.508 1 98.38 105 LEU B CA 1
ATOM 3079 C C . LEU B 1 105 ? 2.098 -17.219 -15.336 1 98.38 105 LEU B C 1
ATOM 3081 O O . LEU B 1 105 ? 3.217 -16.75 -15.531 1 98.38 105 LEU B O 1
ATOM 3085 N N . ALA B 1 106 ? 1.886 -18.484 -15.016 1 97.81 106 ALA B N 1
ATOM 3086 C CA . ALA B 1 106 ? 3.008 -19.406 -14.828 1 97.81 106 ALA B CA 1
ATOM 3087 C C . ALA B 1 106 ? 2.885 -20.625 -15.734 1 97.81 106 ALA B C 1
ATOM 3089 O O . ALA B 1 106 ? 1.79 -20.938 -16.203 1 97.81 106 ALA B O 1
ATOM 3090 N N . TYR B 1 107 ? 4 -21.203 -16.031 1 96.94 107 TYR B N 1
ATOM 3091 C CA . TYR B 1 107 ? 4.094 -22.453 -16.781 1 96.94 107 TYR B CA 1
ATOM 3092 C C . TYR B 1 107 ? 4.809 -23.516 -15.961 1 96.94 107 TYR B C 1
ATOM 3094 O O . TYR B 1 107 ? 5.898 -23.281 -15.438 1 96.94 107 TYR B O 1
ATOM 3102 N N . ALA B 1 108 ? 4.152 -24.625 -15.836 1 95.62 108 ALA B N 1
ATOM 3103 C CA . ALA B 1 108 ? 4.723 -25.766 -15.117 1 95.62 108 ALA B CA 1
ATOM 3104 C C . ALA B 1 108 ? 4.82 -26.984 -16.016 1 95.62 108 ALA B C 1
ATOM 3106 O O . ALA B 1 108 ? 4.016 -27.156 -16.938 1 95.62 108 ALA B O 1
ATOM 3107 N N . SER B 1 109 ? 5.781 -27.781 -15.742 1 95.69 109 SER B N 1
ATOM 3108 C CA . SER B 1 109 ? 5.996 -29.031 -16.453 1 95.69 109 SER B CA 1
ATOM 3109 C C . SER B 1 109 ? 6.391 -30.156 -15.484 1 95.69 109 SER B C 1
ATOM 3111 O O . SER B 1 109 ? 7.363 -30.031 -14.742 1 95.69 109 SER B O 1
ATOM 3113 N N . GLY B 1 110 ? 5.648 -31.266 -15.531 1 93.06 110 GLY B N 1
ATOM 3114 C CA . GLY B 1 110 ? 5.945 -32.406 -14.672 1 93.06 110 GLY B CA 1
ATOM 3115 C C . GLY B 1 110 ? 5.902 -32.062 -13.195 1 93.06 110 GLY B C 1
ATOM 3116 O O . GLY B 1 110 ? 6.742 -32.531 -12.422 1 93.06 110 GLY B O 1
ATOM 3117 N N . GLY B 1 111 ? 5.043 -31.109 -12.883 1 91.81 111 GLY B N 1
ATOM 3118 C CA . GLY B 1 111 ? 4.871 -30.75 -11.484 1 91.81 111 GLY B CA 1
ATOM 3119 C C . GLY B 1 111 ? 5.855 -29.688 -11.031 1 91.81 111 GLY B C 1
ATOM 3120 O O . GLY B 1 111 ? 5.84 -29.281 -9.867 1 91.81 111 GLY B O 1
ATOM 3121 N N . LYS B 1 112 ? 6.648 -29.203 -11.914 1 95.75 112 LYS B N 1
ATOM 3122 C CA . LYS B 1 112 ? 7.645 -28.203 -11.57 1 95.75 112 LYS B CA 1
ATOM 3123 C C . LYS B 1 112 ? 7.348 -26.875 -12.266 1 95.75 112 LYS B C 1
ATOM 3125 O O . LYS B 1 112 ? 7.137 -26.844 -13.484 1 95.75 112 LYS B O 1
ATOM 3130 N N . ILE B 1 113 ? 7.301 -25.828 -11.508 1 96.12 113 ILE B N 1
ATOM 3131 C CA . ILE B 1 113 ? 7.168 -24.5 -12.094 1 96.12 113 ILE B CA 1
ATOM 3132 C C . ILE B 1 113 ? 8.43 -24.156 -12.883 1 96.12 113 ILE B C 1
ATOM 3134 O O . ILE B 1 113 ? 9.539 -24.234 -12.352 1 96.12 113 ILE B O 1
ATOM 3138 N N . ILE B 1 114 ? 8.25 -23.734 -14.102 1 96.94 114 ILE B N 1
ATOM 3139 C CA . ILE B 1 114 ? 9.398 -23.531 -14.984 1 96.94 114 ILE B CA 1
ATOM 3140 C C . ILE B 1 114 ? 9.523 -22.047 -15.336 1 96.94 114 ILE B C 1
ATOM 3142 O O . ILE B 1 114 ? 10.602 -21.469 -15.219 1 96.94 114 ILE B O 1
ATOM 3146 N N . GLU B 1 115 ? 8.477 -21.453 -15.805 1 98.12 115 GLU B N 1
ATOM 3147 C CA . GLU B 1 115 ? 8.469 -20.062 -16.266 1 98.12 115 GLU B CA 1
ATOM 3148 C C . GLU B 1 115 ? 7.348 -19.266 -15.594 1 98.12 115 GLU B C 1
ATOM 3150 O O . GLU B 1 115 ? 6.391 -19.844 -15.078 1 98.12 115 GLU B O 1
ATOM 3155 N N . GLY B 1 116 ? 7.52 -17.953 -15.594 1 98.38 116 GLY B N 1
ATOM 3156 C CA . GLY B 1 116 ? 6.52 -17.062 -15.023 1 98.38 116 GLY B CA 1
ATOM 3157 C C . GLY B 1 116 ? 6.555 -15.664 -15.609 1 98.38 116 GLY B C 1
ATOM 3158 O O . GLY B 1 116 ? 7.598 -15.211 -16.094 1 98.38 116 GLY B O 1
ATOM 3159 N N . ALA B 1 117 ? 5.418 -15.047 -15.594 1 98.38 117 ALA B N 1
ATOM 3160 C CA . ALA B 1 117 ? 5.25 -13.664 -16.031 1 98.38 117 ALA B CA 1
ATOM 3161 C C . ALA B 1 117 ? 4.203 -12.945 -15.172 1 98.38 117 ALA B C 1
ATOM 3163 O O . ALA B 1 117 ? 3.18 -13.531 -14.812 1 98.38 117 ALA B O 1
ATOM 3164 N N . ILE B 1 118 ? 4.539 -11.727 -14.828 1 98.5 118 ILE B N 1
ATOM 3165 C CA . ILE B 1 118 ? 3.564 -10.938 -14.086 1 98.5 118 ILE B CA 1
ATOM 3166 C C . ILE B 1 118 ? 3.469 -9.539 -14.68 1 98.5 118 ILE B C 1
ATOM 3168 O O . ILE B 1 118 ? 4.41 -9.062 -15.32 1 98.5 118 ILE B O 1
ATOM 3172 N N . SER B 1 119 ? 2.312 -8.945 -14.469 1 97 119 SER B N 1
ATOM 3173 C CA . SER B 1 119 ? 2.041 -7.57 -14.875 1 97 119 SER B CA 1
ATOM 3174 C C . SER B 1 119 ? 1.378 -6.781 -13.75 1 97 119 SER B C 1
ATOM 3176 O O . SER B 1 119 ? 0.494 -7.297 -13.062 1 97 119 SER B O 1
ATOM 3178 N N . LEU B 1 120 ? 1.883 -5.598 -13.523 1 96.75 120 LEU B N 1
ATOM 3179 C CA . LEU B 1 120 ? 1.227 -4.609 -12.672 1 96.75 120 LEU B CA 1
ATOM 3180 C C . LEU B 1 120 ? 0.629 -3.482 -13.508 1 96.75 120 LEU B C 1
ATOM 3182 O O . LEU B 1 120 ? 1.324 -2.523 -13.852 1 96.75 120 LEU B O 1
ATOM 3186 N N . PRO B 1 121 ? -0.635 -3.541 -13.805 1 94.5 121 PRO B N 1
ATOM 3187 C CA . PRO B 1 121 ? -1.243 -2.689 -14.828 1 94.5 121 PRO B CA 1
ATOM 3188 C C . PRO B 1 121 ? -1.103 -1.202 -14.523 1 94.5 121 PRO B C 1
ATOM 3190 O O . PRO B 1 121 ? -0.764 -0.413 -15.406 1 94.5 121 PRO B O 1
ATOM 3193 N N . LEU B 1 122 ? -1.264 -0.797 -13.328 1 90.44 122 LEU B N 1
ATOM 3194 C CA . LEU B 1 122 ? -1.304 0.631 -13.031 1 90.44 122 LEU B CA 1
ATOM 3195 C C . LEU B 1 122 ? 0.101 1.223 -13.016 1 90.44 122 LEU B C 1
ATOM 3197 O O . LEU B 1 122 ? 0.294 2.387 -13.375 1 90.44 122 LEU B O 1
ATOM 3201 N N . SER B 1 123 ? 1.071 0.427 -12.531 1 89.31 123 SER B N 1
ATOM 3202 C CA . SER B 1 123 ? 2.432 0.953 -12.531 1 89.31 123 SER B CA 1
ATOM 3203 C C . SER B 1 123 ? 3.121 0.693 -13.867 1 89.31 123 SER B C 1
ATOM 3205 O O . SER B 1 123 ? 4.188 1.243 -14.141 1 89.31 123 SER B O 1
ATOM 3207 N N . GLY B 1 124 ? 2.498 -0.191 -14.648 1 90.69 124 GLY B N 1
ATOM 3208 C CA . GLY B 1 124 ? 3.035 -0.486 -15.969 1 90.69 124 GLY B CA 1
ATOM 3209 C C . GLY B 1 124 ? 4.289 -1.343 -15.922 1 90.69 124 GLY B C 1
ATOM 3210 O O . GLY B 1 124 ? 5.172 -1.198 -16.766 1 90.69 124 GLY B O 1
ATOM 3211 N N . GLU B 1 125 ? 4.418 -2.174 -14.969 1 94.31 125 GLU B N 1
ATOM 3212 C CA . GLU B 1 125 ? 5.602 -3.012 -14.797 1 94.31 125 GLU B CA 1
ATOM 3213 C C . GLU B 1 125 ? 5.324 -4.449 -15.234 1 94.31 125 GLU B C 1
ATOM 3215 O O . GLU B 1 125 ? 4.242 -4.984 -14.977 1 94.31 125 GLU B O 1
ATOM 3220 N N . PHE B 1 126 ? 6.301 -5.02 -15.938 1 95.75 126 PHE B N 1
ATOM 3221 C CA . PHE B 1 126 ? 6.207 -6.391 -16.422 1 95.75 126 PHE B CA 1
ATOM 3222 C C . PHE B 1 126 ? 7.48 -7.164 -16.109 1 95.75 126 PHE B C 1
ATOM 3224 O O . PHE B 1 126 ? 8.586 -6.633 -16.234 1 95.75 126 PHE B O 1
ATOM 3231 N N . PHE B 1 127 ? 7.332 -8.328 -15.648 1 97.25 127 PHE B N 1
ATOM 3232 C CA . PHE B 1 127 ? 8.422 -9.289 -15.484 1 97.25 127 PHE B CA 1
ATOM 3233 C C . PHE B 1 127 ? 8.133 -10.57 -16.25 1 97.25 127 PHE B C 1
ATOM 3235 O O . PHE B 1 127 ? 7.043 -11.141 -16.141 1 97.25 127 PHE B O 1
ATOM 3242 N N . ILE B 1 128 ? 9.062 -11.055 -17.047 1 97.19 128 ILE B N 1
ATOM 3243 C CA . ILE B 1 128 ? 8.906 -12.266 -17.844 1 97.19 128 ILE B CA 1
ATOM 3244 C C . ILE B 1 128 ? 10.188 -13.094 -17.781 1 97.19 128 ILE B C 1
ATOM 3246 O O . ILE B 1 128 ? 11.281 -12.57 -17.984 1 97.19 128 ILE B O 1
ATOM 3250 N N . THR B 1 129 ? 9.992 -14.32 -17.453 1 97.62 129 THR B N 1
ATOM 3251 C CA . THR B 1 129 ? 11.148 -15.211 -17.516 1 97.62 129 THR B CA 1
ATOM 3252 C C . THR B 1 129 ? 11.312 -15.773 -18.922 1 97.62 129 THR B C 1
ATOM 3254 O O . THR B 1 129 ? 10.336 -15.969 -19.641 1 97.62 129 THR B O 1
ATOM 3257 N N . SER B 1 130 ? 12.469 -15.953 -19.328 1 93.81 130 SER B N 1
ATOM 3258 C CA . SER B 1 130 ? 12.844 -16.656 -20.547 1 93.81 130 SER B CA 1
ATOM 3259 C C . SER B 1 130 ? 14.211 -17.328 -20.391 1 93.81 130 SER B C 1
ATOM 3261 O O . SER B 1 130 ? 15.219 -16.656 -20.219 1 93.81 130 SER B O 1
ATOM 3263 N N . LYS B 1 131 ? 14.117 -18.656 -20.438 1 89 131 LYS B N 1
ATOM 3264 C CA . LYS B 1 131 ? 15.328 -19.422 -20.188 1 89 131 LYS B CA 1
ATOM 3265 C C . LYS B 1 131 ? 15.93 -19.078 -18.828 1 89 131 LYS B C 1
ATOM 3267 O O . LYS B 1 131 ? 15.242 -19.141 -17.812 1 89 131 LYS B O 1
ATOM 3272 N N . ASP B 1 132 ? 17.109 -18.609 -18.734 1 91.88 132 ASP B N 1
ATOM 3273 C CA . ASP B 1 132 ? 17.734 -18.406 -17.438 1 91.88 132 ASP B CA 1
ATOM 3274 C C . ASP B 1 132 ? 17.75 -16.922 -17.047 1 91.88 132 ASP B C 1
ATOM 3276 O O . ASP B 1 132 ? 18.453 -16.516 -16.125 1 91.88 132 ASP B O 1
ATOM 3280 N N . ASN B 1 133 ? 16.859 -16.172 -17.781 1 95.38 133 ASN B N 1
ATOM 3281 C CA . ASN B 1 133 ? 16.875 -14.742 -17.547 1 95.38 133 ASN B CA 1
ATOM 3282 C C . ASN B 1 133 ? 15.484 -14.219 -17.188 1 95.38 133 ASN B C 1
ATOM 3284 O O . ASN B 1 133 ? 14.477 -14.875 -17.453 1 95.38 133 ASN B O 1
ATOM 3288 N N . VAL B 1 134 ? 15.539 -13.117 -16.531 1 97.25 134 VAL B N 1
ATOM 3289 C CA . VAL B 1 134 ? 14.328 -12.344 -16.281 1 97.25 134 VAL B CA 1
ATOM 3290 C C . VAL B 1 134 ? 14.375 -11.039 -17.078 1 97.25 134 VAL B C 1
ATOM 3292 O O . VAL B 1 134 ? 15.398 -10.359 -17.109 1 97.25 134 VAL B O 1
ATOM 3295 N N . PHE B 1 135 ? 13.336 -10.781 -17.766 1 95.75 135 PHE B N 1
ATOM 3296 C CA . PHE B 1 135 ? 13.195 -9.539 -18.531 1 95.75 135 PHE B CA 1
ATOM 3297 C C . PHE B 1 135 ? 12.18 -8.617 -17.859 1 95.75 135 PHE B C 1
ATOM 3299 O O . PHE B 1 135 ? 11.172 -9.078 -17.312 1 95.75 135 PHE B O 1
ATOM 3306 N N . TYR B 1 136 ? 12.5 -7.355 -17.891 1 95.06 136 TYR B N 1
ATOM 3307 C CA . TYR B 1 136 ? 11.688 -6.344 -17.234 1 95.06 136 TYR B CA 1
ATOM 3308 C C . TYR B 1 136 ? 11.391 -5.176 -18.156 1 95.06 136 TYR B C 1
ATOM 3310 O O . TYR B 1 136 ? 12.234 -4.797 -18.984 1 95.06 136 TYR B O 1
ATOM 3318 N N . ALA B 1 137 ? 10.172 -4.715 -18.094 1 93.12 137 ALA B N 1
ATOM 3319 C CA . ALA B 1 137 ? 9.781 -3.482 -18.781 1 93.12 137 ALA B CA 1
ATOM 3320 C C . ALA B 1 137 ? 8.875 -2.627 -17.891 1 93.12 137 ALA B C 1
ATOM 3322 O O . ALA B 1 137 ? 8.125 -3.154 -17.078 1 93.12 137 ALA B O 1
ATOM 3323 N N . LYS B 1 138 ? 9.031 -1.342 -18.016 1 89.12 138 LYS B N 1
ATOM 3324 C CA . LYS B 1 138 ? 8.164 -0.381 -17.359 1 89.12 138 LYS B CA 1
ATOM 3325 C C . LYS B 1 138 ? 7.641 0.663 -18.344 1 89.12 138 LYS B C 1
ATOM 3327 O O . LYS B 1 138 ? 8.422 1.312 -19.031 1 89.12 138 LYS B O 1
ATOM 3332 N N . LYS B 1 139 ? 6.359 0.774 -18.375 1 79.69 139 LYS B N 1
ATOM 3333 C CA . LYS B 1 139 ? 5.773 1.722 -19.328 1 79.69 139 LYS B CA 1
ATOM 3334 C C . LYS B 1 139 ? 4.773 2.643 -18.625 1 79.69 139 LYS B C 1
ATOM 3336 O O . LYS B 1 139 ? 4.207 2.285 -17.594 1 79.69 139 LYS B O 1
ATOM 3341 N N . ASN B 1 140 ? 4.781 3.834 -19.219 1 71.25 140 ASN B N 1
ATOM 3342 C CA . ASN B 1 140 ? 3.756 4.758 -18.75 1 71.25 140 ASN B CA 1
ATOM 3343 C C . ASN B 1 140 ? 2.357 4.285 -19.141 1 71.25 140 ASN B C 1
ATOM 3345 O O . ASN B 1 140 ? 2.17 3.701 -20.203 1 71.25 140 ASN B O 1
ATOM 3349 N N . ILE B 1 141 ? 1.518 4.562 -18.234 1 60.72 141 ILE B N 1
ATOM 3350 C CA . ILE B 1 141 ? 0.128 4.203 -18.5 1 60.72 141 ILE B CA 1
ATOM 3351 C C . ILE B 1 141 ? -0.327 4.816 -19.812 1 60.72 141 ILE B C 1
ATOM 3353 O O . ILE B 1 141 ? -0.09 6 -20.062 1 60.72 141 ILE B O 1
ATOM 3357 N N . GLY B 1 142 ? -0.775 3.998 -20.703 1 57.19 142 GLY B N 1
ATOM 3358 C CA . GLY B 1 142 ? -1.281 4.5 -21.969 1 57.19 142 GLY B CA 1
ATOM 3359 C C . GLY B 1 142 ? -0.346 4.23 -23.141 1 57.19 142 GLY B C 1
ATOM 3360 O O . GLY B 1 142 ? -0.706 4.457 -24.297 1 57.19 142 GLY B O 1
ATOM 3361 N N . SER B 1 143 ? 0.849 3.898 -22.75 1 63.75 143 SER B N 1
ATOM 3362 C CA . SER B 1 143 ? 1.812 3.676 -23.812 1 63.75 143 SER B CA 1
ATOM 3363 C C . SER B 1 143 ? 1.846 2.209 -24.234 1 63.75 143 SER B C 1
ATOM 3365 O O . SER B 1 143 ? 2.834 1.743 -24.812 1 63.75 143 SER B O 1
ATOM 3367 N N . TYR B 1 144 ? 0.733 1.64 -24.047 1 62.88 144 TYR B N 1
ATOM 3368 C CA . TYR B 1 144 ? 0.632 0.26 -24.5 1 62.88 144 TYR B CA 1
ATOM 3369 C C . TYR B 1 144 ? 0.518 0.203 -26.016 1 62.88 144 TYR B C 1
ATOM 3371 O O . TYR B 1 144 ? 0.057 1.157 -26.656 1 62.88 144 TYR B O 1
ATOM 3379 N N . PRO B 1 145 ? 1.201 -0.899 -26.859 1 63.66 145 PRO B N 1
ATOM 3380 C CA . PRO B 1 145 ? 1.652 -2.193 -26.344 1 63.66 145 PRO B CA 1
ATOM 3381 C C . PRO B 1 145 ? 3.148 -2.219 -26.031 1 63.66 145 PRO B C 1
ATOM 3383 O O . PRO B 1 145 ? 3.9 -1.385 -26.547 1 63.66 145 PRO B O 1
ATOM 3386 N N . LEU B 1 146 ? 3.57 -3.188 -25.094 1 64.94 146 LEU B N 1
ATOM 3387 C CA . LEU B 1 146 ? 4.969 -3.471 -24.797 1 64.94 146 LEU B CA 1
ATOM 3388 C C . LEU B 1 146 ? 5.691 -4.008 -26.016 1 64.94 146 LEU B C 1
ATOM 3390 O O . LEU B 1 146 ? 5.336 -5.07 -26.547 1 64.94 146 LEU B O 1
ATOM 3394 N N . LYS B 1 147 ? 6.035 -3.154 -26.891 1 64.44 147 LYS B N 1
ATOM 3395 C CA . LYS B 1 147 ? 6.836 -3.787 -27.922 1 64.44 147 LYS B CA 1
ATOM 3396 C C . LYS B 1 147 ? 8.328 -3.615 -27.656 1 64.44 147 LYS B C 1
ATOM 3398 O O . LYS B 1 147 ? 8.82 -2.49 -27.531 1 64.44 147 LYS B O 1
ATOM 3403 N N . LYS B 1 148 ? 9.164 -4.695 -27.562 1 66.31 148 LYS B N 1
ATOM 3404 C CA . LYS B 1 148 ? 10.609 -4.871 -27.531 1 66.31 148 LYS B CA 1
ATOM 3405 C C . LYS B 1 148 ? 11.258 -3.957 -26.5 1 66.31 148 LYS B C 1
ATOM 3407 O O . LYS B 1 148 ? 12.406 -3.553 -26.641 1 66.31 148 LYS B O 1
ATOM 3412 N N . ASP B 1 149 ? 10.562 -3.57 -25.453 1 78.38 149 ASP B N 1
ATOM 3413 C CA . ASP B 1 149 ? 11.094 -2.674 -24.438 1 78.38 149 ASP B CA 1
ATOM 3414 C C . ASP B 1 149 ? 11.555 -3.451 -23.203 1 78.38 149 ASP B C 1
ATOM 3416 O O . ASP B 1 149 ? 11.789 -2.867 -22.141 1 78.38 149 ASP B O 1
ATOM 3420 N N . PHE B 1 150 ? 11.773 -4.711 -23.469 1 86.31 150 PHE B N 1
ATOM 3421 C CA . PHE B 1 150 ? 12.203 -5.535 -22.344 1 86.31 150 PHE B CA 1
ATOM 3422 C C . PHE B 1 150 ? 13.719 -5.609 -22.281 1 86.31 150 PHE B C 1
ATOM 3424 O O . PHE B 1 150 ? 14.391 -5.824 -23.297 1 86.31 150 PHE B O 1
ATOM 3431 N N . ASN B 1 151 ? 14.203 -5.289 -21.141 1 88.06 151 ASN B N 1
ATOM 3432 C CA . ASN B 1 151 ? 15.625 -5.445 -20.844 1 88.06 151 ASN B CA 1
ATOM 3433 C C . ASN B 1 151 ? 15.867 -6.512 -19.781 1 88.06 151 ASN B C 1
ATOM 3435 O O . ASN B 1 151 ? 14.992 -6.773 -18.953 1 88.06 151 ASN B O 1
ATOM 3439 N N . LYS B 1 152 ? 17.047 -7.152 -19.984 1 89.56 152 LYS B N 1
ATOM 3440 C CA . LYS B 1 152 ? 17.422 -8.086 -18.922 1 89.56 152 LYS B CA 1
ATOM 3441 C C . LYS B 1 152 ? 17.406 -7.406 -17.562 1 89.56 152 LYS B C 1
ATOM 3443 O O . LYS B 1 152 ? 17.969 -6.312 -17.406 1 89.56 152 LYS B O 1
ATOM 3448 N N . PHE B 1 153 ? 16.672 -8.023 -16.703 1 87.69 153 PHE B N 1
ATOM 3449 C CA . PHE B 1 153 ? 16.578 -7.469 -15.352 1 87.69 153 PHE B CA 1
ATOM 3450 C C . PHE B 1 153 ? 17.781 -7.867 -14.516 1 87.69 153 PHE B C 1
ATOM 3452 O O . PHE B 1 153 ? 18.125 -9.047 -14.43 1 87.69 153 PHE B O 1
ATOM 3459 N N . ILE B 1 154 ? 18.391 -6.859 -13.914 1 80.5 154 ILE B N 1
ATOM 3460 C CA . ILE B 1 154 ? 19.531 -7.113 -13.047 1 80.5 154 ILE B CA 1
ATOM 3461 C C . ILE B 1 154 ? 19.125 -6.902 -11.586 1 80.5 154 ILE B C 1
ATOM 3463 O O . ILE B 1 154 ? 18.812 -5.777 -11.18 1 80.5 154 ILE B O 1
ATOM 3467 N N . PHE B 1 155 ? 19.125 -7.996 -10.969 1 81.88 155 PHE B N 1
ATOM 3468 C CA . PHE B 1 155 ? 18.766 -7.945 -9.555 1 81.88 155 PHE B CA 1
ATOM 3469 C C . PHE B 1 155 ? 19.953 -7.484 -8.719 1 81.88 155 PHE B C 1
ATOM 3471 O O . PHE B 1 155 ? 21.047 -8.07 -8.797 1 81.88 155 PHE B O 1
ATOM 3478 N N . ASP B 1 156 ? 19.766 -6.316 -8.094 1 72.69 156 ASP B N 1
ATOM 3479 C CA . ASP B 1 156 ? 20.812 -5.816 -7.223 1 72.69 156 ASP B CA 1
ATOM 3480 C C . ASP B 1 156 ? 20.266 -5.414 -5.859 1 72.69 156 ASP B C 1
ATOM 3482 O O . ASP B 1 156 ? 19.531 -4.422 -5.746 1 72.69 156 ASP B O 1
ATOM 3486 N N . ASN B 1 157 ? 20.344 -6.383 -4.91 1 67 157 ASN B N 1
ATOM 3487 C CA . ASN B 1 157 ? 19.906 -5.98 -3.578 1 67 157 ASN B CA 1
ATOM 3488 C C . ASN B 1 157 ? 20.969 -6.293 -2.52 1 67 157 ASN B C 1
ATOM 3490 O O . ASN B 1 157 ? 20.953 -7.371 -1.926 1 67 157 ASN B O 1
ATOM 3494 N N . SER B 1 158 ? 21.781 -5.355 -2.373 1 66 158 SER B N 1
ATOM 3495 C CA . SER B 1 158 ? 22.953 -5.621 -1.542 1 66 158 SER B CA 1
ATOM 3496 C C . SER B 1 158 ? 22.734 -5.148 -0.108 1 66 158 SER B C 1
ATOM 3498 O O . SER B 1 158 ? 23.5 -5.512 0.793 1 66 158 SER B O 1
ATOM 3500 N N . LYS B 1 159 ? 21.656 -4.566 0.166 1 80.69 159 LYS B N 1
ATOM 3501 C CA . LYS B 1 159 ? 21.578 -4.004 1.512 1 80.69 159 LYS B CA 1
ATOM 3502 C C . LYS B 1 159 ? 21.031 -5.02 2.506 1 80.69 159 LYS B C 1
ATOM 3504 O O . LYS B 1 159 ? 20.109 -5.777 2.18 1 80.69 159 LYS B O 1
ATOM 3509 N N . CYS B 1 160 ? 21.609 -5.039 3.707 1 88 160 CYS B N 1
ATOM 3510 C CA . CYS B 1 160 ? 21.156 -5.918 4.781 1 88 160 CYS B CA 1
ATOM 3511 C C . CYS B 1 160 ? 19.828 -5.445 5.355 1 88 160 CYS B C 1
ATOM 3513 O O . CYS B 1 160 ? 19.516 -4.258 5.301 1 88 160 CYS B O 1
ATOM 3515 N N . TYR B 1 161 ? 19.172 -6.406 5.836 1 91.44 161 TYR B N 1
ATOM 3516 C CA . TYR B 1 161 ? 17.922 -6.098 6.527 1 91.44 161 TYR B CA 1
ATOM 3517 C C . TYR B 1 161 ? 18.188 -5.289 7.793 1 91.44 161 TYR B C 1
ATOM 3519 O O . TYR B 1 161 ? 19.062 -5.641 8.594 1 91.44 161 TYR B O 1
ATOM 3527 N N . ASN B 1 162 ? 17.469 -4.188 7.965 1 90.31 162 ASN B N 1
ATOM 3528 C CA . ASN B 1 162 ? 17.641 -3.318 9.125 1 90.31 162 ASN B CA 1
ATOM 3529 C C . ASN B 1 162 ? 16.328 -2.625 9.5 1 90.31 162 ASN B C 1
ATOM 3531 O O . ASN B 1 162 ? 15.266 -2.977 8.992 1 90.31 162 ASN B O 1
ATOM 3535 N N . ILE B 1 163 ? 16.375 -1.733 10.43 1 89.81 163 ILE B N 1
ATOM 3536 C CA . ILE B 1 163 ? 15.195 -1.106 11.008 1 89.81 163 ILE B CA 1
ATOM 3537 C C . ILE B 1 163 ? 14.508 -0.232 9.961 1 89.81 163 ILE B C 1
ATOM 3539 O O . ILE B 1 163 ? 13.352 0.146 10.133 1 89.81 163 ILE B O 1
ATOM 3543 N N . HIS B 1 164 ? 15.164 0.067 8.875 1 90.56 164 HIS B N 1
ATOM 3544 C CA . HIS B 1 164 ? 14.594 0.941 7.859 1 90.56 164 HIS B CA 1
ATOM 3545 C C . HIS B 1 164 ? 14.055 0.136 6.68 1 90.56 164 HIS B C 1
ATOM 3547 O O . HIS B 1 164 ? 13.477 0.702 5.746 1 90.56 164 HIS B O 1
ATOM 3553 N N . SER B 1 165 ? 14.258 -1.178 6.707 1 94.19 165 SER B N 1
ATOM 3554 C CA . SER B 1 165 ? 13.727 -2.057 5.668 1 94.19 165 SER B CA 1
ATOM 3555 C C . SER B 1 165 ? 12.203 -2.117 5.711 1 94.19 165 SER B C 1
ATOM 3557 O O . SER B 1 165 ? 11.594 -1.819 6.742 1 94.19 165 SER B O 1
ATOM 3559 N N . LEU B 1 166 ? 11.703 -2.43 4.59 1 96.75 166 LEU B N 1
ATOM 3560 C CA . LEU B 1 166 ? 10.258 -2.637 4.508 1 96.75 166 LEU B CA 1
ATOM 3561 C C . LEU B 1 166 ? 9.93 -4.121 4.352 1 96.75 166 LEU B C 1
ATOM 3563 O O . LEU B 1 166 ? 10.461 -4.785 3.457 1 96.75 166 LEU B O 1
ATOM 3567 N N . LEU B 1 167 ? 9.125 -4.633 5.242 1 97.81 167 LEU B N 1
ATOM 3568 C CA . LEU B 1 167 ? 8.57 -5.98 5.191 1 97.81 167 LEU B CA 1
ATOM 3569 C C . LEU B 1 167 ? 7.117 -5.953 4.73 1 97.81 167 LEU B C 1
ATOM 3571 O O . LEU B 1 167 ? 6.273 -5.305 5.355 1 97.81 167 LEU B O 1
ATOM 3575 N N . ALA B 1 168 ? 6.848 -6.582 3.613 1 98.31 168 ALA B N 1
ATOM 3576 C CA . ALA B 1 168 ? 5.457 -6.777 3.213 1 98.31 168 ALA B CA 1
ATOM 3577 C C . ALA B 1 168 ? 4.871 -8.031 3.857 1 98.31 168 ALA B C 1
ATOM 3579 O O . ALA B 1 168 ? 5.535 -9.062 3.938 1 98.31 168 ALA B O 1
ATOM 3580 N N . VAL B 1 169 ? 3.641 -7.906 4.344 1 97.88 169 VAL B N 1
ATOM 3581 C CA . VAL B 1 169 ? 2.99 -9.07 4.938 1 97.88 169 VAL B CA 1
ATOM 3582 C C . VAL B 1 169 ? 1.539 -9.148 4.465 1 97.88 169 VAL B C 1
ATOM 3584 O O . VAL B 1 169 ? 0.972 -8.148 4.02 1 97.88 169 VAL B O 1
ATOM 3587 N N . SER B 1 170 ? 0.955 -10.32 4.496 1 95.94 170 SER B N 1
ATOM 3588 C CA . SER B 1 170 ? -0.473 -10.469 4.234 1 95.94 170 SER B CA 1
ATOM 3589 C C . SER B 1 170 ? -1.293 -10.258 5.5 1 95.94 170 SER B C 1
ATOM 3591 O O . SER B 1 170 ? -0.748 -10.266 6.605 1 95.94 170 SER B O 1
ATOM 3593 N N . ARG B 1 171 ? -2.576 -10.078 5.32 1 92.31 171 ARG B N 1
ATOM 3594 C CA . ARG B 1 171 ? -3.494 -9.836 6.43 1 92.31 171 ARG B CA 1
ATOM 3595 C C . ARG B 1 171 ? -3.459 -10.984 7.426 1 92.31 171 ARG B C 1
ATOM 3597 O O . ARG B 1 171 ? -3.562 -10.773 8.633 1 92.31 171 ARG B O 1
ATOM 3604 N N . SER B 1 172 ? -3.379 -12.227 6.918 1 92.69 172 SER B N 1
ATOM 3605 C CA . SER B 1 172 ? -3.393 -13.398 7.781 1 92.69 172 SER B CA 1
ATOM 3606 C C . SER B 1 172 ? -2.23 -13.375 8.766 1 92.69 172 SER B C 1
ATOM 3608 O O . SER B 1 172 ? -2.346 -13.891 9.883 1 92.69 172 SER B O 1
ATOM 3610 N N . ILE B 1 173 ? -1.133 -12.781 8.383 1 94.44 173 ILE B N 1
ATOM 3611 C CA . ILE B 1 173 ? 0.033 -12.711 9.258 1 94.44 173 ILE B CA 1
ATOM 3612 C C . ILE B 1 173 ? -0.277 -11.82 10.461 1 94.44 173 ILE B C 1
ATOM 3614 O O . ILE B 1 173 ? 0.046 -12.172 11.594 1 94.44 173 ILE B O 1
ATOM 3618 N N . ILE B 1 174 ? -0.914 -10.719 10.211 1 90.94 174 ILE B N 1
ATOM 3619 C CA . ILE B 1 174 ? -1.217 -9.805 11.305 1 90.94 174 ILE B CA 1
ATOM 3620 C C . ILE B 1 174 ? -2.246 -10.43 12.242 1 90.94 174 ILE B C 1
ATOM 3622 O O . ILE B 1 174 ? -2.271 -10.141 13.438 1 90.94 174 ILE B O 1
ATOM 3626 N N . ARG B 1 175 ? -3.059 -11.25 11.695 1 89.5 175 ARG B N 1
ATOM 3627 C CA . ARG B 1 175 ? -4.102 -11.898 12.484 1 89.5 175 ARG B CA 1
ATOM 3628 C C . ARG B 1 175 ? -3.525 -13.031 13.336 1 89.5 175 ARG B C 1
ATOM 3630 O O . ARG B 1 175 ? -3.969 -13.25 14.461 1 89.5 175 ARG B O 1
ATOM 3637 N N . LEU B 1 176 ? -2.527 -13.68 12.828 1 92.81 176 LEU B N 1
ATOM 3638 C CA . LEU B 1 176 ? -2.143 -14.953 13.43 1 92.81 176 LEU B CA 1
ATOM 3639 C C . LEU B 1 176 ? -0.784 -14.844 14.109 1 92.81 176 LEU B C 1
ATOM 3641 O O . LEU B 1 176 ? -0.399 -15.727 14.883 1 92.81 176 LEU B O 1
ATOM 3645 N N . PHE B 1 177 ? -0.076 -13.773 13.828 1 93.31 177 PHE B N 1
ATOM 3646 C CA . PHE B 1 177 ? 1.271 -13.648 14.375 1 93.31 177 PHE B CA 1
ATOM 3647 C C . PHE B 1 177 ? 1.415 -12.359 15.18 1 93.31 177 PHE B C 1
ATOM 3649 O O . PHE B 1 177 ? 0.788 -11.352 14.852 1 93.31 177 PHE B O 1
ATOM 3656 N N . ASN B 1 178 ? 2.168 -12.391 16.203 1 91.12 178 ASN B N 1
ATOM 3657 C CA . ASN B 1 178 ? 2.773 -11.203 16.812 1 91.12 178 ASN B CA 1
ATOM 3658 C C . ASN B 1 178 ? 4.117 -10.875 16.172 1 91.12 178 ASN B C 1
ATOM 3660 O O . ASN B 1 178 ? 5.066 -11.648 16.266 1 91.12 178 ASN B O 1
ATOM 3664 N N . LEU B 1 179 ? 4.141 -9.805 15.5 1 91.44 179 LEU B N 1
ATOM 3665 C CA . LEU B 1 179 ? 5.363 -9.391 14.82 1 91.44 179 LEU B CA 1
ATOM 3666 C C . LEU B 1 179 ? 6.152 -8.406 15.68 1 91.44 179 LEU B C 1
ATOM 3668 O O . LEU B 1 179 ? 5.848 -7.211 15.703 1 91.44 179 LEU B O 1
ATOM 3672 N N . ASP B 1 180 ? 7.148 -8.805 16.344 1 88.38 180 ASP B N 1
ATOM 3673 C CA . ASP B 1 180 ? 8.039 -7.949 17.125 1 88.38 180 ASP B CA 1
ATOM 3674 C C . ASP B 1 180 ? 9.203 -7.453 16.266 1 88.38 180 ASP B C 1
ATOM 3676 O O . ASP B 1 180 ? 10.367 -7.613 16.641 1 88.38 180 ASP B O 1
ATOM 3680 N N . ILE B 1 181 ? 8.875 -6.941 15.156 1 89.31 181 ILE B N 1
ATOM 3681 C CA . ILE B 1 181 ? 9.883 -6.469 14.211 1 89.31 181 ILE B CA 1
ATOM 3682 C C . ILE B 1 181 ? 9.992 -4.949 14.297 1 89.31 181 ILE B C 1
ATOM 3684 O O . ILE B 1 181 ? 8.984 -4.258 14.469 1 89.31 181 ILE B O 1
ATOM 3688 N N . SER B 1 182 ? 11.172 -4.434 14.227 1 86.75 182 SER B N 1
ATOM 3689 C CA . SER B 1 182 ? 11.406 -3.002 14.367 1 86.75 182 SER B CA 1
ATOM 3690 C C . SER B 1 182 ? 11.281 -2.283 13.031 1 86.75 182 SER B C 1
ATOM 3692 O O . SER B 1 182 ? 11.117 -1.062 12.984 1 86.75 182 SER B O 1
ATOM 3694 N N . SER B 1 183 ? 11.391 -3.084 11.961 1 91.25 183 SER B N 1
ATOM 3695 C CA . SER B 1 183 ? 11.336 -2.459 10.641 1 91.25 183 SER B CA 1
ATOM 3696 C C . SER B 1 183 ? 9.914 -2.035 10.289 1 91.25 183 SER B C 1
ATOM 3698 O O . SER B 1 183 ? 8.984 -2.254 11.062 1 91.25 183 SER B O 1
ATOM 3700 N N . HIS B 1 184 ? 9.828 -1.375 9.188 1 95 184 HIS B N 1
ATOM 3701 C CA . HIS B 1 184 ? 8.516 -0.969 8.688 1 95 184 HIS B CA 1
ATOM 3702 C C . HIS B 1 184 ? 7.758 -2.154 8.102 1 95 184 HIS B C 1
ATOM 3704 O O . HIS B 1 184 ? 8.367 -3.102 7.602 1 95 184 HIS B O 1
ATOM 3710 N N . ILE B 1 185 ? 6.453 -2.076 8.234 1 96.38 185 ILE B N 1
ATOM 3711 C CA . ILE B 1 185 ? 5.582 -3.137 7.73 1 96.38 185 ILE B CA 1
ATOM 3712 C C . ILE B 1 185 ? 4.555 -2.549 6.766 1 96.38 185 ILE B C 1
ATOM 3714 O O . ILE B 1 185 ? 4 -1.478 7.02 1 96.38 185 ILE B O 1
ATOM 3718 N N . HIS B 1 186 ? 4.379 -3.227 5.668 1 98.25 186 HIS B N 1
ATOM 3719 C CA . HIS B 1 186 ? 3.33 -2.875 4.715 1 98.25 186 HIS B CA 1
ATOM 3720 C C . HIS B 1 186 ? 2.365 -4.039 4.504 1 98.25 186 HIS B C 1
ATOM 3722 O O . HIS B 1 186 ? 2.775 -5.199 4.512 1 98.25 186 HIS B O 1
ATOM 3728 N N . ILE B 1 187 ? 1.134 -3.752 4.395 1 98.06 187 ILE B N 1
ATOM 3729 C CA . ILE B 1 187 ? 0.093 -4.645 3.893 1 98.06 187 ILE B CA 1
ATOM 3730 C C . ILE B 1 187 ? -0.59 -4.012 2.682 1 98.06 187 ILE B C 1
ATOM 3732 O O . ILE B 1 187 ? -1.246 -2.977 2.803 1 98.06 187 ILE B O 1
ATOM 3736 N N . ASN B 1 188 ? -0.418 -4.648 1.521 1 98 188 ASN B N 1
ATOM 3737 C CA . ASN B 1 188 ? -0.959 -4.047 0.307 1 98 188 ASN B CA 1
ATOM 3738 C C . ASN B 1 188 ? -2.029 -4.93 -0.328 1 98 188 ASN B C 1
ATOM 3740 O O . ASN B 1 188 ? -2.697 -4.516 -1.278 1 98 188 ASN B O 1
ATOM 3744 N N . GLY B 1 189 ? -2.145 -6.227 0.068 1 97.06 189 GLY B N 1
ATOM 3745 C CA . GLY B 1 189 ? -3.264 -7.078 -0.31 1 97.06 189 GLY B CA 1
ATOM 3746 C C . GLY B 1 189 ? -3.012 -7.867 -1.579 1 97.06 189 GLY B C 1
ATOM 3747 O O . GLY B 1 189 ? -3.924 -8.5 -2.113 1 97.06 189 GLY B O 1
ATOM 3748 N N . SER B 1 190 ? -1.799 -7.863 -2.08 1 98.31 190 SER B N 1
ATOM 3749 C CA . SER B 1 190 ? -1.513 -8.547 -3.338 1 98.31 190 SER B CA 1
ATOM 3750 C C . SER B 1 190 ? -0.158 -9.242 -3.291 1 98.31 190 SER B C 1
ATOM 3752 O O . SER B 1 190 ? 0.857 -8.625 -2.975 1 98.31 190 SER B O 1
ATOM 3754 N N . CYS B 1 191 ? -0.203 -10.531 -3.588 1 98.12 191 CYS B N 1
ATOM 3755 C CA . CYS B 1 191 ? 1.027 -11.312 -3.674 1 98.12 191 CYS B CA 1
ATOM 3756 C C . CYS B 1 191 ? 1.885 -10.852 -4.844 1 98.12 191 CYS B C 1
ATOM 3758 O O . CYS B 1 191 ? 3.08 -10.602 -4.684 1 98.12 191 CYS B O 1
ATOM 3760 N N . VAL B 1 192 ? 1.284 -10.695 -5.98 1 98.75 192 VAL B N 1
ATOM 3761 C CA . VAL B 1 192 ? 1.989 -10.32 -7.203 1 98.75 192 VAL B CA 1
ATOM 3762 C C . VAL B 1 192 ? 2.643 -8.953 -7.02 1 98.75 192 VAL B C 1
ATOM 3764 O O . VAL B 1 192 ? 3.812 -8.766 -7.363 1 98.75 192 VAL B O 1
ATOM 3767 N N . TYR B 1 193 ? 1.906 -8.023 -6.457 1 98.69 193 TYR B N 1
ATOM 3768 C CA . TYR B 1 193 ? 2.461 -6.699 -6.191 1 98.69 193 TYR B CA 1
ATOM 3769 C C . TYR B 1 193 ? 3.627 -6.785 -5.215 1 98.69 193 TYR B C 1
ATOM 3771 O O . TYR B 1 193 ? 4.664 -6.152 -5.422 1 98.69 193 TYR B O 1
ATOM 3779 N N . SER B 1 194 ? 3.477 -7.504 -4.176 1 98.75 194 SER B N 1
ATOM 3780 C CA . SER B 1 194 ? 4.527 -7.652 -3.172 1 98.75 194 SER B CA 1
ATOM 3781 C C . SER B 1 194 ? 5.801 -8.219 -3.783 1 98.75 194 SER B C 1
ATOM 3783 O O . SER B 1 194 ? 6.898 -7.723 -3.523 1 98.75 194 SER B O 1
ATOM 3785 N N . PHE B 1 195 ? 5.656 -9.203 -4.609 1 98.62 195 PHE B N 1
ATOM 3786 C CA . PHE B 1 195 ? 6.82 -9.812 -5.238 1 98.62 195 PHE B CA 1
ATOM 3787 C C . PHE B 1 195 ? 7.477 -8.844 -6.215 1 98.62 195 PHE B C 1
ATOM 3789 O O . PHE B 1 195 ? 8.703 -8.742 -6.266 1 98.62 195 PHE B O 1
ATOM 3796 N N . ALA B 1 196 ? 6.664 -8.188 -7.016 1 98.12 196 ALA B N 1
ATOM 3797 C CA . ALA B 1 196 ? 7.234 -7.207 -7.938 1 98.12 196 ALA B CA 1
ATOM 3798 C C . ALA B 1 196 ? 8.102 -6.195 -7.199 1 98.12 196 ALA B C 1
ATOM 3800 O O . ALA B 1 196 ? 9.195 -5.848 -7.66 1 98.12 196 ALA B O 1
ATOM 3801 N N . LYS B 1 197 ? 7.594 -5.75 -6.027 1 97.25 197 LYS B N 1
ATOM 3802 C CA . LYS B 1 197 ? 8.32 -4.75 -5.25 1 97.25 197 LYS B CA 1
ATOM 3803 C C . LYS B 1 197 ? 9.477 -5.383 -4.484 1 97.25 197 LYS B C 1
ATOM 3805 O O . LYS B 1 197 ? 10.43 -4.695 -4.109 1 97.25 197 LYS B O 1
ATOM 3810 N N . LEU B 1 198 ? 9.391 -6.645 -4.289 1 96.94 198 LEU B N 1
ATOM 3811 C CA . LEU B 1 198 ? 10.547 -7.387 -3.811 1 96.94 198 LEU B CA 1
ATOM 3812 C C . LEU B 1 198 ? 11.633 -7.453 -4.879 1 96.94 198 LEU B C 1
ATOM 3814 O O . LEU B 1 198 ? 12.805 -7.207 -4.598 1 96.94 198 LEU B O 1
ATOM 3818 N N . PHE B 1 199 ? 11.234 -7.727 -6.109 1 96.88 199 PHE B N 1
ATOM 3819 C CA . PHE B 1 199 ? 12.172 -7.844 -7.219 1 96.88 199 PHE B CA 1
ATOM 3820 C C . PHE B 1 199 ? 12.898 -6.523 -7.457 1 96.88 199 PHE B C 1
ATOM 3822 O O . PHE B 1 199 ? 14.102 -6.512 -7.738 1 96.88 199 PHE B O 1
ATOM 3829 N N . THR B 1 200 ? 12.203 -5.445 -7.301 1 93.94 200 THR B N 1
ATOM 3830 C CA . THR B 1 200 ? 12.781 -4.141 -7.598 1 93.94 200 THR B CA 1
ATOM 3831 C C . THR B 1 200 ? 13.5 -3.576 -6.375 1 93.94 200 THR B C 1
ATOM 3833 O O . THR B 1 200 ? 14.055 -2.477 -6.422 1 93.94 200 THR B O 1
ATOM 3836 N N . GLY B 1 201 ? 13.391 -4.266 -5.258 1 93.75 201 GLY B N 1
ATOM 3837 C CA . GLY B 1 201 ? 14.172 -3.893 -4.086 1 93.75 201 GLY B CA 1
ATOM 3838 C C . GLY B 1 201 ? 13.422 -2.986 -3.131 1 93.75 201 GLY B C 1
ATOM 3839 O O . GLY B 1 201 ? 13.977 -2.537 -2.125 1 93.75 201 GLY B O 1
ATOM 3840 N N . SER B 1 202 ? 12.195 -2.656 -3.416 1 95.06 202 SER B N 1
ATOM 3841 C CA . SER B 1 202 ? 11.406 -1.819 -2.525 1 95.06 202 SER B CA 1
ATOM 3842 C C . SER B 1 202 ? 11.109 -2.533 -1.209 1 95.06 202 SER B C 1
ATOM 3844 O O . SER B 1 202 ? 11.211 -1.935 -0.136 1 95.06 202 SER B O 1
ATOM 3846 N N . TYR B 1 203 ? 10.664 -3.744 -1.262 1 96.88 203 TYR B N 1
ATOM 3847 C CA . TYR B 1 203 ? 10.523 -4.594 -0.084 1 96.88 203 TYR B CA 1
ATOM 3848 C C . TYR B 1 203 ? 11.75 -5.48 0.092 1 96.88 203 TYR B C 1
ATOM 3850 O O . TYR B 1 203 ? 12.359 -5.914 -0.891 1 96.88 203 TYR B O 1
ATOM 3858 N N . LYS B 1 204 ? 12.078 -5.812 1.317 1 96.88 204 LYS B N 1
ATOM 3859 C CA . LYS B 1 204 ? 13.203 -6.695 1.597 1 96.88 204 LYS B CA 1
ATOM 3860 C C . LYS B 1 204 ? 12.734 -8.133 1.807 1 96.88 204 LYS B C 1
ATOM 3862 O O . LYS B 1 204 ? 13.523 -9.078 1.658 1 96.88 204 LYS B O 1
ATOM 3867 N N . ALA B 1 205 ? 11.531 -8.227 2.189 1 97.75 205 ALA B N 1
ATOM 3868 C CA . ALA B 1 205 ? 10.953 -9.555 2.385 1 97.75 205 ALA B CA 1
ATOM 3869 C C . ALA B 1 205 ? 9.438 -9.523 2.258 1 97.75 205 ALA B C 1
ATOM 3871 O O . ALA B 1 205 ? 8.82 -8.453 2.334 1 97.75 205 ALA B O 1
ATOM 3872 N N . TYR B 1 206 ? 8.93 -10.633 1.979 1 98.56 206 TYR B N 1
ATOM 3873 C CA . TYR B 1 206 ? 7.488 -10.859 1.941 1 98.56 206 TYR B CA 1
ATOM 3874 C C . TYR B 1 206 ? 7.105 -12.062 2.789 1 98.56 206 TYR B C 1
ATOM 3876 O O . TYR B 1 206 ? 7.641 -13.164 2.602 1 98.56 206 TYR B O 1
ATOM 3884 N N . PHE B 1 207 ? 6.285 -11.867 3.797 1 98.56 207 PHE B N 1
ATOM 3885 C CA . PHE B 1 207 ? 5.793 -12.883 4.719 1 98.56 207 PHE B CA 1
ATOM 3886 C C . PHE B 1 207 ? 4.289 -13.062 4.582 1 98.56 207 PHE B C 1
ATOM 3888 O O . PHE B 1 207 ? 3.52 -12.141 4.871 1 98.56 207 PHE B O 1
ATOM 3895 N N . SER B 1 208 ? 3.852 -14.312 4.16 1 97.75 208 SER B N 1
ATOM 3896 C CA . SER B 1 208 ? 2.459 -14.398 3.734 1 97.75 208 SER B CA 1
ATOM 3897 C C . SER B 1 208 ? 1.981 -15.844 3.688 1 97.75 208 SER B C 1
ATOM 3899 O O . SER B 1 208 ? 2.695 -16.75 4.113 1 97.75 208 SER B O 1
ATOM 3901 N N . PHE B 1 209 ? 0.714 -15.992 3.357 1 94.88 209 PHE B N 1
ATOM 3902 C CA . PHE B 1 209 ? -0.007 -17.219 3.043 1 94.88 209 PHE B CA 1
ATOM 3903 C C . PHE B 1 209 ? -0.956 -17 1.87 1 94.88 209 PHE B C 1
ATOM 3905 O O . PHE B 1 209 ? -1.935 -16.266 1.985 1 94.88 209 PHE B O 1
ATOM 3912 N N . VAL B 1 210 ? -0.647 -17.656 0.733 1 91.19 210 VAL B N 1
ATOM 3913 C CA . VAL B 1 210 ? -1.418 -17.375 -0.473 1 91.19 210 VAL B CA 1
ATOM 3914 C C . VAL B 1 210 ? -1.683 -18.672 -1.232 1 91.19 210 VAL B C 1
ATOM 3916 O O . VAL B 1 210 ? -1.2 -19.734 -0.84 1 91.19 210 VAL B O 1
ATOM 3919 N N . GLY B 1 211 ? -2.549 -18.594 -2.221 1 88 211 GLY B N 1
ATOM 3920 C CA . GLY B 1 211 ? -2.785 -19.719 -3.111 1 88 211 GLY B CA 1
ATOM 3921 C C . GLY B 1 211 ? -1.689 -19.906 -4.145 1 88 211 GLY B C 1
ATOM 3922 O O . GLY B 1 211 ? -0.898 -19 -4.387 1 88 211 GLY B O 1
ATOM 3923 N N . LEU B 1 212 ? -1.686 -21.047 -4.762 1 85.44 212 LEU B N 1
ATOM 3924 C CA . LEU B 1 212 ? -0.641 -21.391 -5.723 1 85.44 212 LEU B CA 1
ATOM 3925 C C . LEU B 1 212 ? -0.689 -20.453 -6.93 1 85.44 212 LEU B C 1
ATOM 3927 O O . LEU B 1 212 ? 0.353 -20.031 -7.434 1 85.44 212 LEU B O 1
ATOM 3931 N N . TRP B 1 213 ? -1.922 -20.141 -7.402 1 91.38 213 TRP B N 1
ATOM 3932 C CA . TRP B 1 213 ? -2.051 -19.312 -8.594 1 91.38 213 TRP B CA 1
ATOM 3933 C C . TRP B 1 213 ? -1.49 -17.922 -8.344 1 91.38 213 TRP B C 1
ATOM 3935 O O . TRP B 1 213 ? -1.055 -17.234 -9.273 1 91.38 213 TRP B O 1
ATOM 3945 N N . ASP B 1 214 ? -1.438 -17.531 -7.086 1 94.56 214 ASP B N 1
ATOM 3946 C CA . ASP B 1 214 ? -0.915 -16.203 -6.738 1 94.56 214 ASP B CA 1
ATOM 3947 C C . ASP B 1 214 ? 0.606 -16.172 -6.867 1 94.56 214 ASP B C 1
ATOM 3949 O O . ASP B 1 214 ? 1.172 -15.172 -7.32 1 94.56 214 ASP B O 1
ATOM 3953 N N . ILE B 1 215 ? 1.197 -17.312 -6.488 1 96.38 215 ILE B N 1
ATOM 3954 C CA . ILE B 1 215 ? 2.623 -17.219 -6.199 1 96.38 215 ILE B CA 1
ATOM 3955 C C . ILE B 1 215 ? 3.422 -17.938 -7.273 1 96.38 215 ILE B C 1
ATOM 3957 O O . ILE B 1 215 ? 4.637 -17.766 -7.383 1 96.38 215 ILE B O 1
ATOM 3961 N N . ALA B 1 216 ? 2.816 -18.766 -8.125 1 96.56 216 ALA B N 1
ATOM 3962 C CA . ALA B 1 216 ? 3.533 -19.641 -9.047 1 96.56 216 ALA B CA 1
ATOM 3963 C C . ALA B 1 216 ? 4.457 -18.844 -9.953 1 96.56 216 ALA B C 1
ATOM 3965 O O . ALA B 1 216 ? 5.656 -19.125 -10.031 1 96.56 216 ALA B O 1
ATOM 3966 N N . ALA B 1 217 ? 3.91 -17.828 -10.617 1 98.44 217 ALA B N 1
ATOM 3967 C CA . ALA B 1 217 ? 4.73 -17.016 -11.516 1 98.44 217 ALA B CA 1
ATOM 3968 C C . ALA B 1 217 ? 5.836 -16.297 -10.75 1 98.44 217 ALA B C 1
ATOM 3970 O O . ALA B 1 217 ? 6.965 -16.188 -11.234 1 98.44 217 ALA B O 1
ATOM 3971 N N . CYS B 1 218 ? 5.527 -15.852 -9.586 1 98.5 218 CYS B N 1
ATOM 3972 C CA . CYS B 1 218 ? 6.48 -15.133 -8.742 1 98.5 218 CYS B CA 1
ATOM 3973 C C . CYS B 1 218 ? 7.648 -16.031 -8.352 1 98.5 218 CYS B C 1
ATOM 3975 O O . CYS B 1 218 ? 8.797 -15.578 -8.32 1 98.5 218 CYS B O 1
ATOM 3977 N N . LEU B 1 219 ? 7.348 -17.297 -8.094 1 97.5 219 LEU B N 1
ATOM 3978 C CA . LEU B 1 219 ? 8.391 -18.234 -7.727 1 97.5 219 LEU B CA 1
ATOM 3979 C C . LEU B 1 219 ? 9.344 -18.484 -8.891 1 97.5 219 LEU B C 1
ATOM 3981 O O . LEU B 1 219 ? 10.562 -18.562 -8.695 1 97.5 219 LEU B O 1
ATOM 3985 N N . ALA B 1 220 ? 8.828 -18.625 -10.07 1 98.06 220 ALA B N 1
ATOM 3986 C CA . ALA B 1 220 ? 9.672 -18.812 -11.25 1 98.06 220 ALA B CA 1
ATOM 3987 C C . ALA B 1 220 ? 10.617 -17.625 -11.445 1 98.06 220 ALA B C 1
ATOM 3989 O O . ALA B 1 220 ? 11.812 -17.812 -11.68 1 98.06 220 ALA B O 1
ATOM 3990 N N . ILE B 1 221 ? 10.086 -16.438 -11.328 1 98.5 221 ILE B N 1
ATOM 3991 C CA . ILE B 1 221 ? 10.867 -15.219 -11.516 1 98.5 221 ILE B CA 1
ATOM 3992 C C . ILE B 1 221 ? 11.906 -15.102 -10.406 1 98.5 221 ILE B C 1
ATOM 3994 O O . ILE B 1 221 ? 13.094 -14.891 -10.688 1 98.5 221 ILE B O 1
ATOM 3998 N N . GLY B 1 222 ? 11.484 -15.242 -9.164 1 97.56 222 GLY B N 1
ATOM 3999 C CA . GLY B 1 222 ? 12.391 -15.133 -8.023 1 97.56 222 GLY B CA 1
ATOM 4000 C C . GLY B 1 222 ? 13.539 -16.109 -8.086 1 97.56 222 GLY B C 1
ATOM 4001 O O . GLY B 1 222 ? 14.672 -15.766 -7.746 1 97.56 222 GLY B O 1
ATOM 4002 N N . ASN B 1 223 ? 13.203 -17.328 -8.461 1 96.69 223 ASN B N 1
ATOM 4003 C CA . ASN B 1 223 ? 14.234 -18.344 -8.586 1 96.69 223 ASN B CA 1
ATOM 4004 C C . ASN B 1 223 ? 15.328 -17.906 -9.562 1 96.69 223 ASN B C 1
ATOM 4006 O O . ASN B 1 223 ? 16.516 -18.047 -9.266 1 96.69 223 ASN B O 1
ATOM 4010 N N . LYS B 1 224 ? 14.961 -17.406 -10.68 1 96.94 224 LYS B N 1
ATOM 4011 C CA . LYS B 1 224 ? 15.914 -17 -11.711 1 96.94 224 LYS B CA 1
ATOM 4012 C C . LYS B 1 224 ? 16.672 -15.742 -11.289 1 96.94 224 LYS B C 1
ATOM 4014 O O . LYS B 1 224 ? 17.734 -15.438 -11.836 1 96.94 224 LYS B O 1
ATOM 4019 N N . LEU B 1 225 ? 16.156 -15.016 -10.352 1 95.88 225 LEU B N 1
ATOM 4020 C CA . LEU B 1 225 ? 16.828 -13.844 -9.812 1 95.88 225 LEU B CA 1
ATOM 4021 C C . LEU B 1 225 ? 17.703 -14.219 -8.625 1 95.88 225 LEU B C 1
ATOM 4023 O O . LEU B 1 225 ? 18.328 -13.352 -8.016 1 95.88 225 LEU B O 1
ATOM 4027 N N . GLY B 1 226 ? 17.703 -15.445 -8.234 1 94.75 226 GLY B N 1
ATOM 4028 C CA . GLY B 1 226 ? 18.531 -15.922 -7.141 1 94.75 226 GLY B CA 1
ATOM 4029 C C . GLY B 1 226 ? 17.938 -15.664 -5.773 1 94.75 226 GLY B C 1
ATOM 4030 O O . GLY B 1 226 ? 18.641 -15.664 -4.762 1 94.75 226 GLY B O 1
ATOM 4031 N N . MET B 1 227 ? 16.703 -15.414 -5.707 1 96.19 227 MET B N 1
ATOM 4032 C CA . MET B 1 227 ? 16.031 -15.188 -4.43 1 96.19 227 MET B CA 1
ATOM 4033 C C . MET B 1 227 ? 15.719 -16.516 -3.74 1 96.19 227 MET B C 1
ATOM 4035 O O . MET B 1 227 ? 15.805 -17.578 -4.359 1 96.19 227 MET B O 1
ATOM 4039 N N . VAL B 1 228 ? 15.32 -16.406 -2.424 1 96.25 228 VAL B N 1
ATOM 4040 C CA . VAL B 1 228 ? 15.125 -17.625 -1.647 1 96.25 228 VAL B CA 1
ATOM 4041 C C . VAL B 1 228 ? 13.836 -17.516 -0.827 1 96.25 228 VAL B C 1
ATOM 4043 O O . VAL B 1 228 ? 13.445 -16.406 -0.424 1 96.25 228 VAL B O 1
ATOM 4046 N N . GLY B 1 229 ? 13.18 -18.625 -0.665 1 97.25 229 GLY B N 1
ATOM 4047 C CA . GLY B 1 229 ? 11.984 -18.719 0.158 1 97.25 229 GLY B CA 1
ATOM 4048 C C . GLY B 1 229 ? 12 -19.906 1.101 1 97.25 229 GLY B C 1
ATOM 4049 O O . GLY B 1 229 ? 12.484 -20.984 0.742 1 97.25 229 GLY B O 1
ATOM 4050 N N . GLU B 1 230 ? 11.484 -19.703 2.268 1 97.81 230 GLU B N 1
ATOM 4051 C CA . GLU B 1 230 ? 11.297 -20.766 3.252 1 97.81 230 GLU B CA 1
ATOM 4052 C C . GLU B 1 230 ? 9.93 -20.656 3.92 1 97.81 230 GLU B C 1
ATOM 4054 O O . GLU B 1 230 ? 9.398 -19.562 4.09 1 97.81 230 GLU B O 1
ATOM 4059 N N . PHE B 1 231 ? 9.438 -21.828 4.23 1 96.94 231 PHE B N 1
ATOM 4060 C CA . PHE B 1 231 ? 8.234 -21.859 5.059 1 96.94 231 PHE B CA 1
ATOM 4061 C C . PHE B 1 231 ? 8.562 -21.5 6.504 1 96.94 231 PHE B C 1
ATOM 4063 O O . PHE B 1 231 ? 9.719 -21.594 6.922 1 96.94 231 PHE B O 1
ATOM 4070 N N . TYR B 1 232 ? 7.527 -21.031 7.184 1 97.25 232 TYR B N 1
ATOM 4071 C CA . TYR B 1 232 ? 7.738 -20.641 8.57 1 97.25 232 TYR B CA 1
ATOM 4072 C C . TYR B 1 232 ? 8.289 -21.812 9.391 1 97.25 232 TYR B C 1
ATOM 4074 O O . TYR B 1 232 ? 9.094 -21.609 10.305 1 97.25 232 TYR B O 1
ATOM 4082 N N . CYS B 1 233 ? 8 -23.031 9.078 1 95.88 233 CYS B N 1
ATOM 4083 C CA . CYS B 1 233 ? 8.453 -24.234 9.781 1 95.88 233 CYS B CA 1
ATOM 4084 C C . CYS B 1 233 ? 9.922 -24.516 9.484 1 95.88 233 CYS B C 1
ATOM 4086 O O . CYS B 1 233 ? 10.523 -25.391 10.102 1 95.88 233 CYS B O 1
ATOM 4088 N N . GLY B 1 234 ? 10.484 -23.875 8.5 1 95.88 234 GLY B N 1
ATOM 4089 C CA . GLY B 1 234 ? 11.898 -24.031 8.203 1 95.88 234 GLY B CA 1
ATOM 4090 C C . GLY B 1 234 ? 12.156 -24.75 6.887 1 95.88 234 GLY B C 1
ATOM 4091 O O . GLY B 1 234 ? 13.258 -24.688 6.352 1 95.88 234 GLY B O 1
ATOM 4092 N N . ASN B 1 235 ? 11.164 -25.422 6.332 1 96.19 235 ASN B N 1
ATOM 4093 C CA . ASN B 1 235 ? 11.328 -26.109 5.059 1 96.19 235 ASN B CA 1
ATOM 4094 C C . ASN B 1 235 ? 11.539 -25.125 3.912 1 96.19 235 ASN B C 1
ATOM 4096 O O . ASN B 1 235 ? 10.938 -24.047 3.893 1 96.19 235 ASN B O 1
ATOM 4100 N N . LYS B 1 236 ? 12.312 -25.516 2.965 1 95.62 236 LYS B N 1
ATOM 4101 C CA . LYS B 1 236 ? 12.578 -24.672 1.803 1 95.62 236 LYS B CA 1
ATOM 4102 C C . LYS B 1 236 ? 11.375 -24.641 0.861 1 95.62 236 LYS B C 1
ATOM 4104 O O . LYS B 1 236 ? 10.711 -25.656 0.655 1 95.62 236 LYS B O 1
ATOM 4109 N N . MET B 1 237 ? 11.117 -23.516 0.361 1 94.56 237 MET B N 1
ATOM 4110 C CA . MET B 1 237 ? 10.148 -23.406 -0.723 1 94.56 237 MET B CA 1
ATOM 4111 C C . MET B 1 237 ? 10.773 -23.781 -2.059 1 94.56 237 MET B C 1
ATOM 4113 O O . MET B 1 237 ? 11.805 -23.234 -2.447 1 94.56 237 MET B O 1
ATOM 4117 N N . THR B 1 238 ? 10.219 -24.766 -2.727 1 94 238 THR B N 1
ATOM 4118 C CA . THR B 1 238 ? 10.766 -25.234 -3.994 1 94 238 THR B CA 1
ATOM 4119 C C . THR B 1 238 ? 9.805 -24.922 -5.145 1 94 238 THR B C 1
ATOM 4121 O O . THR B 1 238 ? 8.68 -24.469 -4.918 1 94 238 THR B O 1
ATOM 4124 N N . LEU B 1 239 ? 10.281 -25.188 -6.348 1 95.56 239 LEU B N 1
ATOM 4125 C CA . LEU B 1 239 ? 9.469 -24.984 -7.539 1 95.56 239 LEU B CA 1
ATOM 4126 C C . LEU B 1 239 ? 8.633 -26.219 -7.844 1 95.56 239 LEU B C 1
ATOM 4128 O O . LEU B 1 239 ? 7.82 -26.219 -8.773 1 95.56 239 LEU B O 1
ATOM 4132 N N . ASP B 1 240 ? 8.812 -27.234 -6.996 1 94 240 ASP B N 1
ATOM 4133 C CA . ASP B 1 240 ? 8.039 -28.453 -7.148 1 94 240 ASP B CA 1
ATOM 4134 C C . ASP B 1 240 ? 6.672 -28.328 -6.484 1 94 240 ASP B C 1
ATOM 4136 O O . ASP B 1 240 ? 6.562 -28.391 -5.258 1 94 240 ASP B O 1
ATOM 4140 N N . ILE B 1 241 ? 5.672 -28.281 -7.266 1 85.88 241 ILE B N 1
ATOM 4141 C CA . ILE B 1 241 ? 4.324 -28.047 -6.762 1 85.88 241 ILE B CA 1
ATOM 4142 C C . ILE B 1 241 ? 3.777 -29.344 -6.145 1 85.88 241 ILE B C 1
ATOM 4144 O O . ILE B 1 241 ? 2.68 -29.344 -5.582 1 85.88 241 ILE B O 1
ATOM 4148 N N . LEU B 1 242 ? 4.469 -30.375 -6.289 1 84.5 242 LEU B N 1
ATOM 4149 C CA . LEU B 1 242 ? 4.074 -31.656 -5.715 1 84.5 242 LEU B CA 1
ATOM 4150 C C . LEU B 1 242 ? 4.816 -31.922 -4.406 1 84.5 242 LEU B C 1
ATOM 4152 O O . LEU B 1 242 ? 4.609 -32.938 -3.77 1 84.5 242 LEU B O 1
ATOM 4156 N N . ASP B 1 243 ? 5.633 -30.922 -4.082 1 84.81 243 ASP B N 1
ATOM 4157 C CA . ASP B 1 243 ? 6.355 -31.016 -2.816 1 84.81 243 ASP B CA 1
ATOM 4158 C C . ASP B 1 243 ? 5.391 -31.156 -1.642 1 84.81 243 ASP B C 1
ATOM 4160 O O . ASP B 1 243 ? 4.207 -30.828 -1.764 1 84.81 243 ASP B O 1
ATOM 4164 N N . SER B 1 244 ? 5.895 -31.625 -0.55 1 82.88 244 SER B N 1
ATOM 4165 C CA . SER B 1 244 ? 5.086 -31.953 0.622 1 82.88 244 SER B CA 1
ATOM 4166 C C . SER B 1 244 ? 4.504 -30.688 1.255 1 82.88 244 SER B C 1
ATOM 4168 O O . SER B 1 244 ? 3.59 -30.766 2.078 1 82.88 244 SER B O 1
ATOM 4170 N N . MET B 1 245 ? 4.984 -29.562 0.857 1 86.5 245 MET B N 1
ATOM 4171 C CA . MET B 1 245 ? 4.523 -28.328 1.485 1 86.5 245 MET B CA 1
ATOM 4172 C C . MET B 1 245 ? 3.357 -27.719 0.708 1 86.5 245 MET B C 1
ATOM 4174 O O . MET B 1 245 ? 2.9 -26.625 1.021 1 86.5 245 MET B O 1
ATOM 4178 N N . TYR B 1 246 ? 2.918 -28.438 -0.274 1 81.38 246 TYR B N 1
ATOM 4179 C CA . TYR B 1 246 ? 1.722 -28.094 -1.03 1 81.38 246 TYR B CA 1
ATOM 4180 C C . TYR B 1 246 ? 0.63 -29.141 -0.839 1 81.38 246 TYR B C 1
ATOM 4182 O O . TYR B 1 246 ? 0.922 -30.312 -0.647 1 81.38 246 TYR B O 1
ATOM 4190 N N . ILE B 1 247 ? -0.629 -28.609 -0.772 1 78.19 247 ILE B N 1
ATOM 4191 C CA . ILE B 1 247 ? -1.705 -29.562 -0.493 1 78.19 247 ILE B CA 1
ATOM 4192 C C . ILE B 1 247 ? -2.857 -29.328 -1.468 1 78.19 247 ILE B C 1
ATOM 4194 O O . ILE B 1 247 ? -3.207 -28.188 -1.769 1 78.19 247 ILE B O 1
ATOM 4198 N N . LEU B 1 248 ? -3.275 -30.391 -2.004 1 78.31 248 LEU B N 1
ATOM 4199 C CA . LEU B 1 248 ? -4.52 -30.406 -2.764 1 78.31 248 LEU B CA 1
ATOM 4200 C C . LEU B 1 248 ? -5.703 -30.719 -1.859 1 78.31 248 LEU B C 1
ATOM 4202 O O . LEU B 1 248 ? -5.738 -31.781 -1.229 1 78.31 248 LEU B O 1
ATOM 4206 N N . GLU B 1 249 ? -6.512 -29.703 -1.615 1 76.44 249 GLU B N 1
ATOM 4207 C CA . GLU B 1 249 ? -7.668 -29.922 -0.75 1 76.44 249 GLU B CA 1
ATOM 4208 C C . GLU B 1 249 ? -8.961 -29.953 -1.558 1 76.44 249 GLU B C 1
ATOM 4210 O O . GLU B 1 249 ? -9.406 -28.938 -2.084 1 76.44 249 GLU B O 1
ATOM 4215 N N . PRO B 1 250 ? -9.602 -31.094 -1.502 1 70.56 250 PRO B N 1
ATOM 4216 C CA . PRO B 1 250 ? -10.828 -31.219 -2.295 1 70.56 250 PRO B CA 1
ATOM 4217 C C . PRO B 1 250 ? -11.945 -30.312 -1.79 1 70.56 250 PRO B C 1
ATOM 4219 O O . PRO B 1 250 ? -12.797 -29.875 -2.572 1 70.56 250 PRO B O 1
ATOM 4222 N N . ASN B 1 251 ? -11.922 -30.047 -0.593 1 69.38 251 ASN B N 1
ATOM 4223 C CA . ASN B 1 251 ? -13.055 -29.312 -0.028 1 69.38 251 ASN B CA 1
ATOM 4224 C C . ASN B 1 251 ? -12.742 -27.828 0.123 1 69.38 251 ASN B C 1
ATOM 4226 O O . ASN B 1 251 ? -13.578 -27.062 0.61 1 69.38 251 ASN B O 1
ATOM 4230 N N . ASN B 1 252 ? -11.578 -27.469 -0.358 1 69.25 252 ASN B N 1
ATOM 4231 C CA . ASN B 1 252 ? -11.195 -26.062 -0.284 1 69.25 252 ASN B CA 1
ATOM 4232 C C . ASN B 1 252 ? -11.375 -25.359 -1.627 1 69.25 252 ASN B C 1
ATOM 4234 O O . ASN B 1 252 ? -11.078 -25.922 -2.678 1 69.25 252 ASN B O 1
ATOM 4238 N N . HIS B 1 253 ? -12.008 -24.203 -1.516 1 68.25 253 HIS B N 1
ATOM 4239 C CA . HIS B 1 253 ? -12.266 -23.438 -2.727 1 68.25 253 HIS B CA 1
ATOM 4240 C C . HIS B 1 253 ? -10.969 -23.172 -3.494 1 68.25 253 HIS B C 1
ATOM 4242 O O . HIS B 1 253 ? -10.992 -22.984 -4.715 1 68.25 253 HIS B O 1
ATOM 4248 N N . LYS B 1 254 ? -9.82 -23.141 -2.834 1 72.38 254 LYS B N 1
ATOM 4249 C CA . LYS B 1 254 ? -8.555 -22.875 -3.506 1 72.38 254 LYS B CA 1
ATOM 4250 C C . LYS B 1 254 ? -7.98 -24.141 -4.125 1 72.38 254 LYS B C 1
ATOM 4252 O O . LYS B 1 254 ? -7.207 -24.078 -5.082 1 72.38 254 LYS B O 1
ATOM 4257 N N . ARG B 1 255 ? -8.5 -25.312 -3.643 1 73.19 255 ARG B N 1
ATOM 4258 C CA . ARG B 1 255 ? -8.164 -26.656 -4.117 1 73.19 255 ARG B CA 1
ATOM 4259 C C . ARG B 1 255 ? -6.68 -26.938 -3.951 1 73.19 255 ARG B C 1
ATOM 4261 O O . ARG B 1 255 ? -6.285 -28.078 -3.705 1 73.19 255 ARG B O 1
ATOM 4268 N N . TRP B 1 256 ? -5.832 -25.969 -4.172 1 77.81 256 TRP B N 1
ATOM 4269 C CA . TRP B 1 256 ? -4.379 -26.062 -4.074 1 77.81 256 TRP B CA 1
ATOM 4270 C C . TRP B 1 256 ? -3.801 -24.906 -3.271 1 77.81 256 TRP B C 1
ATOM 4272 O O . TRP B 1 256 ? -3.943 -23.75 -3.66 1 77.81 256 TRP B O 1
ATOM 4282 N N . SER B 1 257 ? -3.191 -25.328 -2.074 1 83.06 257 SER B N 1
ATOM 4283 C CA . SER B 1 257 ? -2.727 -24.281 -1.168 1 83.06 257 SER B CA 1
ATOM 4284 C C . SER B 1 257 ? -1.401 -24.672 -0.518 1 83.06 257 SER B C 1
ATOM 4286 O O . SER B 1 257 ? -0.93 -25.797 -0.675 1 83.06 257 SER B O 1
ATOM 4288 N N . LEU B 1 258 ? -0.811 -23.734 0.105 1 89.44 258 LEU B N 1
ATOM 4289 C CA . LEU B 1 258 ? 0.391 -23.938 0.903 1 89.44 258 LEU B CA 1
ATOM 4290 C C . LEU B 1 258 ? 0.047 -24.594 2.236 1 89.44 258 LEU B C 1
ATOM 4292 O O . LEU B 1 258 ? -1.059 -24.422 2.752 1 89.44 258 LEU B O 1
ATOM 4296 N N . LYS B 1 259 ? 0.929 -25.375 2.775 1 90.31 259 LYS B N 1
ATOM 4297 C CA . LYS B 1 259 ? 0.696 -26.016 4.062 1 90.31 259 LYS B CA 1
ATOM 4298 C C . LYS B 1 259 ? 1.123 -25.109 5.219 1 90.31 259 LYS B C 1
ATOM 4300 O O . LYS B 1 259 ? 0.803 -25.391 6.375 1 90.31 259 LYS B O 1
ATOM 4305 N N . ASP B 1 260 ? 1.877 -24.156 4.922 1 94.19 260 ASP B N 1
ATOM 4306 C CA . ASP B 1 260 ? 2.406 -23.25 5.941 1 94.19 260 ASP B CA 1
ATOM 4307 C C . ASP B 1 260 ? 2.656 -21.859 5.367 1 94.19 260 ASP B C 1
ATOM 4309 O O . ASP B 1 260 ? 2.674 -21.688 4.148 1 94.19 260 ASP B O 1
ATOM 4313 N N . PHE B 1 261 ? 2.775 -20.891 6.285 1 96.69 261 PHE B N 1
ATOM 4314 C CA . PHE B 1 261 ? 3.186 -19.547 5.891 1 96.69 261 PHE B CA 1
ATOM 4315 C C . PHE B 1 261 ? 4.598 -19.547 5.324 1 96.69 261 PHE B C 1
ATOM 4317 O O . PHE B 1 261 ? 5.391 -20.453 5.633 1 96.69 261 PHE B O 1
ATOM 4324 N N . PHE B 1 262 ? 4.859 -18.594 4.5 1 97.38 262 PHE B N 1
ATOM 4325 C CA . PHE B 1 262 ? 6.195 -18.547 3.92 1 97.38 262 PHE B CA 1
ATOM 4326 C C . PHE B 1 262 ? 6.809 -17.156 4.07 1 97.38 262 PHE B C 1
ATOM 4328 O O . PHE B 1 262 ? 6.09 -16.172 4.254 1 97.38 262 PHE B O 1
ATOM 4335 N N . ILE B 1 263 ? 8.133 -17.109 4.094 1 98.38 263 ILE B N 1
ATOM 4336 C CA . ILE B 1 263 ? 8.93 -15.883 4.008 1 98.38 263 ILE B CA 1
ATOM 4337 C C . ILE B 1 263 ? 9.828 -15.938 2.775 1 98.38 263 ILE B C 1
ATOM 4339 O O . ILE B 1 263 ? 10.516 -16.938 2.547 1 98.38 263 ILE B O 1
ATOM 4343 N N . TYR B 1 264 ? 9.773 -14.984 1.934 1 98.25 264 TYR B N 1
ATOM 4344 C CA . TYR B 1 264 ? 10.562 -14.891 0.71 1 98.25 264 TYR B CA 1
ATOM 4345 C C . TYR B 1 264 ? 11.438 -13.641 0.72 1 98.25 264 TYR B C 1
ATOM 4347 O O . TYR B 1 264 ? 11 -12.57 1.146 1 98.25 264 TYR B O 1
ATOM 4355 N N . SER B 1 265 ? 12.711 -13.75 0.322 1 97.44 265 SER B N 1
ATOM 4356 C CA . SER B 1 265 ? 13.648 -12.633 0.371 1 97.44 265 SER B CA 1
ATOM 4357 C C . SER B 1 265 ? 14.828 -12.867 -0.57 1 97.44 265 SER B C 1
ATOM 4359 O O . SER B 1 265 ? 14.891 -13.883 -1.262 1 97.44 265 SER B O 1
ATOM 4361 N N . ASP B 1 266 ? 15.695 -11.859 -0.639 1 94.56 266 ASP B N 1
ATOM 4362 C CA . ASP B 1 266 ? 16.891 -11.961 -1.474 1 94.56 266 ASP B CA 1
ATOM 4363 C C . ASP B 1 266 ? 17.984 -12.758 -0.773 1 94.56 266 ASP B C 1
ATOM 4365 O O . ASP B 1 266 ? 18.953 -13.172 -1.404 1 94.56 266 ASP B O 1
ATOM 4369 N N . ASN B 1 267 ? 17.828 -13 0.569 1 93.62 267 ASN B N 1
ATOM 4370 C CA . ASN B 1 267 ? 18.844 -13.797 1.254 1 93.62 267 ASN B CA 1
ATOM 4371 C C . ASN B 1 267 ? 18.266 -14.492 2.482 1 93.62 267 ASN B C 1
ATOM 4373 O O . ASN B 1 267 ? 17.266 -14.047 3.053 1 93.62 267 ASN B O 1
ATOM 4377 N N . LYS B 1 268 ? 18.938 -15.516 2.863 1 95.12 268 LYS B N 1
ATOM 4378 C CA . LYS B 1 268 ? 18.5 -16.375 3.953 1 95.12 268 LYS B CA 1
ATOM 4379 C C . LYS B 1 268 ? 18.594 -15.672 5.297 1 95.12 268 LYS B C 1
ATOM 4381 O O . LYS B 1 268 ? 17.766 -15.891 6.188 1 95.12 268 LYS B O 1
ATOM 4386 N N . SER B 1 269 ? 19.578 -14.836 5.465 1 95.56 269 SER B N 1
ATOM 4387 C CA . SER B 1 269 ? 19.75 -14.125 6.727 1 95.56 269 SER B CA 1
ATOM 4388 C C . SER B 1 269 ? 18.531 -13.289 7.074 1 95.56 269 SER B C 1
ATOM 4390 O O . SER B 1 269 ? 18.109 -13.25 8.234 1 95.56 269 SER B O 1
ATOM 4392 N N . THR B 1 270 ? 18 -12.617 6.086 1 96.62 270 THR B N 1
ATOM 4393 C CA . THR B 1 270 ? 16.781 -11.828 6.285 1 96.62 270 THR B CA 1
ATOM 4394 C C . THR B 1 270 ? 15.625 -12.719 6.723 1 96.62 270 THR B C 1
ATOM 4396 O O . THR B 1 270 ? 14.891 -12.375 7.648 1 96.62 270 THR B O 1
ATOM 4399 N N . ILE B 1 271 ? 15.484 -13.852 6.129 1 97.69 271 ILE B N 1
ATOM 4400 C CA . ILE B 1 271 ? 14.422 -14.797 6.457 1 97.69 271 ILE B CA 1
ATOM 4401 C C . ILE B 1 271 ? 14.562 -15.242 7.914 1 97.69 271 ILE B C 1
ATOM 4403 O O . ILE B 1 271 ? 13.578 -15.273 8.656 1 97.69 271 ILE B O 1
ATOM 4407 N N . ASP B 1 272 ? 15.75 -15.516 8.297 1 97.06 272 ASP B N 1
ATOM 4408 C CA . ASP B 1 272 ? 16.016 -15.977 9.656 1 97.06 272 ASP B CA 1
ATOM 4409 C C . ASP B 1 272 ? 15.641 -14.906 10.68 1 97.06 272 ASP B C 1
ATOM 4411 O O . ASP B 1 272 ? 15.062 -15.211 11.727 1 97.06 272 ASP B O 1
ATOM 4415 N N . ILE B 1 273 ? 15.969 -13.711 10.398 1 96.56 273 ILE B N 1
ATOM 4416 C CA . ILE B 1 273 ? 15.656 -12.602 11.289 1 96.56 273 ILE B CA 1
ATOM 4417 C C . ILE B 1 273 ? 14.148 -12.477 11.453 1 96.56 273 ILE B C 1
ATOM 4419 O O . ILE B 1 273 ? 13.641 -12.367 12.57 1 96.56 273 ILE B O 1
ATOM 4423 N N . ILE B 1 274 ? 13.438 -12.469 10.359 1 97 274 ILE B N 1
ATOM 4424 C CA . ILE B 1 274 ? 11.984 -12.305 10.375 1 97 274 ILE B CA 1
ATOM 4425 C C . ILE B 1 274 ? 11.344 -13.477 11.109 1 97 274 ILE B C 1
ATOM 4427 O O . ILE B 1 274 ? 10.438 -13.289 11.922 1 97 274 ILE B O 1
ATOM 4431 N N . ARG B 1 275 ? 11.789 -14.672 10.781 1 96.81 275 ARG B N 1
ATOM 4432 C CA . ARG B 1 275 ? 11.25 -15.867 11.43 1 96.81 275 ARG B CA 1
ATOM 4433 C C . ARG B 1 275 ? 11.422 -15.789 12.945 1 96.81 275 ARG B C 1
ATOM 4435 O O . ARG B 1 275 ? 10.508 -16.141 13.695 1 96.81 275 ARG B O 1
ATOM 4442 N N . LYS B 1 276 ? 12.523 -15.344 13.375 1 95.56 276 LYS B N 1
ATOM 4443 C CA . LYS B 1 276 ? 12.828 -15.234 14.797 1 95.56 276 LYS B CA 1
ATOM 4444 C C . LYS B 1 276 ? 11.906 -14.219 15.469 1 95.56 276 LYS B C 1
ATOM 4446 O O . LYS B 1 276 ? 11.508 -14.406 16.625 1 95.56 276 LYS B O 1
ATOM 4451 N N . ASP B 1 277 ? 11.539 -13.188 14.773 1 94.44 277 ASP B N 1
ATOM 4452 C CA . ASP B 1 277 ? 10.789 -12.078 15.367 1 94.44 277 ASP B CA 1
ATOM 4453 C C . ASP B 1 277 ? 9.289 -12.258 15.156 1 94.44 277 ASP B C 1
ATOM 4455 O O . ASP B 1 277 ? 8.492 -11.414 15.586 1 94.44 277 ASP B O 1
ATOM 4459 N N . ALA B 1 278 ? 8.914 -13.273 14.477 1 94.19 278 ALA B N 1
ATOM 4460 C CA . ALA B 1 278 ? 7.504 -13.562 14.25 1 94.19 278 ALA B CA 1
ATOM 4461 C C . ALA B 1 278 ? 7.039 -14.734 15.109 1 94.19 278 ALA B C 1
ATOM 4463 O O . ALA B 1 278 ? 7.523 -15.859 14.945 1 94.19 278 ALA B O 1
ATOM 4464 N N . ASN B 1 279 ? 6.141 -14.43 16.016 1 92.06 279 ASN B N 1
ATOM 4465 C CA . ASN B 1 279 ? 5.629 -15.477 16.891 1 92.06 279 ASN B CA 1
ATOM 4466 C C . ASN B 1 279 ? 4.137 -15.711 16.672 1 92.06 279 ASN B C 1
ATOM 4468 O O . ASN B 1 279 ? 3.34 -14.773 16.734 1 92.06 279 ASN B O 1
ATOM 4472 N N . LYS B 1 280 ? 3.789 -16.969 16.406 1 90.31 280 LYS B N 1
ATOM 4473 C CA . LYS B 1 280 ? 2.373 -17.281 16.234 1 90.31 280 LYS B CA 1
ATOM 4474 C C . LYS B 1 280 ? 1.587 -16.969 17.516 1 90.31 280 LYS B C 1
ATOM 4476 O O . LYS B 1 280 ? 2.047 -17.25 18.609 1 90.31 280 LYS B O 1
ATOM 4481 N N . LYS B 1 281 ? 0.527 -16.281 17.188 1 85.56 281 LYS B N 1
ATOM 4482 C CA . LYS B 1 281 ? -0.338 -15.953 18.328 1 85.56 281 LYS B CA 1
ATOM 4483 C C . LYS B 1 281 ? -0.937 -17.219 18.938 1 85.56 281 LYS B C 1
ATOM 4485 O O . LYS B 1 281 ? -1.294 -18.156 18.219 1 85.56 281 LYS B O 1
ATOM 4490 N N . ILE B 1 282 ? -0.743 -17.453 20.234 1 70.12 282 ILE B N 1
ATOM 4491 C CA . ILE B 1 282 ? -1.292 -18.609 20.922 1 70.12 282 ILE B CA 1
ATOM 4492 C C . ILE B 1 282 ? -2.795 -18.438 21.125 1 70.12 282 ILE B C 1
ATOM 4494 O O . ILE B 1 282 ? -3.242 -17.406 21.625 1 70.12 282 ILE B O 1
ATOM 4498 N N . ASN B 1 283 ? -3.602 -18.891 20.219 1 57.25 283 ASN B N 1
ATOM 4499 C CA . ASN B 1 283 ? -5.027 -18.875 20.531 1 57.25 283 ASN B CA 1
ATOM 4500 C C . ASN B 1 283 ? -5.301 -19.406 21.938 1 57.25 283 ASN B C 1
ATOM 4502 O O . ASN B 1 283 ? -4.887 -20.516 22.281 1 57.25 283 ASN B O 1
ATOM 4506 N N . LYS B 1 284 ? -5.637 -18.578 22.906 1 36.41 284 LYS B N 1
ATOM 4507 C CA . LYS B 1 284 ? -6.234 -19.078 24.141 1 36.41 284 LYS B CA 1
ATOM 4508 C C . LYS B 1 284 ? -7.637 -19.625 23.891 1 36.41 284 LYS B C 1
ATOM 4510 O O . LYS B 1 284 ? -8.359 -19.109 23.031 1 36.41 284 LYS B O 1
#

Radius of gyration: 23.95 Å; Cα contacts (8 Å, |Δi|>4): 1258; chains: 2; bounding box: 45×75×58 Å

Sequence (568 aa):
MDWDFEKIIFLLNESTRLALSGCAKLILDFKSDGSIVTQVDKQIEQFLFKEIKKPGNFVLGEETISTYKEEYIKDALISESTFIIDPIDGTSSFAAGLPSYGISLAYASGGKIIEGAISLPLSGEFFITSKDNVFYAKKNIGSYPLKKDFNKFIFDNSKCYNIHSLLAVSRSIIRLFNLDISSHIHINGSCVYSFAKLFTGSYKAYFSFVGLWDIAACLAIGNKLGMVGEFYCGNKMTLDILDSMYILEPNNHKRWSLKDFFIYSDNKSTIDIIRKDANKKINKMDWDFEKIIFLLNESTRLALSGCAKLILDFKSDGSIVTQVDKQIEQFLFKEIKKPGNFVLGEETISTYKEEYIKDALISESTFIIDPIDGTSSFAAGLPSYGISLAYASGGKIIEGAISLPLSGEFFITSKDNVFYAKKNIGSYPLKKDFNKFIFDNSKCYNIHSLLAVSRSIIRLFNLDISSHIHINGSCVYSFAKLFTGSYKAYFSFVGLWDIAACLAIGNKLGMVGEFYCGNKMTLDILDSMYILEPNNHKRWSLKDFFIYSDNKSTIDIIRKDANKKINK

Secondary structure (DSSP, 8-state):
----HHHHHHHHHHHHHHHHHHGGG--EEE-TTS-EEEHHHHHHHHHHHHHH--TT-EEEETTTGGGS-HHHHHHHHHSSSEEEEEEEE-HHHHHTT-S--EEEEEEEETTEEEEEEEEETTTTEEEEEETTEEEEEE--TT-----S--EE------PPP-TT-EEEE-HHHHHHEEE---SEEEB-S-HHHHHHHHHTTS-SEEEE--BHHHHHHHHHHHHHTT-EEEETTSPBP-SBTTSTTEEE-TTSTTSEEESS-EEEESSHHHHHHHHHHEEE----/----HHHHHHHHHHHHHHHHHHGGG--EEE-TTS-EEEHHHHHHHHHHHHHH--TT-EEEETTTGGGS-HHHHHHHHHSSSEEEEEEEE-HHHHHTT-S--EEEEEEEETTEEEEEEEEETTTTEEEEEETTEEEEEE--TT-----S--EE------PPP-TT-EEEE-HHHHHHEEE---SEEEB-S-HHHHHHHHHTTS-SEEEE--BHHHHHHHHHHHHHTT-EEEETTSPBP-SBTTSTTEEE-TTSTTSEEESS-EEEESSHHHHHHHHHHEEE----

InterPro domains:
  IPR000760 Inositol monophosphatase-like [PF00459] (32-250)
  IPR000760 Inositol monophosphatase-like [PR00377] (35-55)
  IPR000760 Inositol monophosphatase-like [PR00377] (83-99)
  IPR000760 Inositol monophosphatase-like [PR00377] (210-234)

Solvent-accessible surface area (backbone atoms only — not comparable to full-atom values): 30041 Å² total; per-residue (Å²): 129,74,96,44,66,70,58,50,48,51,52,50,44,53,41,35,49,48,54,67,65,41,63,82,72,73,49,80,48,67,45,97,86,65,48,70,44,41,57,51,39,54,50,37,42,51,51,49,46,66,75,62,60,46,95,83,47,36,77,46,33,65,91,53,47,65,77,53,54,67,67,56,51,55,50,34,50,55,25,75,32,20,37,35,26,17,52,50,29,18,44,66,30,48,76,39,71,45,64,35,19,17,31,29,38,19,36,28,39,61,23,24,51,66,35,14,28,38,35,26,55,71,71,24,36,37,42,37,43,54,91,80,39,41,31,31,33,73,41,62,77,83,61,74,71,83,68,89,60,61,39,81,54,78,73,77,77,84,76,76,79,49,62,80,35,32,34,34,34,35,67,66,43,67,72,42,31,46,69,72,60,77,34,43,60,31,22,63,61,19,61,43,35,50,47,54,34,37,66,73,50,36,26,57,32,41,37,36,77,63,46,50,40,49,43,44,12,51,50,29,41,36,50,59,63,61,35,46,41,29,29,71,90,64,50,74,58,70,54,45,65,74,38,88,58,40,40,77,34,87,89,40,75,70,37,38,34,56,71,59,42,33,35,36,25,71,44,67,68,52,44,52,53,51,55,72,33,44,41,71,54,76,82,127,130,76,94,45,67,70,57,50,49,50,53,51,43,53,42,34,50,46,53,66,65,39,62,82,70,74,50,80,46,67,44,97,87,64,48,69,43,42,57,49,40,53,50,35,43,51,51,49,46,65,73,61,60,46,94,83,46,36,77,46,35,66,92,53,47,64,76,51,53,67,66,56,52,55,50,34,49,53,25,74,32,20,36,33,27,17,54,49,30,18,44,66,30,47,76,37,72,46,67,35,19,18,30,28,39,19,34,28,39,62,23,25,52,66,35,14,28,39,35,27,56,70,71,24,36,36,41,35,43,55,90,81,39,39,31,31,34,74,41,61,76,83,60,72,68,86,65,90,60,61,38,81,54,77,74,75,76,85,74,75,81,48,62,79,35,32,35,35,35,36,67,66,43,66,73,43,30,46,69,71,60,78,35,44,60,31,21,64,63,20,62,44,34,50,47,54,33,37,65,73,49,36,25,58,32,41,36,37,76,64,45,48,39,48,42,46,13,52,49,28,41,35,50,58,65,61,36,45,41,29,30,72,90,63,50,72,59,71,55,44,64,73,37,88,58,41,40,78,34,87,88,39,74,71,36,38,34,56,71,58,41,34,34,36,23,71,43,67,68,53,45,51,53,51,56,72,32,45,40,70,54,77,82,128

Nearest PDB structures (foldseek):
  4n81-assembly1_A-2  TM=7.108E-01  e=1.822E-14  Zymomonas mobilis subsp. mobilis ZM4 = ATCC 31821
  5zhh-assembly1_C  TM=7.514E-01  e=2.806E-13  Nostoc sp. PCC 7120 = FACHB-418
  2czi-assembly1_A-2  TM=7.186E-01  e=4.074E-13  Homo sapiens
  2pcr-assembly1_C  TM=7.601E-01  e=5.897E-12  Aquifex aeolicus VF5
  2pcr-assembly1_A  TM=7.128E-01  e=1.101E-12  Aquifex aeolicus VF5

Organism: Borreliella burgdorferi (strain ATCC 35210 / DSM 4680 / CIP 102532 / B31) (NCBI:txid224326)

Foldseek 3Di:
DPQDPVVVLVLQQVLLVLLVVQQVDWDWDADPVGDIDTPSQVVSLVVCCVSPDDPQAEEAELVCNLVDALVNVVCRQQGQWYKFWRSKFQVVCSNVVHQQIKIKIWIDGRQFTAWIKMARNQQQWIWTDDDLFIWIATDHHPPDDPDPRTDTQAQDDDDDDDLAAEEEEEPVLVVWKDFQHNHHYDYDRALRSVLVCQRVHNHFKYKYWDACSRCLRSQNRCVSNQKFKDFLVGHGDHRRQPDPQWDQDSVDSSRITGNGIMMIGNDDVNVVVRSVRIGTDPDD/DPQDPVVVLVLQQVLLVLLVVQQVDWDWDADPVGDIDTVSQVVSLVVCCVSPDDPQAEEAELVCNLVDALVVVVCRQQGQWYKFWRSKFQVVCSNVVHQQIKIKIWIDGRQFTAWIKMARNQQQWIWTDDDLFIWIATDHHPPDDPDPRTDTQAADADDDDDLAAEEEEEPVLVVWKDFQHNHHYDYDRALRSVLVCQRVHNHFKYKYWDACSRCLRSQNRCVSNQKFKDFLVGHGDHRRQPDPQWDQDSVDSSRITGNGIMMIGRDDVNVVVRSVRIGTDDDD